Protein AF-0000000084526713 (afdb_homodimer)

InterPro domains:
  IPR019088 Conserved hypothetical protein CHP02186-related, transmembrane [PF09608] (20-243)

Radius of gyration: 30.57 Å; Cα contacts (8 Å, |Δi|>4): 932; chains: 2; bounding box: 115×87×56 Å

pLDDT: mean 81.71, std 16.01, range [38.25, 98.5]

Nearest PDB structures (foldseek):
  4kkr-assembly1_A  TM=5.923E-01  e=3.779E-03  Vibrio cholerae MJ-1236
  4be6-assembly1_A  TM=6.005E-01  e=6.724E-03  Vibrio cholerae MJ-1236
  5fn7-assembly2_B  TM=6.120E-01  e=6.019E-01  Homo sapiens
  5fn6-assembly1_A  TM=5.844E-01  e=1.349E+00  Homo sapiens
  5fmv-assembly2_B  TM=6.051E-01  e=5.376E+00  Homo sapiens

Structure (mmCIF, N/CA/C/O backbone):
data_AF-0000000084526713-model_v1
#
loop_
_entity.id
_entity.type
_entity.pdbx_description
1 polymer 'Putative transmembrane protein'
#
loop_
_atom_site.group_PDB
_atom_site.id
_atom_site.type_symbol
_atom_site.label_atom_id
_atom_site.label_alt_id
_atom_site.label_comp_id
_atom_site.label_asym_id
_atom_site.label_entity_id
_atom_site.label_seq_id
_atom_site.pdbx_PDB_ins_code
_atom_site.Cartn_x
_atom_site.Cartn_y
_atom_site.Cartn_z
_atom_site.occupancy
_atom_site.B_iso_or_equiv
_atom_site.auth_seq_id
_atom_site.auth_comp_id
_atom_site.auth_asym_id
_atom_site.auth_atom_id
_atom_site.pdbx_PDB_model_num
ATOM 1 N N . MET A 1 1 ? 52.156 32.562 1.484 1 38.72 1 MET A N 1
ATOM 2 C CA . MET A 1 1 ? 50.969 32.375 2.334 1 38.72 1 MET A CA 1
ATOM 3 C C . MET A 1 1 ? 49.688 32.344 1.502 1 38.72 1 MET A C 1
ATOM 5 O O . MET A 1 1 ? 48.625 32 2.018 1 38.72 1 MET A O 1
ATOM 9 N N . ARG A 1 2 ? 49.625 32.969 0.275 1 39.44 2 ARG A N 1
ATOM 10 C CA . ARG A 1 2 ? 48.438 33.062 -0.562 1 39.44 2 ARG A CA 1
ATOM 11 C C . ARG A 1 2 ? 48.156 31.766 -1.297 1 39.44 2 ARG A C 1
ATOM 13 O O . ARG A 1 2 ? 47.094 31.578 -1.871 1 39.44 2 ARG A O 1
ATOM 20 N N . ALA A 1 3 ? 49.156 31 -1.686 1 45.62 3 ALA A N 1
ATOM 21 C CA . ALA A 1 3 ? 48.938 29.781 -2.479 1 45.62 3 ALA A CA 1
ATOM 22 C C . ALA A 1 3 ? 48.219 28.719 -1.671 1 45.62 3 ALA A C 1
ATOM 24 O O . ALA A 1 3 ? 47.625 27.797 -2.238 1 45.62 3 ALA A O 1
ATOM 25 N N . LEU A 1 4 ? 48.438 28.734 -0.35 1 42.03 4 LEU A N 1
ATOM 26 C CA . LEU A 1 4 ? 47.844 27.672 0.465 1 42.03 4 LEU A CA 1
ATOM 27 C C . LEU A 1 4 ? 46.344 27.812 0.561 1 42.03 4 LEU A C 1
ATOM 29 O O . LEU A 1 4 ? 45.656 26.844 0.869 1 42.03 4 LEU A O 1
ATOM 33 N N . VAL A 1 5 ? 45.781 29.047 0.328 1 43.78 5 VAL A N 1
ATOM 34 C CA . VAL A 1 5 ? 44.344 29.219 0.571 1 43.78 5 VAL A CA 1
ATOM 35 C C . VAL A 1 5 ? 43.531 28.578 -0.559 1 43.78 5 VAL A C 1
ATOM 37 O O . VAL A 1 5 ? 42.375 28.219 -0.375 1 43.78 5 VAL A O 1
ATOM 40 N N . VAL A 1 6 ? 44.062 28.469 -1.812 1 43.47 6 VAL A N 1
ATOM 41 C CA . VAL A 1 6 ? 43.25 28.078 -2.941 1 43.47 6 VAL A CA 1
ATOM 42 C C . VAL A 1 6 ? 42.938 26.578 -2.846 1 43.47 6 VAL A C 1
ATOM 44 O O . VAL A 1 6 ? 41.969 26.109 -3.445 1 43.47 6 VAL A O 1
ATOM 47 N N . LEU A 1 7 ? 43.781 25.797 -2.236 1 40.41 7 LEU A N 1
ATOM 48 C CA . LEU A 1 7 ? 43.625 24.359 -2.432 1 40.41 7 LEU A CA 1
ATOM 49 C C . LEU A 1 7 ? 42.406 23.844 -1.66 1 40.41 7 LEU A C 1
ATOM 51 O O . LEU A 1 7 ? 41.906 22.766 -1.941 1 40.41 7 LEU A O 1
ATOM 55 N N . LEU A 1 8 ? 42 24.531 -0.556 1 40.22 8 LEU A N 1
ATOM 56 C CA . LEU A 1 8 ? 41 23.875 0.267 1 40.22 8 LEU A CA 1
ATOM 57 C C . LEU A 1 8 ? 39.625 23.891 -0.421 1 40.22 8 LEU A C 1
ATOM 59 O O . LEU A 1 8 ? 38.656 23.406 0.129 1 40.22 8 LEU A O 1
ATOM 63 N N . LEU A 1 9 ? 39.438 24.812 -1.387 1 39.59 9 LEU A N 1
ATOM 64 C CA . LEU A 1 9 ? 38.062 24.969 -1.828 1 39.59 9 LEU A CA 1
ATOM 65 C C . LEU A 1 9 ? 37.594 23.688 -2.506 1 39.59 9 LEU A C 1
ATOM 67 O O . LEU A 1 9 ? 36.375 23.5 -2.689 1 39.59 9 LEU A O 1
ATOM 71 N N . LEU A 1 10 ? 38.438 23.016 -3.275 1 38.44 10 LEU A N 1
ATOM 72 C CA . LEU A 1 10 ? 37.906 22.188 -4.355 1 38.44 10 LEU A CA 1
ATOM 73 C C . LEU A 1 10 ? 37.219 20.953 -3.805 1 38.44 10 LEU A C 1
ATOM 75 O O . LEU A 1 10 ? 36.625 20.172 -4.562 1 38.44 10 LEU A O 1
ATOM 79 N N . ILE A 1 11 ? 37.781 20.422 -2.723 1 38.69 11 ILE A N 1
ATOM 80 C CA . ILE A 1 11 ? 37.312 19.047 -2.604 1 38.69 11 ILE A CA 1
ATOM 81 C C . ILE A 1 11 ? 35.844 19.031 -2.203 1 38.69 11 ILE A C 1
ATOM 83 O O . ILE A 1 11 ? 35.5 18.906 -1.021 1 38.69 11 ILE A O 1
ATOM 87 N N . CYS A 1 12 ? 35.188 20.156 -2.277 1 38.84 12 CYS A N 1
ATOM 88 C CA . CYS A 1 12 ? 33.75 19.938 -2.035 1 38.84 12 CYS A CA 1
ATOM 89 C C . CYS A 1 12 ? 33.219 18.812 -2.908 1 38.84 12 CYS A C 1
ATOM 91 O O . CYS A 1 12 ? 33 19 -4.105 1 38.84 12 CYS A O 1
ATOM 93 N N . GLY A 1 13 ? 33.781 17.641 -2.836 1 40.09 13 GLY A N 1
ATOM 94 C CA . GLY A 1 13 ? 33.219 16.5 -3.525 1 40.09 13 GLY A CA 1
ATOM 95 C C . GLY A 1 13 ? 31.688 16.547 -3.623 1 40.09 13 GLY A C 1
ATOM 96 O O . GLY A 1 13 ? 31.031 17.141 -2.762 1 40.09 13 GLY A O 1
ATOM 97 N N . PRO A 1 14 ? 31.203 16.531 -4.777 1 40.72 14 PRO A N 1
ATOM 98 C CA . PRO A 1 14 ? 29.75 16.531 -4.949 1 40.72 14 PRO A CA 1
ATOM 99 C C . PRO A 1 14 ? 29.031 15.828 -3.811 1 40.72 14 PRO A C 1
ATOM 101 O O . PRO A 1 14 ? 29.469 14.773 -3.348 1 40.72 14 PRO A O 1
ATOM 104 N N . ALA A 1 15 ? 28.641 16.438 -2.672 1 43.16 15 ALA A N 1
ATOM 105 C CA . ALA A 1 15 ? 27.719 15.844 -1.709 1 43.16 15 ALA A CA 1
ATOM 106 C C . ALA A 1 15 ? 26.906 14.727 -2.346 1 43.16 15 ALA A C 1
ATOM 108 O O . ALA A 1 15 ? 26.188 14.945 -3.322 1 43.16 15 ALA A O 1
ATOM 109 N N . ARG A 1 16 ? 27.5 13.438 -2.512 1 53.62 16 ARG A N 1
ATOM 110 C CA . ARG A 1 16 ? 27.031 12.148 -3.021 1 53.62 16 ARG A CA 1
ATOM 111 C C . ARG A 1 16 ? 25.547 11.938 -2.703 1 53.62 16 ARG A C 1
ATOM 113 O O . ARG A 1 16 ? 25.156 11.906 -1.534 1 53.62 16 ARG A O 1
ATOM 120 N N . ALA A 1 17 ? 24.469 12.438 -3.582 1 73.38 17 ALA A N 1
ATOM 121 C CA . ALA A 1 17 ? 23.078 12.891 -3.586 1 73.38 17 ALA A CA 1
ATOM 122 C C . ALA A 1 17 ? 22.125 11.742 -3.271 1 73.38 17 ALA A C 1
ATOM 124 O O . ALA A 1 17 ? 22.219 10.672 -3.879 1 73.38 17 ALA A O 1
ATOM 125 N N . GLU A 1 18 ? 21.781 11.531 -2.043 1 87.25 18 GLU A N 1
ATOM 126 C CA . GLU A 1 18 ? 20.625 10.711 -1.676 1 87.25 18 GLU A CA 1
ATOM 127 C C . GLU A 1 18 ? 19.328 11.367 -2.107 1 87.25 18 GLU A C 1
ATOM 129 O O . GLU A 1 18 ? 19.031 12.5 -1.715 1 87.25 18 GLU A O 1
ATOM 134 N N . SER A 1 19 ? 18.609 10.594 -3.07 1 89.75 19 SER A N 1
ATOM 135 C CA . SER A 1 19 ? 17.375 11.141 -3.609 1 89.75 19 SER A CA 1
ATOM 136 C C . SER A 1 19 ? 16.188 10.242 -3.289 1 89.75 19 SER A C 1
ATOM 138 O O . SER A 1 19 ? 16.359 9.039 -3.047 1 89.75 19 SER A O 1
ATOM 140 N N . ILE A 1 20 ? 15.062 10.891 -3.238 1 91.06 20 ILE A N 1
ATOM 141 C CA . ILE A 1 20 ? 13.844 10.188 -2.863 1 91.06 20 ILE A CA 1
ATOM 142 C C . ILE A 1 20 ? 13.148 9.664 -4.113 1 91.06 20 ILE A C 1
ATOM 144 O O . ILE A 1 20 ? 13.023 10.375 -5.113 1 91.06 20 ILE A O 1
ATOM 148 N N . VAL A 1 21 ? 12.789 8.422 -4.074 1 89.31 21 VAL A N 1
ATOM 149 C CA . VAL A 1 21 ? 11.852 7.836 -5.031 1 89.31 21 VAL A CA 1
ATOM 150 C C . VAL A 1 21 ? 10.562 7.441 -4.32 1 89.31 21 VAL A C 1
ATOM 152 O O . VAL A 1 21 ? 10.594 6.707 -3.326 1 89.31 21 VAL A O 1
ATOM 155 N N . LEU A 1 22 ? 9.43 7.879 -4.871 1 88.88 22 LEU A N 1
ATOM 156 C CA . LEU A 1 22 ? 8.188 7.805 -4.102 1 88.88 22 LEU A CA 1
ATOM 157 C C . LEU A 1 22 ? 7.191 6.867 -4.773 1 88.88 22 LEU A C 1
ATOM 159 O O . LEU A 1 22 ? 7.152 6.773 -6.004 1 88.88 22 LEU A O 1
ATOM 163 N N . GLY A 1 23 ? 6.438 6.219 -3.91 1 85.88 23 GLY A N 1
ATOM 164 C CA . GLY A 1 23 ? 5.273 5.461 -4.332 1 85.88 23 GLY A CA 1
ATOM 165 C C . GLY A 1 23 ? 4.082 5.633 -3.408 1 85.88 23 GLY A C 1
ATOM 166 O O . GLY A 1 23 ? 4.25 5.855 -2.207 1 85.88 23 GLY A O 1
ATOM 167 N N . LEU A 1 24 ? 2.887 5.574 -4.043 1 85.25 24 LEU A N 1
ATOM 168 C CA . LEU A 1 24 ? 1.634 5.645 -3.299 1 85.25 24 LEU A CA 1
ATOM 169 C C . LEU A 1 24 ? 0.764 4.426 -3.584 1 85.25 24 LEU A C 1
ATOM 171 O O . LEU A 1 24 ? 0.801 3.875 -4.688 1 85.25 24 LEU A O 1
ATOM 175 N N . SER A 1 25 ? -0.007 4.062 -2.537 1 86.38 25 SER A N 1
ATOM 176 C CA . SER A 1 25 ? -0.904 2.926 -2.715 1 86.38 25 SER A CA 1
ATOM 177 C C . SER A 1 25 ? -2.039 3.262 -3.676 1 86.38 25 SER A C 1
ATOM 179 O O . SER A 1 25 ? -2.67 2.363 -4.238 1 86.38 25 SER A O 1
ATOM 181 N N . ALA A 1 26 ? -2.373 4.547 -3.771 1 84.5 26 ALA A N 1
ATOM 182 C CA . ALA A 1 26 ? -3.455 4.977 -4.652 1 84.5 26 ALA A CA 1
ATOM 183 C C . ALA A 1 26 ? -3.098 6.281 -5.359 1 84.5 26 ALA A C 1
ATOM 185 O O . ALA A 1 26 ? -2.309 7.078 -4.844 1 84.5 26 ALA A O 1
ATOM 186 N N . GLU A 1 27 ? -3.721 6.457 -6.477 1 82.38 27 GLU A N 1
ATOM 187 C CA . GLU A 1 27 ? -3.51 7.695 -7.219 1 82.38 27 GLU A CA 1
ATOM 188 C C . GLU A 1 27 ? -4.562 8.742 -6.859 1 82.38 27 GLU A C 1
ATOM 190 O O . GLU A 1 27 ? -4.383 9.93 -7.125 1 82.38 27 GLU A O 1
ATOM 195 N N . GLU A 1 28 ? -5.641 8.266 -6.316 1 87.69 28 GLU A N 1
ATOM 196 C CA . GLU A 1 28 ? -6.73 9.141 -5.891 1 87.69 28 GLU A CA 1
ATOM 197 C C . GLU A 1 28 ? -7.484 8.539 -4.707 1 87.69 28 GLU A C 1
ATOM 199 O O . GLU A 1 28 ? -7.473 7.324 -4.508 1 87.69 28 GLU A O 1
ATOM 204 N N . VAL A 1 29 ? -8.008 9.453 -3.986 1 88.69 29 VAL A N 1
ATOM 205 C CA . VAL A 1 29 ? -8.875 9.047 -2.883 1 88.69 29 VAL A CA 1
ATOM 206 C C . VAL A 1 29 ? -10.32 9.43 -3.193 1 88.69 29 VAL A C 1
ATOM 208 O O . VAL A 1 29 ? -10.609 10.594 -3.486 1 88.69 29 VAL A O 1
ATOM 211 N N . ALA A 1 30 ? -11.148 8.438 -3.18 1 85.12 30 ALA A N 1
ATOM 212 C CA . ALA A 1 30 ? -12.562 8.672 -3.451 1 85.12 30 ALA A CA 1
ATOM 213 C C . ALA A 1 30 ? -13.352 8.836 -2.152 1 85.12 30 ALA A C 1
ATOM 215 O O . ALA A 1 30 ? -13.297 7.965 -1.277 1 85.12 30 ALA A O 1
ATOM 216 N N . ILE A 1 31 ? -13.992 9.883 -2.049 1 83.88 31 ILE A N 1
ATOM 217 C CA . ILE A 1 31 ? -14.922 10.109 -0.95 1 83.88 31 ILE A CA 1
ATOM 218 C C . ILE A 1 31 ? -16.312 9.648 -1.354 1 83.88 31 ILE A C 1
ATOM 220 O O . ILE A 1 31 ? -17.031 10.344 -2.09 1 83.88 31 ILE A O 1
ATOM 224 N N . THR A 1 32 ? -16.703 8.578 -0.884 1 79.56 32 THR A N 1
ATOM 225 C CA . THR A 1 32 ? -18.031 8.055 -1.168 1 79.56 32 THR A CA 1
ATOM 226 C C . THR A 1 32 ? -19.031 8.516 -0.107 1 79.56 32 THR A C 1
ATOM 228 O O . THR A 1 32 ? -18.656 9.188 0.856 1 79.56 32 THR A O 1
ATOM 231 N N . VAL A 1 33 ? -20.219 8.164 -0.318 1 74.06 33 VAL A N 1
ATOM 232 C CA . VAL A 1 33 ? -21.297 8.539 0.594 1 74.06 33 VAL A CA 1
ATOM 233 C C . VAL A 1 33 ? -21.062 7.91 1.963 1 74.06 33 VAL A C 1
ATOM 235 O O . VAL A 1 33 ? -21.391 8.5 2.994 1 74.06 33 VAL A O 1
ATOM 238 N N . THR A 1 34 ? -20.453 6.84 1.894 1 70.94 34 THR A N 1
ATOM 239 C CA . THR A 1 34 ? -20.234 6.117 3.143 1 70.94 34 THR A CA 1
ATOM 240 C C . THR A 1 34 ? -18.781 6.223 3.578 1 70.94 34 THR A C 1
ATOM 242 O O . THR A 1 34 ? -18.281 5.371 4.32 1 70.94 34 THR A O 1
ATOM 245 N N . PHE A 1 35 ? -18.25 7.32 3.111 1 76.44 35 PHE A N 1
ATOM 246 C CA . PHE A 1 35 ? -16.844 7.465 3.445 1 76.44 35 PHE A CA 1
ATOM 247 C C . PHE A 1 35 ? -16.656 7.664 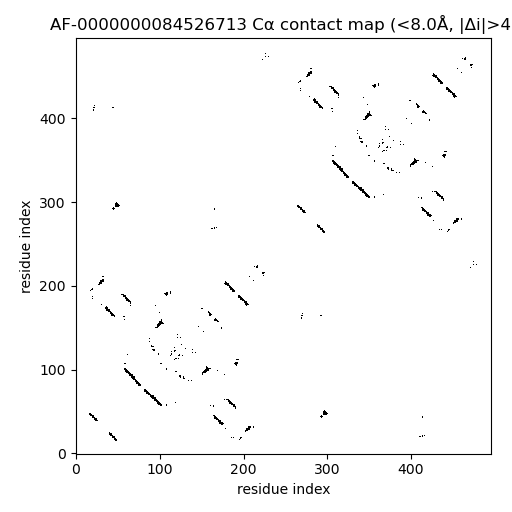4.945 1 76.44 35 PHE A C 1
ATOM 249 O O . PHE A 1 35 ? -17.188 8.617 5.52 1 76.44 35 PHE A O 1
ATOM 256 N N . ASP A 1 36 ? -15.922 6.918 5.598 1 77.56 36 ASP A N 1
ATOM 257 C CA . ASP A 1 36 ? -15.68 7 7.035 1 77.56 36 ASP A CA 1
ATOM 258 C C . ASP A 1 36 ? -14.195 7.141 7.34 1 77.56 36 ASP A C 1
ATOM 260 O O . ASP A 1 36 ? -13.75 6.82 8.445 1 77.56 36 ASP A O 1
ATOM 264 N N . GLY A 1 37 ? -13.492 7.641 6.328 1 81.62 37 GLY A N 1
ATOM 265 C CA . GLY A 1 37 ? -12.047 7.758 6.465 1 81.62 37 GLY A CA 1
ATOM 266 C C . GLY A 1 37 ? -11.281 6.711 5.676 1 81.62 37 GLY A C 1
ATOM 267 O O . GLY A 1 37 ? -11.883 5.766 5.152 1 81.62 37 GLY A O 1
ATOM 268 N N . SER A 1 38 ? -10.094 6.875 5.441 1 84.81 38 SER A N 1
ATOM 269 C CA . SER A 1 38 ? -9.242 5.918 4.742 1 84.81 38 SER A CA 1
ATOM 270 C C . SER A 1 38 ? -7.789 6.039 5.191 1 84.81 38 SER A C 1
ATOM 272 O O . SER A 1 38 ? -7.441 6.945 5.949 1 84.81 38 SER A O 1
ATOM 274 N N . GLU A 1 39 ? -7.152 4.973 4.824 1 89.06 39 GLU A N 1
ATOM 275 C CA . GLU A 1 39 ? -5.719 4.984 5.09 1 89.06 39 GLU A CA 1
ATOM 276 C C . GLU A 1 39 ? -4.922 5.137 3.797 1 89.06 39 GLU A C 1
ATOM 278 O O . GLU A 1 39 ? -5.137 4.398 2.834 1 89.06 39 GLU A O 1
ATOM 283 N N . LEU A 1 40 ? -4.098 6.125 3.785 1 92.25 40 LEU A N 1
ATOM 284 C CA . LEU A 1 40 ? -3.221 6.359 2.645 1 92.25 40 LEU A CA 1
ATOM 285 C C . LEU A 1 40 ? -1.814 5.84 2.922 1 92.25 40 LEU A C 1
ATOM 287 O O . LEU A 1 40 ? -1.084 6.414 3.734 1 92.25 40 LEU A O 1
ATOM 291 N N . LEU A 1 41 ? -1.449 4.781 2.283 1 94.44 41 LEU A N 1
ATOM 292 C CA . LEU A 1 41 ? -0.097 4.254 2.428 1 94.44 41 LEU A CA 1
ATOM 293 C C . LEU A 1 41 ? 0.881 5.012 1.536 1 94.44 41 LEU A C 1
ATOM 295 O O . LEU A 1 41 ? 0.689 5.082 0.32 1 94.44 41 LEU A O 1
ATOM 299 N N . ILE A 1 42 ? 1.803 5.578 2.145 1 95.38 42 ILE A N 1
ATOM 300 C CA . ILE A 1 42 ? 2.879 6.281 1.457 1 95.38 42 ILE A CA 1
ATOM 301 C C . ILE A 1 42 ? 4.191 5.52 1.64 1 95.38 42 ILE A C 1
ATOM 303 O O . ILE A 1 42 ? 4.578 5.199 2.766 1 95.38 42 ILE A O 1
ATOM 307 N N . PHE A 1 43 ? 4.797 5.211 0.552 1 95.56 43 PHE A N 1
ATOM 308 C CA . PHE A 1 43 ? 6.07 4.504 0.641 1 95.56 43 PHE A CA 1
ATOM 309 C C . PHE A 1 43 ? 7.07 5.062 -0.364 1 95.56 43 PHE A C 1
ATOM 311 O O . PHE A 1 43 ? 6.68 5.664 -1.368 1 95.56 43 PHE A O 1
ATOM 318 N N . GLY A 1 44 ? 8.289 4.887 -0.029 1 95.88 44 GLY A N 1
ATOM 319 C CA . GLY A 1 44 ? 9.359 5.398 -0.871 1 95.88 44 GLY A CA 1
ATOM 320 C C . GLY A 1 44 ? 10.711 4.789 -0.555 1 95.88 44 GLY A C 1
ATOM 321 O O . GLY A 1 44 ? 10.836 3.984 0.371 1 95.88 44 GLY A O 1
ATOM 322 N N . ALA A 1 45 ? 11.625 5.094 -1.44 1 96.5 45 ALA A N 1
ATOM 323 C CA . ALA A 1 45 ? 12.977 4.559 -1.313 1 96.5 45 ALA A CA 1
ATOM 324 C C . ALA A 1 45 ? 14.023 5.664 -1.458 1 96.5 45 ALA A C 1
ATOM 326 O O . ALA A 1 45 ? 13.75 6.707 -2.057 1 96.5 45 ALA A O 1
ATOM 327 N N . VAL A 1 46 ? 15.094 5.441 -0.851 1 94.81 46 VAL A N 1
ATOM 328 C CA . VAL A 1 46 ? 16.234 6.34 -0.99 1 94.81 46 VAL A CA 1
ATOM 329 C C . VAL A 1 46 ? 17.188 5.801 -2.051 1 94.81 46 VAL A C 1
ATOM 331 O O . VAL A 1 46 ? 17.703 4.688 -1.922 1 94.81 46 VAL A O 1
ATOM 334 N N . ASP A 1 47 ? 17.375 6.543 -3.064 1 92.5 47 ASP A N 1
ATOM 335 C CA . ASP A 1 47 ? 18.328 6.211 -4.109 1 92.5 47 ASP A CA 1
ATOM 336 C C . ASP A 1 47 ? 19.719 6.754 -3.768 1 92.5 47 ASP A C 1
ATOM 338 O O . ASP A 1 47 ? 19.875 7.934 -3.443 1 92.5 47 ASP A O 1
ATOM 342 N N . ARG A 1 48 ? 20.688 5.828 -3.768 1 89.69 48 ARG A N 1
ATOM 343 C CA . ARG A 1 48 ? 22.047 6.223 -3.428 1 89.69 48 ARG A CA 1
ATOM 344 C C . ARG A 1 48 ? 23.047 5.641 -4.422 1 89.69 48 ARG A C 1
ATOM 346 O O . ARG A 1 48 ? 22.812 4.59 -5.012 1 89.69 48 ARG A O 1
ATOM 353 N N . ASP A 1 49 ? 24.156 6.391 -4.582 1 85.06 49 ASP A N 1
ATOM 354 C CA . ASP A 1 49 ? 25.25 5.902 -5.426 1 85.06 49 ASP A CA 1
ATOM 355 C C . ASP A 1 49 ? 26.547 5.805 -4.637 1 85.06 49 ASP A C 1
ATOM 357 O O . ASP A 1 49 ? 27.625 5.719 -5.223 1 85.06 49 ASP A O 1
ATOM 361 N N . ALA A 1 50 ? 26.422 5.918 -3.393 1 86.5 50 ALA A N 1
ATOM 362 C CA . ALA A 1 50 ? 27.547 5.793 -2.459 1 86.5 50 ALA A CA 1
ATOM 363 C C . ALA A 1 50 ? 27.062 5.324 -1.089 1 86.5 50 ALA A C 1
ATOM 365 O O . ALA A 1 50 ? 25.875 5.41 -0.777 1 86.5 50 ALA A O 1
ATOM 366 N N . PRO A 1 51 ? 27.938 4.801 -0.335 1 86.38 51 PRO A N 1
ATOM 367 C CA . PRO A 1 51 ? 27.531 4.395 1.012 1 86.38 51 PRO A CA 1
ATOM 368 C C . PRO A 1 51 ? 26.984 5.555 1.839 1 86.38 51 PRO A C 1
ATOM 370 O O . PRO A 1 51 ? 27.469 6.684 1.713 1 86.38 51 PRO A O 1
ATOM 373 N N . PRO A 1 52 ? 26.062 5.188 2.629 1 85.25 52 PRO A N 1
ATOM 374 C CA . PRO A 1 52 ? 25.484 6.262 3.447 1 85.25 52 PRO A CA 1
ATOM 375 C C . PRO A 1 52 ? 26.469 6.801 4.484 1 85.25 52 PRO A C 1
ATOM 377 O O . PRO A 1 52 ? 27.266 6.039 5.039 1 85.25 52 PRO A O 1
ATOM 380 N N . PRO A 1 53 ? 26.359 8.109 4.723 1 88.06 53 PRO A N 1
ATOM 381 C CA . PRO A 1 53 ? 27.141 8.664 5.832 1 88.06 53 PRO A CA 1
ATOM 382 C C . PRO A 1 53 ? 26.781 8.031 7.176 1 88.06 53 PRO A C 1
ATOM 384 O O . PRO A 1 53 ? 25.75 7.387 7.305 1 88.06 53 PRO A O 1
ATOM 387 N N . PRO A 1 54 ? 27.656 8.195 8.117 1 90.44 54 PRO A N 1
ATOM 388 C CA . PRO A 1 54 ? 27.422 7.574 9.43 1 90.44 54 PRO A CA 1
ATOM 389 C C . PRO A 1 54 ? 26.234 8.18 10.164 1 90.44 54 PRO A C 1
ATOM 391 O O . PRO A 1 54 ? 25.578 7.496 10.953 1 90.44 54 PRO A O 1
ATOM 394 N N . GLU A 1 55 ? 25.969 9.445 9.945 1 91.69 55 GLU A N 1
ATOM 395 C CA . GLU A 1 55 ? 24.844 10.094 10.594 1 91.69 55 GLU A CA 1
ATOM 396 C C . GLU A 1 55 ? 23.516 9.5 10.109 1 91.69 55 GLU A C 1
ATOM 398 O O . GLU A 1 55 ? 23.344 9.258 8.914 1 91.69 55 GLU A O 1
ATOM 403 N N . PRO A 1 56 ? 22.703 9.305 11.047 1 93.94 56 PRO A N 1
ATOM 404 C CA . PRO A 1 56 ? 21.438 8.672 10.664 1 93.94 56 PRO A CA 1
ATOM 405 C C . PRO A 1 56 ? 20.609 9.531 9.719 1 93.94 56 PRO A C 1
ATOM 407 O O . PRO A 1 56 ? 20.578 10.758 9.852 1 93.94 56 PRO A O 1
ATOM 410 N N . LEU A 1 57 ? 20.047 8.844 8.781 1 95.56 57 LEU A N 1
ATOM 411 C CA . LEU A 1 57 ? 19.094 9.461 7.859 1 95.56 57 LEU A CA 1
ATOM 412 C C . LEU A 1 57 ? 17.672 9.359 8.398 1 95.56 57 LEU A C 1
ATOM 414 O O . LEU A 1 57 ? 17.281 8.328 8.945 1 95.56 57 LEU A O 1
ATOM 418 N N . GLU A 1 58 ? 16.938 10.477 8.289 1 97.25 58 GLU A N 1
ATOM 419 C CA . GLU A 1 58 ? 15.555 10.492 8.766 1 97.25 58 GLU A CA 1
ATOM 420 C C . GLU A 1 58 ? 14.609 10.969 7.672 1 97.25 58 GLU A C 1
ATOM 422 O O . GLU A 1 58 ? 15.039 11.547 6.672 1 97.25 58 GLU A O 1
ATOM 427 N N . VAL A 1 59 ? 13.344 10.656 7.898 1 98.06 59 VAL A N 1
ATOM 428 C CA . VAL A 1 59 ? 12.344 11.008 6.902 1 98.06 59 VAL A CA 1
ATOM 429 C C . VAL A 1 59 ? 11.164 11.719 7.578 1 98.06 59 VAL A C 1
ATOM 431 O O . VAL A 1 59 ? 10.719 11.305 8.648 1 98.06 59 VAL A O 1
ATOM 434 N N . ILE A 1 60 ? 10.664 12.766 6.984 1 98.5 60 ILE A N 1
ATOM 435 C CA . ILE A 1 60 ? 9.445 13.461 7.383 1 98.5 60 ILE A CA 1
ATOM 436 C C . ILE A 1 60 ? 8.453 13.477 6.219 1 98.5 60 ILE A C 1
ATOM 438 O O . ILE A 1 60 ? 8.82 13.805 5.086 1 98.5 60 ILE A O 1
ATOM 442 N N . VAL A 1 61 ? 7.27 13.109 6.504 1 98.44 61 VAL A N 1
ATOM 443 C CA . VAL A 1 61 ? 6.207 13.109 5.504 1 98.44 61 VAL A CA 1
ATOM 444 C C . VAL A 1 61 ? 5.086 14.055 5.938 1 98.44 61 VAL A C 1
ATOM 446 O O . VAL A 1 61 ? 4.645 14.016 7.09 1 98.44 61 VAL A O 1
ATOM 449 N N . THR A 1 62 ? 4.652 14.914 5.023 1 98.25 62 THR A N 1
ATOM 450 C CA . THR A 1 62 ? 3.504 15.766 5.309 1 98.25 62 THR A CA 1
ATOM 451 C C . THR A 1 62 ? 2.406 15.57 4.27 1 98.25 62 THR A C 1
ATOM 453 O O . THR A 1 62 ? 2.693 15.312 3.096 1 98.25 62 THR A O 1
ATOM 456 N N . VAL A 1 63 ? 1.264 15.625 4.688 1 97.69 63 VAL A N 1
ATOM 457 C CA . VAL A 1 63 ? 0.091 15.641 3.82 1 97.69 63 VAL A CA 1
ATOM 458 C C . VAL A 1 63 ? -0.763 16.875 4.117 1 97.69 63 VAL A C 1
ATOM 460 O O . VAL A 1 63 ? -1.224 17.047 5.246 1 97.69 63 VAL A O 1
ATOM 463 N N . SER A 1 64 ? -0.954 17.672 3.094 1 96.81 64 SER A N 1
ATOM 464 C CA . SER A 1 64 ? -1.689 18.922 3.254 1 96.81 64 SER A CA 1
ATOM 465 C C . SER A 1 64 ? -2.928 18.953 2.363 1 96.81 64 SER A C 1
ATOM 467 O O . SER A 1 64 ? -2.832 18.75 1.151 1 96.81 64 SER A O 1
ATOM 469 N N . GLY A 1 65 ? -4.016 19.141 2.994 1 95.94 65 GLY A N 1
ATOM 470 C CA . GLY A 1 65 ? -5.223 19.359 2.219 1 95.94 65 GLY A CA 1
ATOM 471 C C . GLY A 1 65 ? -5.301 20.75 1.604 1 95.94 65 GLY A C 1
ATOM 472 O O . GLY A 1 65 ? -4.43 21.578 1.841 1 95.94 65 GLY A O 1
ATOM 473 N N . PRO A 1 66 ? -6.316 20.953 0.82 1 93.94 66 PRO A N 1
ATOM 474 C CA . PRO A 1 66 ? -6.477 22.281 0.212 1 93.94 66 PRO A CA 1
ATOM 475 C C . PRO A 1 66 ? -6.555 23.406 1.247 1 93.94 66 PRO A C 1
ATOM 477 O O . PRO A 1 66 ? -7.074 23.188 2.346 1 93.94 66 PRO A O 1
ATOM 480 N N . LEU A 1 67 ? -6.016 24.547 0.859 1 90.69 67 LEU A N 1
ATOM 481 C CA . LEU A 1 67 ? -6.07 25.703 1.733 1 90.69 67 LEU A CA 1
ATOM 482 C C . LEU A 1 67 ? -7.457 26.344 1.713 1 90.69 67 LEU A C 1
ATOM 484 O O . LEU A 1 67 ? -8.031 26.547 0.643 1 90.69 67 LEU A O 1
ATOM 488 N N . THR A 1 68 ? -7.945 26.578 2.896 1 86.75 68 THR A N 1
ATOM 489 C CA . THR A 1 68 ? -9.25 27.219 3.014 1 86.75 68 THR A CA 1
ATOM 490 C C . THR A 1 68 ? -9.188 28.391 3.98 1 86.75 68 THR A C 1
ATOM 492 O O . THR A 1 68 ? -8.422 28.375 4.941 1 86.75 68 THR A O 1
ATOM 495 N N . PRO A 1 69 ? -9.969 29.422 3.602 1 83.69 69 PRO A N 1
ATOM 496 C CA . PRO A 1 69 ? -10.062 30.516 4.582 1 83.69 69 PRO A CA 1
ATOM 497 C C . PRO A 1 69 ? -10.75 30.078 5.875 1 83.69 69 PRO A C 1
ATOM 499 O O . PRO A 1 69 ? -11.68 29.266 5.844 1 83.69 69 PRO A O 1
ATOM 502 N N . VAL A 1 70 ? -10.164 30.594 6.879 1 81.31 70 VAL A N 1
ATOM 503 C CA . VAL A 1 70 ? -10.75 30.234 8.164 1 81.31 70 VAL A CA 1
ATOM 504 C C . VAL A 1 70 ? -10.953 31.484 9.008 1 81.31 70 VAL A C 1
ATOM 506 O O . VAL A 1 70 ? -10.047 32.312 9.109 1 81.31 70 VAL A O 1
ATOM 509 N N . LYS A 1 71 ? -12.18 31.688 9.477 1 76.19 71 LYS A N 1
ATOM 510 C CA . LYS A 1 71 ? -12.477 32.75 10.438 1 76.19 71 LYS A CA 1
ATOM 511 C C . LYS A 1 71 ? -12.477 32.188 11.867 1 76.19 71 LYS A C 1
ATOM 513 O O . LYS A 1 71 ? -13.25 31.297 12.188 1 76.19 71 LYS A O 1
ATOM 518 N N . VAL A 1 72 ? -11.469 32.688 12.633 1 73.31 72 VAL A N 1
ATOM 519 C CA . VAL A 1 72 ? -11.398 32.25 14.023 1 73.31 72 VAL A CA 1
ATOM 520 C C . VAL A 1 72 ? -11.953 33.344 14.93 1 73.31 72 VAL A C 1
ATOM 522 O O . VAL A 1 72 ? -11.492 34.5 14.883 1 73.31 72 VAL A O 1
ATOM 525 N N . ARG A 1 73 ? -13.102 33.031 15.633 1 72.12 73 ARG A N 1
ATOM 526 C CA . ARG A 1 73 ? -13.719 34 16.531 1 72.12 73 ARG A CA 1
ATOM 527 C C . ARG A 1 73 ? -13.547 33.562 17.984 1 72.12 73 ARG A C 1
ATOM 529 O O . ARG A 1 73 ? -13.547 32.375 18.297 1 72.12 73 ARG A O 1
ATOM 536 N N . ARG A 1 74 ? -13.055 34.562 18.797 1 69.25 74 ARG A N 1
ATOM 537 C CA . ARG A 1 74 ? -12.984 34.281 20.219 1 69.25 74 ARG A CA 1
ATOM 538 C C . ARG A 1 74 ? -14.328 34.531 20.891 1 69.25 74 ARG A C 1
ATOM 540 O O . ARG A 1 74 ? -14.961 35.562 20.703 1 69.25 74 ARG A O 1
ATOM 547 N N . ALA A 1 75 ? -14.875 33.312 21.359 1 66.81 75 ALA A N 1
ATOM 548 C CA . ALA A 1 75 ? -16.109 33.469 22.125 1 66.81 75 ALA A CA 1
ATOM 549 C C . ALA A 1 75 ? -15.828 33.719 23.594 1 66.81 75 ALA A C 1
ATOM 551 O O . ALA A 1 75 ? -14.906 33.125 24.172 1 66.81 75 ALA A O 1
ATOM 552 N N . ALA A 1 76 ? -16.109 34.844 24.109 1 63.28 76 ALA A N 1
ATOM 553 C CA . ALA A 1 76 ? -16.016 35.125 25.531 1 63.28 76 ALA A CA 1
ATOM 554 C C . ALA A 1 76 ? -17.406 35.281 26.156 1 63.28 76 ALA A C 1
ATOM 556 O O . ALA A 1 76 ? -18.359 35.656 25.469 1 63.28 76 ALA A O 1
ATOM 557 N N . ARG A 1 77 ? -17.5 34.562 27.234 1 66.25 77 ARG A N 1
ATOM 558 C CA . ARG A 1 77 ? -18.75 34.719 27.969 1 66.25 77 ARG A 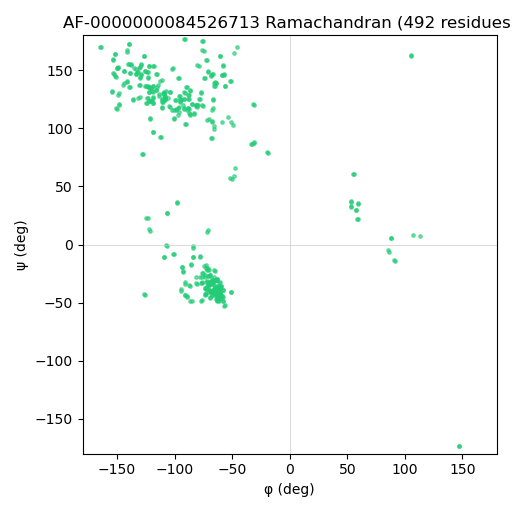CA 1
ATOM 559 C C . ARG A 1 77 ? -18.891 36.125 28.531 1 66.25 77 ARG A C 1
ATOM 561 O O . ARG A 1 77 ? -18.031 36.562 29.297 1 66.25 77 ARG A O 1
ATOM 568 N N . MET A 1 78 ? -19.625 36.906 27.938 1 66 78 MET A N 1
ATOM 569 C CA . MET A 1 78 ? -19.953 38.219 28.516 1 66 78 MET A CA 1
ATOM 570 C C . MET A 1 78 ? -21.391 38.25 28.984 1 66 78 MET A C 1
ATOM 572 O O . MET A 1 78 ? -22.312 38.031 28.203 1 66 78 MET A O 1
ATOM 576 N N . ALA A 1 79 ? -21.5 38.625 30.25 1 70.75 79 ALA A N 1
ATOM 577 C CA . ALA A 1 79 ? -22.797 38.781 30.922 1 70.75 79 ALA A CA 1
ATOM 578 C C . ALA A 1 79 ? -23.641 37.531 30.781 1 70.75 79 ALA A C 1
ATOM 580 O O . ALA A 1 79 ? -24.859 37.594 30.578 1 70.75 79 ALA A O 1
ATOM 581 N N . GLY A 1 80 ? -23.094 36.312 30.828 1 70 80 GLY A N 1
ATOM 582 C CA . GLY A 1 80 ? -23.844 35.062 30.859 1 70 80 GLY A CA 1
ATOM 583 C C . GLY A 1 80 ? -24.109 34.5 29.469 1 70 80 GLY A C 1
ATOM 584 O O . GLY A 1 80 ? -24.672 33.406 29.344 1 70 80 GLY A O 1
ATOM 585 N N . ILE A 1 81 ? -23.859 35.406 28.438 1 70.12 81 ILE A N 1
ATOM 586 C CA . ILE A 1 81 ? -24.094 34.938 27.078 1 70.12 81 ILE A CA 1
ATOM 587 C C . ILE A 1 81 ? -22.781 34.844 26.328 1 70.12 81 ILE A C 1
ATOM 589 O O . ILE A 1 81 ? -21.828 35.562 26.609 1 70.12 81 ILE A O 1
ATOM 593 N N . TRP A 1 82 ? -22.578 33.875 25.547 1 67.94 82 TRP A N 1
ATOM 594 C CA . TRP A 1 82 ? -21.406 33.688 24.703 1 67.94 82 TRP A CA 1
ATOM 595 C C . TRP A 1 82 ? -21.391 34.719 23.562 1 67.94 82 TRP A C 1
ATOM 597 O O . TRP A 1 82 ? -22.344 34.812 22.797 1 67.94 82 TRP A O 1
ATOM 607 N N . VAL A 1 83 ? -20.469 35.688 23.688 1 69.06 83 VAL A N 1
ATOM 608 C CA . VAL A 1 83 ? -20.359 36.719 22.656 1 69.06 83 VAL A CA 1
ATOM 609 C C . VAL A 1 83 ? -19.016 36.625 21.969 1 69.06 83 VAL A C 1
ATOM 611 O O . VAL A 1 83 ? -18 36.312 22.594 1 69.06 83 VAL A O 1
ATOM 614 N N . ASN A 1 84 ? -18.984 36.719 20.578 1 64.88 84 ASN A N 1
ATOM 615 C CA . ASN A 1 84 ? -17.734 36.781 19.828 1 64.88 84 ASN A CA 1
ATOM 616 C C . ASN A 1 84 ? -16.984 38.094 20.094 1 64.88 84 ASN A C 1
ATOM 618 O O . ASN A 1 84 ? -17.5 39.188 19.812 1 64.88 84 ASN A O 1
ATOM 622 N N . THR A 1 85 ? -15.93 38.094 20.828 1 63.88 85 THR A N 1
ATOM 623 C CA . THR A 1 85 ? -15.234 39.281 21.281 1 63.88 85 THR A CA 1
ATOM 624 C C . THR A 1 85 ? -14.141 39.688 20.297 1 63.88 85 THR A C 1
ATOM 626 O O . THR A 1 85 ? -13.789 40.875 20.203 1 63.88 85 THR A O 1
ATOM 629 N N . ALA A 1 86 ? -13.578 38.781 19.719 1 65.31 86 ALA A N 1
ATOM 630 C CA . ALA A 1 86 ? -12.523 39.125 18.766 1 65.31 86 ALA A CA 1
ATOM 631 C C . ALA A 1 86 ? -12.477 38.094 17.641 1 65.31 86 ALA A C 1
ATOM 633 O O . ALA A 1 86 ? -12.828 36.906 17.828 1 65.31 86 ALA A O 1
ATOM 634 N N . ALA A 1 87 ? -12.477 38.656 16.453 1 64.5 87 ALA A N 1
ATOM 635 C CA . ALA A 1 87 ? -12.344 37.75 15.312 1 64.5 87 ALA A CA 1
ATOM 636 C C . ALA A 1 87 ? -11.078 38.062 14.516 1 64.5 87 ALA A C 1
ATOM 638 O O . ALA A 1 87 ? -10.695 39.219 14.359 1 64.5 87 ALA A O 1
ATOM 639 N N . VAL A 1 88 ? -10.281 37.062 14.438 1 68.19 88 VAL A N 1
ATOM 640 C CA . VAL A 1 88 ? -9.148 37.188 13.523 1 68.19 88 VAL A CA 1
ATOM 641 C C . VAL A 1 88 ? -9.367 36.281 12.305 1 68.19 88 VAL A C 1
ATOM 643 O O . VAL A 1 88 ? -9.836 35.156 12.445 1 68.19 88 VAL A O 1
ATOM 646 N N . GLU A 1 89 ? -9.266 36.875 11.188 1 67 89 GLU A N 1
ATOM 647 C CA . GLU A 1 89 ? -9.383 36.125 9.953 1 67 89 GLU A CA 1
ATOM 648 C C . GLU A 1 89 ? -8.023 35.562 9.508 1 67 89 GLU A C 1
ATOM 650 O O . GLU A 1 89 ? -7.043 36.312 9.445 1 67 89 GLU A O 1
ATOM 655 N N . VAL A 1 90 ? -7.988 34.25 9.562 1 70.12 90 VAL A N 1
ATOM 656 C CA . VAL A 1 90 ? -6.84 33.625 8.93 1 70.12 90 VAL A CA 1
ATOM 657 C C . VAL A 1 90 ? -7.102 33.438 7.434 1 70.12 90 VAL A C 1
ATOM 659 O O . VAL A 1 90 ? -8.125 32.875 7.039 1 70.12 90 VAL A O 1
ATOM 662 N N . ASP A 1 91 ? -6.258 34.031 6.578 1 73.94 91 ASP A N 1
ATOM 663 C CA . ASP A 1 91 ? -6.477 34.031 5.133 1 73.94 91 ASP A CA 1
ATOM 664 C C . ASP A 1 91 ? -6.617 32.625 4.594 1 73.94 91 ASP A C 1
ATOM 666 O O . ASP A 1 91 ? -7.555 32.312 3.846 1 73.94 91 ASP A O 1
ATOM 670 N N . ALA A 1 92 ? -5.621 31.766 4.93 1 82 92 ALA A N 1
ATOM 671 C CA . ALA A 1 92 ? -5.719 30.391 4.418 1 82 92 ALA A CA 1
ATOM 672 C C . ALA A 1 92 ? -4.961 29.422 5.316 1 82 92 ALA A C 1
ATOM 674 O O . ALA A 1 92 ? -3.906 29.75 5.855 1 82 92 ALA A O 1
ATOM 675 N N . ALA A 1 93 ? -5.664 28.359 5.625 1 88.62 93 ALA A N 1
ATOM 676 C CA . ALA A 1 93 ? -5.039 27.266 6.363 1 88.62 93 ALA A CA 1
ATOM 677 C C . ALA A 1 93 ? -5.375 25.906 5.73 1 88.62 93 ALA A C 1
ATOM 679 O O . ALA A 1 93 ? -6.453 25.734 5.156 1 88.62 93 ALA A O 1
ATOM 680 N N . PRO A 1 94 ? -4.426 25 5.816 1 93.44 94 PRO A N 1
ATOM 681 C CA . PRO A 1 94 ? -4.75 23.672 5.293 1 93.44 94 PRO A CA 1
ATOM 682 C C . PRO A 1 94 ? -5.992 23.062 5.938 1 93.44 94 PRO A C 1
ATOM 684 O O . PRO A 1 94 ? -6.156 23.125 7.16 1 93.44 94 PRO A O 1
ATOM 687 N N . SER A 1 95 ? -6.855 22.469 5.191 1 92.62 95 SER A N 1
ATOM 688 C CA . SER A 1 95 ? -8.039 21.797 5.707 1 92.62 95 SER A CA 1
ATOM 689 C C . SER A 1 95 ? -7.668 20.516 6.441 1 92.62 95 SER A C 1
ATOM 691 O O . SER A 1 95 ? -8.414 20.047 7.309 1 92.62 95 SER A O 1
ATOM 693 N N . PHE A 1 96 ? -6.656 20.031 6.066 1 95.25 96 PHE A N 1
ATOM 694 C CA . PHE A 1 96 ? -6.066 18.828 6.656 1 95.25 96 PHE A CA 1
ATOM 695 C C . PHE A 1 96 ? -4.543 18.922 6.652 1 95.25 96 PHE A C 1
ATOM 697 O O . PHE A 1 96 ? -3.949 19.406 5.684 1 95.25 96 PHE A O 1
ATOM 704 N N . TYR A 1 97 ? -3.914 18.531 7.73 1 97 97 TYR A N 1
ATOM 705 C CA . TYR A 1 97 ? -2.457 18.547 7.777 1 97 97 TYR A CA 1
ATOM 706 C C . TYR A 1 97 ? -1.92 17.469 8.695 1 97 97 TYR A C 1
ATOM 708 O O . TYR A 1 97 ? -2.242 17.422 9.883 1 97 97 TYR A O 1
ATOM 716 N N . ALA A 1 98 ? -1.222 16.609 8.109 1 97.88 98 ALA A N 1
ATOM 717 C CA . ALA A 1 98 ? -0.602 15.516 8.867 1 97.88 98 ALA A CA 1
ATOM 718 C C . ALA A 1 98 ? 0.913 15.516 8.68 1 97.88 98 ALA A C 1
ATOM 720 O O . ALA A 1 98 ? 1.409 15.742 7.574 1 97.88 98 ALA A O 1
ATOM 721 N N . VAL A 1 99 ? 1.593 15.344 9.734 1 98.19 99 VAL A N 1
ATOM 722 C CA . VAL A 1 99 ? 3.045 15.211 9.719 1 98.19 99 VAL A CA 1
ATOM 723 C C . VAL A 1 99 ? 3.447 13.875 10.336 1 98.19 99 VAL A C 1
ATOM 725 O O . VAL A 1 99 ? 3.039 13.555 11.453 1 98.19 99 VAL A O 1
ATOM 728 N N . ALA A 1 100 ? 4.16 13.086 9.602 1 98.38 100 ALA A N 1
ATOM 729 C CA . ALA A 1 100 ? 4.711 11.82 10.078 1 98.38 100 ALA A CA 1
ATOM 730 C C . ALA A 1 100 ? 6.234 11.828 10.016 1 98.38 100 ALA A C 1
ATOM 732 O O . ALA A 1 100 ? 6.82 12.328 9.055 1 98.38 100 ALA A O 1
ATOM 733 N N . THR A 1 101 ? 6.855 11.336 11.07 1 98.5 101 THR A N 1
ATOM 734 C CA . THR A 1 101 ? 8.312 11.344 11.094 1 98.5 101 THR A CA 1
ATOM 735 C C . THR A 1 101 ? 8.859 9.961 11.438 1 98.5 101 THR A C 1
ATOM 737 O O . THR A 1 101 ? 8.164 9.148 12.047 1 98.5 101 THR A O 1
ATOM 740 N N . SER A 1 102 ? 10.094 9.672 11.016 1 98.19 102 SER A N 1
ATOM 741 C CA . SER A 1 102 ? 10.742 8.406 11.328 1 98.19 102 SER A CA 1
ATOM 742 C C . SER A 1 102 ? 11.445 8.461 12.68 1 98.19 102 SER A C 1
ATOM 744 O O . SER A 1 102 ? 11.773 7.426 13.266 1 98.19 102 SER A O 1
ATOM 746 N N . ALA A 1 103 ? 11.695 9.625 13.227 1 97.56 103 ALA A N 1
ATOM 747 C CA . ALA A 1 103 ? 12.336 9.922 14.508 1 97.56 103 ALA A CA 1
ATOM 748 C C . ALA A 1 103 ? 11.664 11.109 15.195 1 97.56 103 ALA A C 1
ATOM 750 O O . ALA A 1 103 ? 10.812 11.773 14.594 1 97.56 103 ALA A O 1
ATOM 751 N N . PRO A 1 104 ? 11.953 11.273 16.422 1 97.5 104 PRO A N 1
ATOM 752 C CA . PRO A 1 104 ? 11.375 12.461 17.062 1 97.5 104 PRO A CA 1
ATOM 753 C C . PRO A 1 104 ? 11.625 13.742 16.266 1 97.5 104 PRO A C 1
ATOM 755 O O . PRO A 1 104 ? 12.703 13.914 15.68 1 97.5 104 PRO A O 1
ATOM 758 N N . LEU A 1 105 ? 10.641 14.531 16.25 1 96.62 105 LEU A N 1
ATOM 759 C CA . LEU A 1 105 ? 10.68 15.719 15.406 1 96.62 105 LEU A CA 1
ATOM 760 C C . LEU A 1 105 ? 11.875 16.594 15.766 1 96.62 105 LEU A C 1
ATOM 762 O O . LEU A 1 105 ? 12.539 17.141 14.883 1 96.62 105 LEU A O 1
ATOM 766 N N . ASN A 1 106 ? 12.195 16.734 17.031 1 94.81 106 ASN A N 1
ATOM 767 C CA . ASN A 1 106 ? 13.281 17.594 17.5 1 94.81 106 ASN A CA 1
ATOM 768 C C . ASN A 1 106 ? 14.641 17.094 17.016 1 94.81 106 ASN A C 1
ATOM 770 O O . ASN A 1 106 ? 15.594 17.875 16.906 1 94.81 106 ASN A O 1
ATOM 774 N N . GLU A 1 107 ? 14.734 15.82 16.688 1 94.88 107 GLU A N 1
ATOM 775 C CA . GLU A 1 107 ? 15.977 15.234 16.172 1 94.88 107 GLU A CA 1
ATOM 776 C C . GLU A 1 107 ? 16.016 15.273 14.641 1 94.88 107 GLU A C 1
ATOM 778 O O . GLU A 1 107 ? 17.094 15.32 14.047 1 94.88 107 GLU A O 1
ATOM 783 N N . SER A 1 108 ? 14.852 15.352 14.094 1 96.75 108 SER A N 1
ATOM 784 C CA . SER A 1 108 ? 14.789 15.156 12.648 1 96.75 108 SER A CA 1
ATOM 785 C C . SER A 1 108 ? 14.664 16.484 11.922 1 96.75 108 SER A C 1
ATOM 787 O O . SER A 1 108 ? 14.812 16.547 10.695 1 96.75 108 SER A O 1
ATOM 789 N N . LEU A 1 109 ? 14.461 17.594 12.656 1 97.81 109 LEU A N 1
ATOM 790 C CA . LEU A 1 109 ? 14.188 18.859 11.984 1 97.81 109 LEU A CA 1
ATOM 791 C C . LEU A 1 109 ? 14.727 20.031 12.789 1 97.81 109 LEU A C 1
ATOM 793 O O . LEU A 1 109 ? 14.32 20.25 13.938 1 97.81 109 LEU A O 1
ATOM 797 N N . LEU A 1 110 ? 15.609 20.797 12.203 1 97.12 110 LEU A N 1
ATOM 798 C CA . LEU A 1 110 ? 16.078 22.031 12.812 1 97.12 110 LEU A CA 1
ATOM 799 C C . LEU A 1 110 ? 15.078 23.172 12.602 1 97.12 110 LEU A C 1
ATOM 801 O O . LEU A 1 110 ? 14.367 23.188 11.594 1 97.12 110 LEU A O 1
ATOM 805 N N . HIS A 1 111 ? 15.117 24.078 13.453 1 95.31 111 HIS A N 1
ATOM 806 C CA . HIS A 1 111 ? 14.195 25.203 13.406 1 95.31 111 HIS A CA 1
ATOM 807 C C . HIS A 1 111 ? 14.359 25.984 12.102 1 95.31 111 HIS A C 1
ATOM 809 O O . HIS A 1 111 ? 13.367 26.391 11.484 1 95.31 111 HIS A O 1
ATOM 815 N N . VAL A 1 112 ? 15.555 26.203 11.672 1 95.62 112 VAL A N 1
ATOM 816 C CA . VAL A 1 112 ? 15.836 26.984 10.469 1 95.62 112 VAL A CA 1
ATOM 817 C C . VAL A 1 112 ? 15.234 26.281 9.25 1 95.62 112 VAL A C 1
ATOM 819 O O . VAL A 1 112 ? 14.75 26.938 8.32 1 95.62 112 VAL A O 1
ATOM 822 N N . GLU A 1 113 ? 15.359 24.938 9.312 1 96.31 113 GLU A N 1
ATOM 823 C CA . GLU A 1 113 ? 14.789 24.172 8.211 1 96.31 113 GLU A CA 1
ATOM 824 C C . GLU A 1 113 ? 13.266 24.266 8.203 1 96.31 113 GLU A C 1
ATOM 826 O O . GLU A 1 113 ? 12.648 24.297 7.137 1 96.31 113 GLU A O 1
ATOM 831 N N . ASP A 1 114 ? 12.656 24.234 9.383 1 96.12 114 ASP A N 1
ATOM 832 C CA . ASP A 1 114 ? 11.203 24.375 9.484 1 96.12 114 ASP A CA 1
ATOM 833 C C . ASP A 1 114 ? 10.75 25.734 8.977 1 96.12 114 ASP A C 1
ATOM 835 O O . ASP A 1 114 ? 9.688 25.844 8.359 1 96.12 114 ASP A O 1
ATOM 839 N N . LEU A 1 115 ? 11.531 26.781 9.234 1 92.69 115 LEU A N 1
ATOM 840 C CA . LEU A 1 115 ? 11.203 28.109 8.727 1 92.69 115 LEU A CA 1
ATOM 841 C C . LEU A 1 115 ? 11.258 28.141 7.199 1 92.69 115 LEU A C 1
ATOM 843 O O . LEU A 1 115 ? 10.438 28.797 6.559 1 92.69 115 LEU A O 1
ATOM 847 N N . ARG A 1 116 ? 12.211 27.422 6.715 1 94.12 116 ARG A N 1
ATOM 848 C CA . ARG A 1 116 ? 12.438 27.406 5.27 1 94.12 116 ARG A CA 1
ATOM 849 C C . ARG A 1 116 ? 11.352 26.625 4.551 1 94.12 116 ARG A C 1
ATOM 851 O O . ARG A 1 116 ? 10.844 27.047 3.514 1 94.12 116 ARG A O 1
ATOM 858 N N . TYR A 1 117 ? 10.953 25.453 5.133 1 95.75 117 TYR A N 1
ATOM 859 C CA . TYR A 1 117 ? 10.117 24.516 4.383 1 95.75 117 TYR A CA 1
ATOM 860 C C . TYR A 1 117 ? 8.703 24.484 4.953 1 95.75 117 TYR A C 1
ATOM 862 O O . TYR A 1 117 ? 7.812 23.844 4.383 1 95.75 117 TYR A O 1
ATOM 870 N N . SER A 1 118 ? 8.438 25.078 6.117 1 94.69 118 SER A N 1
ATOM 871 C CA . SER A 1 118 ? 7.113 25.125 6.738 1 94.69 118 SER A CA 1
ATOM 872 C C . SER A 1 118 ? 6.531 23.734 6.91 1 94.69 118 SER A C 1
ATOM 874 O O . SER A 1 118 ? 5.418 23.453 6.461 1 94.69 118 SER A O 1
ATOM 876 N N . ILE A 1 119 ? 7.258 22.984 7.664 1 97.06 119 ILE A N 1
ATOM 877 C CA . ILE A 1 119 ? 6.938 21.562 7.785 1 97.06 119 ILE A CA 1
ATOM 878 C C . ILE A 1 119 ? 5.957 21.359 8.938 1 97.06 119 ILE A C 1
ATOM 880 O O . ILE A 1 119 ? 4.961 20.656 8.797 1 97.06 119 ILE A O 1
ATOM 884 N N . THR A 1 120 ? 6.215 22.016 10.07 1 95.56 120 THR A N 1
ATOM 885 C CA . THR A 1 120 ? 5.363 21.844 11.242 1 95.56 120 THR A CA 1
ATOM 886 C C . THR A 1 120 ? 4.02 22.547 11.039 1 95.56 120 THR A C 1
ATOM 888 O O . THR A 1 120 ? 3.904 23.453 10.227 1 95.56 120 THR A O 1
ATOM 891 N N . THR A 1 121 ? 3.07 22.125 11.781 1 93.56 121 THR A N 1
ATOM 892 C CA . THR A 1 121 ? 1.702 22.609 11.625 1 93.56 121 THR A CA 1
ATOM 893 C C . THR A 1 121 ? 1.642 24.125 11.789 1 93.56 121 THR A C 1
ATOM 895 O O . THR A 1 121 ? 1.071 24.828 10.945 1 93.56 121 THR A O 1
ATOM 898 N N . PRO A 1 122 ? 2.26 24.719 12.859 1 89.31 122 PRO A N 1
ATOM 899 C CA . PRO A 1 122 ? 2.188 26.172 13 1 89.31 122 PRO A CA 1
ATOM 900 C C . PRO A 1 122 ? 2.832 26.906 11.836 1 89.31 122 PRO A C 1
ATOM 902 O O . PRO A 1 122 ? 2.303 27.922 11.375 1 89.31 122 PRO A O 1
ATOM 905 N N . ARG A 1 123 ? 3.906 26.328 11.352 1 89.44 123 ARG A N 1
ATOM 906 C CA . ARG A 1 123 ? 4.602 26.984 10.242 1 89.44 123 ARG A CA 1
ATOM 907 C C . ARG A 1 123 ? 3.818 26.844 8.945 1 89.44 123 ARG A C 1
ATOM 909 O O . ARG A 1 123 ? 3.832 27.734 8.102 1 89.44 123 ARG A O 1
ATOM 916 N N . ALA A 1 124 ? 3.236 25.719 8.797 1 89.56 124 ALA A N 1
ATOM 917 C CA . ALA A 1 124 ? 2.428 25.484 7.602 1 89.56 124 ALA A CA 1
ATOM 918 C C . ALA A 1 124 ? 1.269 26.484 7.535 1 89.56 124 ALA A C 1
ATOM 920 O O . ALA A 1 124 ? 0.899 26.938 6.449 1 89.56 124 ALA A O 1
ATOM 921 N N . ILE A 1 125 ? 0.708 26.781 8.672 1 85.62 125 ILE A N 1
ATOM 922 C CA . ILE A 1 125 ? -0.4 27.734 8.734 1 85.62 125 ILE A CA 1
ATOM 923 C C . ILE A 1 125 ? 0.118 29.156 8.508 1 85.62 125 ILE A C 1
ATOM 925 O O . ILE A 1 125 ? -0.474 29.922 7.75 1 85.62 125 ILE A O 1
ATOM 929 N N . ARG A 1 126 ? 1.231 29.469 9.125 1 78 126 ARG A N 1
ATOM 930 C CA . ARG A 1 126 ? 1.781 30.812 9.062 1 78 126 ARG A CA 1
ATOM 931 C C . ARG A 1 126 ? 2.307 31.125 7.664 1 78 126 ARG A C 1
ATOM 933 O O . ARG A 1 126 ? 2.311 32.281 7.238 1 78 126 ARG A O 1
ATOM 940 N N . SER A 1 127 ? 2.797 30.062 7.043 1 70.44 127 SER A N 1
ATOM 941 C CA . SER A 1 127 ? 3.385 30.266 5.723 1 70.44 127 SER A CA 1
ATOM 942 C C . SER A 1 127 ? 2.34 30.766 4.727 1 70.44 127 SER A C 1
ATOM 944 O O . SER A 1 127 ? 2.676 31.422 3.744 1 70.44 127 SER A O 1
ATOM 946 N N . VAL A 1 128 ? 1.181 30.406 4.91 1 65.5 128 VAL A N 1
ATOM 947 C CA . VAL A 1 128 ? 0.123 30.781 3.979 1 65.5 128 VAL A CA 1
ATOM 948 C C . VAL A 1 128 ? -0.44 32.156 4.367 1 65.5 128 VAL A C 1
ATOM 950 O O . VAL A 1 128 ? -0.794 32.938 3.5 1 65.5 128 VAL A O 1
ATOM 953 N N . GLY A 1 129 ? -0.776 32.344 5.746 1 60.91 129 GLY A N 1
ATOM 954 C CA . GLY A 1 129 ? -1.497 33.531 6.219 1 60.91 129 GLY A CA 1
ATOM 955 C C . GLY A 1 129 ? -0.586 34.688 6.555 1 60.91 129 GLY A C 1
ATOM 956 O O . GLY A 1 129 ? 0.585 34.5 6.883 1 60.91 129 GLY A O 1
ATOM 957 N N . ASN A 1 130 ? -0.762 35.75 5.805 1 54.34 130 ASN A N 1
ATOM 958 C CA . ASN A 1 130 ? -0.289 37.062 6.246 1 54.34 130 ASN A CA 1
ATOM 959 C C . ASN A 1 130 ? -0.697 37.344 7.691 1 54.34 130 ASN A C 1
ATOM 961 O O . ASN A 1 130 ? -1.861 37.625 7.965 1 54.34 130 ASN A O 1
ATOM 965 N N . THR A 1 131 ? -0.247 36.688 8.633 1 50.66 131 THR A N 1
ATOM 966 C CA . THR A 1 131 ? -0.69 36.812 10.016 1 50.66 131 THR A CA 1
ATOM 967 C C . THR A 1 131 ? -0.696 38.281 10.422 1 50.66 131 THR A C 1
ATOM 969 O O . THR A 1 131 ? 0.317 39 10.297 1 50.66 131 THR A O 1
ATOM 972 N N . ILE A 1 132 ? -1.873 38.906 10.461 1 47.62 132 ILE A N 1
ATOM 973 C CA . ILE A 1 132 ? -2.072 40.188 11.141 1 47.62 132 ILE A CA 1
ATOM 974 C C . ILE A 1 132 ? -1.465 40.125 12.539 1 47.62 132 ILE A C 1
ATOM 976 O O . ILE A 1 132 ? -1.396 39.062 13.148 1 47.62 132 ILE A O 1
ATOM 980 N N . SER A 1 133 ? -1.237 41.062 13.227 1 45.28 133 SER A N 1
ATOM 981 C CA . SER A 1 133 ? -0.852 41.5 14.562 1 45.28 133 SER A CA 1
ATOM 982 C C . SER A 1 133 ? -1.764 40.906 15.633 1 45.28 133 SER A C 1
ATOM 984 O O . SER A 1 133 ? -2.988 41.031 15.539 1 45.28 133 SER A O 1
ATOM 986 N N . GLY A 1 134 ? -1.337 39.969 16.484 1 53.62 134 GLY A N 1
ATOM 987 C CA . GLY A 1 134 ? -2.045 39.281 17.547 1 53.62 134 GLY A CA 1
ATOM 988 C C . GLY A 1 134 ? -2.379 37.844 17.219 1 53.62 134 GLY A C 1
ATOM 989 O O . GLY A 1 134 ? -3.076 37.188 17.969 1 53.62 134 GLY A O 1
ATOM 990 N N . ALA A 1 135 ? -1.859 37.312 16.109 1 60.38 135 ALA A N 1
ATOM 991 C CA . ALA A 1 135 ? -2.129 36.188 15.227 1 60.38 135 ALA A CA 1
ATOM 992 C C . ALA A 1 135 ? -1.638 34.875 15.844 1 60.38 135 ALA A C 1
ATOM 994 O O . ALA A 1 135 ? -2.211 33.812 15.602 1 60.38 135 ALA A O 1
ATOM 995 N N . GLY A 1 136 ? -0.849 34.938 16.953 1 70.5 136 GLY A N 1
ATOM 996 C CA . GLY A 1 136 ? -0.285 33.75 17.516 1 70.5 136 GLY A CA 1
ATOM 997 C C . GLY A 1 136 ? -1.295 32.938 18.312 1 70.5 136 GLY A C 1
ATOM 998 O O . GLY A 1 136 ? -1.424 31.719 18.109 1 70.5 136 GLY A O 1
ATOM 999 N N . ALA A 1 137 ? -1.999 33.656 19.172 1 73.19 137 ALA A N 1
ATOM 1000 C CA . ALA A 1 137 ? -2.965 32.938 20.031 1 73.19 137 ALA A CA 1
ATOM 1001 C C . ALA A 1 137 ? -4.082 32.344 19.188 1 73.19 137 ALA A C 1
ATOM 1003 O O . ALA A 1 137 ? -4.562 31.234 19.5 1 73.19 137 ALA A O 1
ATOM 1004 N N . PHE A 1 138 ? -4.445 33 18.188 1 77.06 138 PHE A N 1
ATOM 1005 C CA . PHE A 1 138 ? -5.52 32.5 17.328 1 77.06 138 PHE A CA 1
ATOM 1006 C C . PHE A 1 138 ? -5.066 31.297 16.531 1 77.06 138 PHE A C 1
ATOM 1008 O O . PHE A 1 138 ? -5.828 30.344 16.344 1 77.06 138 PHE A O 1
ATOM 1015 N N . THR A 1 139 ? -3.811 31.375 16.109 1 81.12 139 THR A N 1
ATOM 1016 C CA . THR A 1 139 ? -3.273 30.234 15.375 1 81.12 139 THR A CA 1
ATOM 1017 C C . THR A 1 139 ? -3.252 29 16.25 1 81.12 139 THR A C 1
ATOM 1019 O O . THR A 1 139 ? -3.611 27.906 15.797 1 81.12 139 THR A O 1
ATOM 1022 N N . GLN A 1 140 ? -2.893 29.234 17.469 1 84.44 140 GLN A N 1
ATOM 1023 C CA . GLN A 1 140 ? -2.824 28.094 18.391 1 84.44 140 GLN A CA 1
ATOM 1024 C C . GLN A 1 140 ? -4.211 27.516 18.656 1 84.44 140 GLN A C 1
ATOM 1026 O O . GLN A 1 140 ? -4.367 26.297 18.781 1 84.44 140 GLN A O 1
ATOM 1031 N N . ALA A 1 141 ? -5.164 28.438 18.797 1 83.88 141 ALA A N 1
ATOM 1032 C CA . ALA A 1 141 ? -6.535 27.969 19.016 1 83.88 141 ALA A CA 1
ATOM 1033 C C . ALA A 1 141 ? -7.035 27.172 17.812 1 83.88 141 ALA A C 1
ATOM 1035 O O . ALA A 1 141 ? -7.695 26.141 17.969 1 83.88 141 ALA A O 1
ATOM 1036 N N . LEU A 1 142 ? -6.699 27.688 16.656 1 85.38 142 LEU A N 1
ATOM 1037 C CA . LEU A 1 142 ? -7.094 27 15.43 1 85.38 142 LEU A CA 1
ATOM 1038 C C . LEU A 1 142 ? -6.492 25.594 15.375 1 85.38 142 LEU A C 1
ATOM 1040 O O . LEU A 1 142 ? -7.188 24.625 15.039 1 85.38 142 LEU A O 1
ATOM 1044 N N . ILE A 1 143 ? -5.227 25.5 15.688 1 89.81 143 ILE A N 1
ATOM 1045 C CA . ILE A 1 143 ? -4.52 24.219 15.664 1 89.81 143 ILE A CA 1
ATOM 1046 C C . ILE A 1 143 ? -5.176 23.25 16.641 1 89.81 143 ILE A C 1
ATOM 1048 O O . ILE A 1 143 ? -5.418 22.094 16.297 1 89.81 143 ILE A O 1
ATOM 1052 N N . ARG A 1 144 ? -5.508 23.734 17.812 1 90.5 144 ARG A N 1
ATOM 1053 C CA . ARG A 1 144 ? -6.125 22.891 18.828 1 90.5 144 ARG A CA 1
ATOM 1054 C C . ARG A 1 144 ? -7.469 22.344 18.344 1 90.5 144 ARG A C 1
ATOM 1056 O O . ARG A 1 144 ? -7.758 21.156 18.516 1 90.5 144 ARG A O 1
ATOM 1063 N N . ILE A 1 145 ? -8.258 23.234 17.844 1 87.56 145 ILE A N 1
ATOM 1064 C CA . ILE A 1 145 ? -9.586 22.859 17.359 1 87.56 145 ILE A CA 1
ATOM 1065 C C . ILE A 1 145 ? -9.461 21.812 16.266 1 87.56 145 ILE A C 1
ATOM 1067 O O . ILE A 1 145 ? -10.172 20.797 16.281 1 87.56 145 ILE A O 1
ATOM 1071 N N . ARG A 1 146 ? -8.539 22.016 15.344 1 91.12 146 ARG A N 1
ATOM 1072 C CA . ARG A 1 146 ? -8.367 21.109 14.219 1 91.12 146 ARG A CA 1
ATOM 1073 C C . ARG A 1 146 ? -7.77 19.781 14.68 1 91.12 146 ARG A C 1
ATOM 1075 O O . ARG A 1 146 ? -8.078 18.719 14.125 1 91.12 146 ARG A O 1
ATOM 1082 N N . GLU A 1 147 ? -6.945 19.828 15.625 1 93.31 147 GLU A N 1
ATOM 1083 C CA . GLU A 1 147 ? -6.402 18.594 16.203 1 93.31 147 GLU A CA 1
ATOM 1084 C C . GLU A 1 147 ? -7.496 17.766 16.859 1 93.31 147 GLU A C 1
ATOM 1086 O O . GLU A 1 147 ? -7.531 16.547 16.719 1 93.31 147 GLU A O 1
ATOM 1091 N N . GLU A 1 148 ? -8.344 18.469 17.562 1 91.38 148 GLU A N 1
ATOM 1092 C CA . GLU A 1 148 ? -9.453 17.781 18.234 1 91.38 148 GLU A CA 1
ATOM 1093 C C . GLU A 1 148 ? -10.398 17.141 17.219 1 91.38 148 GLU A C 1
ATOM 1095 O O . GLU A 1 148 ? -10.984 16.094 17.484 1 91.38 148 GLU A O 1
ATOM 1100 N N . ALA A 1 149 ? -10.484 17.734 16.125 1 89.25 149 ALA A N 1
ATOM 1101 C CA . ALA A 1 149 ? -11.359 17.234 15.07 1 89.25 149 ALA A CA 1
ATOM 1102 C C . ALA A 1 149 ? -10.664 16.141 14.25 1 89.25 149 ALA A C 1
ATOM 1104 O O . ALA A 1 149 ? -11.266 15.555 13.352 1 89.25 149 ALA A O 1
ATOM 1105 N N . GLY A 1 150 ? -9.383 15.938 14.422 1 91.44 150 GLY A N 1
ATOM 1106 C CA . GLY A 1 150 ? -8.633 14.914 13.711 1 91.44 150 GLY A CA 1
ATOM 1107 C C . GLY A 1 150 ? -8.086 15.391 12.383 1 91.44 150 GLY A C 1
ATOM 1108 O O . GLY A 1 150 ? -7.531 14.602 11.609 1 91.44 150 GLY A O 1
ATOM 1109 N N . ALA A 1 151 ? -8.258 16.641 12.133 1 93.56 151 ALA A N 1
ATOM 1110 C CA . ALA A 1 151 ? -7.832 17.203 10.859 1 93.56 151 ALA A CA 1
ATOM 1111 C C . ALA A 1 151 ? -6.34 17.516 10.867 1 93.56 151 ALA A C 1
ATOM 1113 O O . ALA A 1 151 ? -5.691 17.531 9.82 1 93.56 151 ALA A O 1
ATOM 1114 N N . TYR A 1 152 ? -5.836 17.891 12.008 1 95.62 152 TYR A N 1
ATOM 1115 C CA . TYR A 1 152 ? -4.402 18.094 12.172 1 95.62 152 TYR A CA 1
ATOM 1116 C C . TYR A 1 152 ? -3.791 17 13.047 1 95.62 152 TYR A C 1
ATOM 1118 O O . TYR A 1 152 ? -4.312 16.688 14.117 1 95.62 152 TYR A O 1
ATOM 1126 N N . ARG A 1 153 ? -2.729 16.453 12.523 1 95.56 153 ARG A N 1
ATOM 1127 C CA . ARG A 1 153 ? -2.102 15.359 13.25 1 95.56 153 ARG A CA 1
ATOM 1128 C C . ARG A 1 153 ? -0.581 15.438 13.156 1 95.56 153 ARG A C 1
ATOM 1130 O O . ARG A 1 153 ? -0.037 15.812 12.117 1 95.56 153 ARG A O 1
ATOM 1137 N N . MET A 1 154 ? 0.031 15.141 14.227 1 95.19 154 MET A N 1
ATOM 1138 C CA . MET A 1 154 ? 1.476 14.938 14.305 1 95.19 154 MET A CA 1
ATOM 1139 C C . MET A 1 154 ? 1.805 13.547 14.828 1 95.19 154 MET A C 1
ATOM 1141 O O . MET A 1 154 ? 1.599 13.258 16 1 95.19 154 MET A O 1
ATOM 1145 N N . ASP A 1 155 ? 2.285 12.734 13.961 1 96.38 155 ASP A N 1
ATOM 1146 C CA . ASP A 1 155 ? 2.604 11.359 14.336 1 96.38 155 ASP A CA 1
ATOM 1147 C C . ASP A 1 155 ? 4.109 11.109 14.289 1 96.38 155 ASP A C 1
ATOM 1149 O O . ASP A 1 155 ? 4.641 10.664 13.273 1 96.38 155 ASP A O 1
ATOM 1153 N N . GLU A 1 156 ? 4.73 11.297 15.43 1 96.94 156 GLU A N 1
ATOM 1154 C CA . GLU A 1 156 ? 6.168 11.055 15.5 1 96.94 156 GLU A CA 1
ATOM 1155 C C . GLU A 1 156 ? 6.48 9.562 15.492 1 96.94 156 GLU A C 1
ATOM 1157 O O . GLU A 1 156 ? 5.723 8.766 16.047 1 96.94 156 GLU A O 1
ATOM 1162 N N . GLU A 1 157 ? 7.559 9.219 14.836 1 97.19 157 GLU A N 1
ATOM 1163 C CA . GLU A 1 157 ? 8.047 7.844 14.773 1 97.19 157 GLU A CA 1
ATOM 1164 C C . GLU A 1 157 ? 7.008 6.914 14.156 1 97.19 157 GLU A C 1
ATOM 1166 O O . GLU A 1 157 ? 6.809 5.793 14.633 1 97.19 157 GLU A O 1
ATOM 1171 N N . SER A 1 158 ? 6.305 7.496 13.203 1 97.06 158 SER A N 1
ATOM 1172 C CA . SER A 1 158 ? 5.254 6.727 12.547 1 97.06 158 SER A CA 1
ATOM 1173 C C . SER A 1 158 ? 5.66 6.328 11.133 1 97.06 158 SER A C 1
ATOM 1175 O O . SER A 1 158 ? 4.891 5.68 10.414 1 97.06 158 SER A O 1
ATOM 1177 N N . VAL A 1 159 ? 6.793 6.75 10.797 1 97.56 159 VAL A N 1
ATOM 1178 C CA . VAL A 1 159 ? 7.352 6.32 9.516 1 97.56 159 VAL A CA 1
ATOM 1179 C C . VAL A 1 159 ? 8.328 5.172 9.742 1 97.56 159 VAL A C 1
ATOM 1181 O O . VAL A 1 159 ? 9.344 5.336 10.422 1 97.56 159 VAL A 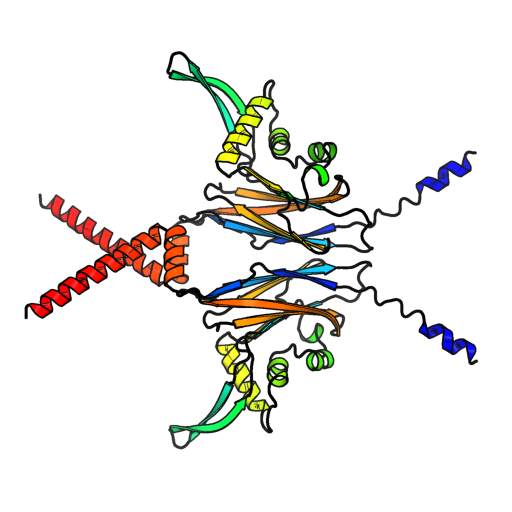O 1
ATOM 1184 N N . ASP A 1 160 ? 7.988 4.051 9.203 1 96.56 160 ASP A N 1
ATOM 1185 C CA . ASP A 1 160 ? 8.93 2.934 9.219 1 96.56 160 ASP A CA 1
ATOM 1186 C C . ASP A 1 160 ? 10.031 3.127 8.18 1 96.56 160 ASP A C 1
ATOM 1188 O O . ASP A 1 160 ? 9.758 3.275 6.988 1 96.56 160 ASP A O 1
ATOM 1192 N N . PHE A 1 161 ? 11.156 3.172 8.664 1 96 161 PHE A N 1
ATOM 1193 C CA . PHE A 1 161 ? 12.312 3.379 7.809 1 96 161 PHE A CA 1
ATOM 1194 C C . PHE A 1 161 ? 13.273 2.195 7.895 1 96 161 PHE A C 1
ATOM 1196 O O . PHE A 1 161 ? 14.164 2.174 8.75 1 96 161 PHE A O 1
ATOM 1203 N N . GLU A 1 162 ? 13.156 1.271 6.918 1 93 162 GLU A N 1
ATOM 1204 C CA . GLU A 1 162 ? 13.922 0.029 6.957 1 93 162 GLU A CA 1
ATOM 1205 C C . GLU A 1 162 ? 15.289 0.199 6.293 1 93 162 GLU A C 1
ATOM 1207 O O . GLU A 1 162 ? 15.375 0.542 5.113 1 93 162 GLU A O 1
ATOM 1212 N N . GLN A 1 163 ? 16.344 0.019 7.059 1 90.62 163 GLN A N 1
ATOM 1213 C CA . GLN A 1 163 ? 17.734 0.043 6.609 1 90.62 163 GLN A CA 1
ATOM 1214 C C . GLN A 1 163 ? 18.078 1.381 5.957 1 90.62 163 GLN A C 1
ATOM 1216 O O . GLN A 1 163 ? 18.859 1.433 5.012 1 90.62 163 GLN A O 1
ATOM 1221 N N . GLN A 1 164 ? 17.297 2.406 6.301 1 92.56 164 GLN A N 1
ATOM 1222 C CA . GLN A 1 164 ? 17.484 3.742 5.742 1 92.56 164 GLN A CA 1
ATOM 1223 C C . GLN A 1 164 ? 17.391 3.721 4.219 1 92.56 164 GLN A C 1
ATOM 1225 O O . GLN A 1 164 ? 18.172 4.387 3.533 1 92.56 164 GLN A O 1
ATOM 1230 N N . THR A 1 165 ? 16.641 2.828 3.734 1 93.69 165 THR A N 1
ATOM 1231 C CA . THR A 1 165 ? 16.5 2.66 2.291 1 93.69 165 THR A CA 1
ATOM 1232 C C . THR A 1 165 ? 15.039 2.703 1.873 1 93.69 165 THR A C 1
ATOM 1234 O O . THR A 1 165 ? 14.68 3.377 0.904 1 93.69 165 THR A O 1
ATOM 1237 N N . LEU A 1 166 ? 14.234 2.033 2.641 1 95.69 166 LEU A N 1
ATOM 1238 C CA . LEU A 1 166 ? 12.812 1.97 2.35 1 95.69 166 LEU A CA 1
ATOM 1239 C C . LEU A 1 166 ? 11.992 2.574 3.49 1 95.69 166 LEU A C 1
ATOM 1241 O O . LEU A 1 166 ? 12.156 2.188 4.648 1 95.69 166 LEU A O 1
ATOM 1245 N N . PHE A 1 167 ? 11.156 3.494 3.18 1 96.94 167 PHE A N 1
ATOM 1246 C CA . PHE A 1 167 ? 10.289 4.039 4.215 1 96.94 167 PHE A CA 1
ATOM 1247 C C . PHE A 1 167 ? 8.82 3.867 3.836 1 96.94 167 PHE A C 1
ATOM 1249 O O . PHE A 1 167 ? 8.484 3.828 2.65 1 96.94 167 PHE A O 1
ATOM 1256 N N . ARG A 1 168 ? 8.023 3.807 4.82 1 96.69 168 ARG A N 1
ATOM 1257 C CA . ARG A 1 168 ? 6.578 3.715 4.621 1 96.69 168 ARG A CA 1
ATOM 1258 C C . ARG A 1 168 ? 5.824 4.309 5.809 1 96.69 168 ARG A C 1
ATOM 1260 O O . ARG A 1 168 ? 6.309 4.27 6.941 1 96.69 168 ARG A O 1
ATOM 1267 N N . THR A 1 169 ? 4.734 4.867 5.535 1 96.56 169 THR A N 1
ATOM 1268 C CA . THR A 1 169 ? 3.832 5.352 6.574 1 96.56 169 THR A CA 1
ATOM 1269 C C . THR A 1 169 ? 2.385 5.316 6.094 1 96.56 169 THR A C 1
ATOM 1271 O O . THR A 1 169 ? 2.119 5.449 4.898 1 96.56 169 THR A O 1
ATOM 1274 N N . ALA A 1 170 ? 1.535 5.02 7 1 94.88 170 ALA A N 1
ATOM 1275 C CA . ALA A 1 170 ? 0.101 5.078 6.73 1 94.88 170 ALA A CA 1
ATOM 1276 C C . ALA A 1 170 ? -0.526 6.316 7.363 1 94.88 170 ALA A C 1
ATOM 1278 O O . ALA A 1 170 ? -0.483 6.484 8.586 1 94.88 170 ALA A O 1
ATOM 1279 N N . VAL A 1 171 ? -1.053 7.137 6.531 1 94.19 171 VAL A N 1
ATOM 1280 C CA . VAL A 1 171 ? -1.699 8.352 7.027 1 94.19 171 VAL A CA 1
ATOM 1281 C C . VAL A 1 171 ? -3.211 8.141 7.094 1 94.19 171 VAL A C 1
ATOM 1283 O O . VAL A 1 171 ? -3.842 7.797 6.09 1 94.19 171 VAL A O 1
ATOM 1286 N N . GLU A 1 172 ? -3.748 8.344 8.227 1 93.31 172 GLU A N 1
ATOM 1287 C CA . GLU A 1 172 ? -5.191 8.234 8.406 1 93.31 172 GLU A CA 1
ATOM 1288 C C . GLU A 1 172 ? -5.906 9.5 7.941 1 93.31 172 GLU A C 1
ATOM 1290 O O . GLU A 1 172 ? -5.648 10.586 8.461 1 93.31 172 GLU A O 1
ATOM 1295 N N . LEU A 1 173 ? -6.727 9.328 6.984 1 92.25 173 LEU A N 1
ATOM 1296 C CA . LEU A 1 173 ? -7.566 10.414 6.504 1 92.25 173 LEU A CA 1
ATOM 1297 C C . LEU A 1 173 ? -8.938 10.383 7.18 1 92.25 173 LEU A C 1
ATOM 1299 O O . LEU A 1 173 ? -9.633 9.367 7.125 1 92.25 173 LEU A O 1
ATOM 1303 N N . PRO A 1 174 ? -9.266 11.422 7.746 1 90.31 174 PRO A N 1
ATOM 1304 C CA . PRO A 1 174 ? -10.547 11.43 8.461 1 90.31 174 PRO A CA 1
ATOM 1305 C C . PRO A 1 174 ? -11.75 11.5 7.523 1 90.31 174 PRO A C 1
ATOM 1307 O O . PRO A 1 174 ? -11.586 11.773 6.332 1 90.31 174 PRO A O 1
ATOM 1310 N N . ALA A 1 175 ? -12.906 11.242 8.055 1 88 175 ALA A N 1
ATOM 1311 C CA . ALA A 1 175 ? -14.141 11.172 7.273 1 88 175 ALA A CA 1
ATOM 1312 C C . ALA A 1 175 ? -14.57 12.562 6.797 1 88 175 ALA A C 1
ATOM 1314 O O . ALA A 1 175 ? -15.336 12.688 5.844 1 88 175 ALA A O 1
ATOM 1315 N N . ASN A 1 176 ? -14.094 13.617 7.422 1 86.25 176 ASN A N 1
ATOM 1316 C CA . ASN A 1 176 ? -14.562 14.969 7.121 1 86.25 176 ASN A CA 1
ATOM 1317 C C . ASN A 1 176 ? -13.625 15.688 6.16 1 86.25 176 ASN A C 1
ATOM 1319 O O . ASN A 1 176 ? -13.406 16.891 6.285 1 86.25 176 ASN A O 1
ATOM 1323 N N . LEU A 1 177 ? -13.086 14.906 5.238 1 90.44 177 LEU A N 1
ATOM 1324 C CA . LEU A 1 177 ? -12.211 15.492 4.242 1 90.44 177 LEU A CA 1
ATOM 1325 C C . LEU A 1 177 ? -13 16.344 3.248 1 90.44 177 LEU A C 1
ATOM 1327 O O . LEU A 1 177 ? -14.172 16.047 2.977 1 90.44 177 LEU A O 1
ATOM 1331 N N . ILE A 1 178 ? -12.344 17.344 2.781 1 90.12 178 ILE A N 1
ATOM 1332 C CA . ILE A 1 178 ? -12.922 18.109 1.69 1 90.12 178 ILE A CA 1
ATOM 1333 C C . ILE A 1 178 ? -12.273 17.703 0.368 1 90.12 178 ILE A C 1
ATOM 1335 O O . ILE A 1 178 ? -11.125 17.25 0.346 1 90.12 178 ILE A O 1
ATOM 1339 N N . GLU A 1 179 ? -13.102 17.875 -0.667 1 92.38 179 GLU A N 1
ATOM 1340 C CA . GLU A 1 179 ? -12.586 17.531 -1.991 1 92.38 179 GLU A CA 1
ATOM 1341 C C . GLU A 1 179 ? -11.477 18.5 -2.412 1 92.38 179 GLU A C 1
ATOM 1343 O O . GLU A 1 179 ? -11.492 19.672 -2.029 1 92.38 179 GLU A O 1
ATOM 1348 N N . GLY A 1 180 ? -10.508 17.938 -3.176 1 93.81 180 GLY A N 1
ATOM 1349 C CA . GLY A 1 180 ? -9.43 18.75 -3.705 1 93.81 180 GLY A CA 1
ATOM 1350 C C . GLY A 1 180 ? -8.117 18.016 -3.814 1 93.81 180 GLY A C 1
ATOM 1351 O O . GLY A 1 180 ? -8.07 16.781 -3.666 1 93.81 180 GLY A O 1
ATOM 1352 N N . ASN A 1 181 ? -7.16 18.797 -4.156 1 94.56 181 ASN A N 1
ATOM 1353 C CA . ASN A 1 181 ? -5.82 18.234 -4.266 1 94.56 181 ASN A CA 1
ATOM 1354 C C . ASN A 1 181 ? -5.086 18.281 -2.93 1 94.56 181 ASN A C 1
ATOM 1356 O O . ASN A 1 181 ? -5.059 19.312 -2.264 1 94.56 181 ASN A O 1
ATOM 1360 N N . TYR A 1 182 ? -4.613 17.25 -2.586 1 96 182 TYR A N 1
ATOM 1361 C CA . TYR A 1 182 ? -3.801 17.141 -1.38 1 96 182 TYR A CA 1
ATOM 1362 C C . TYR A 1 182 ? -2.32 17.031 -1.729 1 96 182 TYR A C 1
ATOM 1364 O O . TYR A 1 182 ? -1.932 16.203 -2.559 1 96 182 TYR A O 1
ATOM 1372 N N . THR A 1 183 ? -1.533 17.812 -1.094 1 96.25 183 THR A N 1
ATOM 1373 C CA . THR A 1 183 ? -0.103 17.844 -1.381 1 96.25 183 THR A CA 1
ATOM 1374 C C . THR A 1 183 ? 0.661 16.938 -0.406 1 96.25 183 THR A C 1
ATOM 1376 O O . THR A 1 183 ? 0.502 17.062 0.81 1 96.25 183 THR A O 1
ATOM 1379 N N . ILE A 1 184 ? 1.428 16.094 -0.929 1 97.06 184 ILE A N 1
ATOM 1380 C CA . ILE A 1 184 ? 2.303 15.227 -0.146 1 97.06 184 ILE A CA 1
ATOM 1381 C C . ILE A 1 184 ? 3.754 15.672 -0.317 1 97.06 184 ILE A C 1
ATOM 1383 O O . ILE A 1 184 ? 4.246 15.781 -1.442 1 97.06 184 ILE A O 1
ATOM 1387 N N . ARG A 1 185 ? 4.387 15.914 0.773 1 97.94 185 ARG A N 1
ATOM 1388 C CA . ARG A 1 185 ? 5.801 16.266 0.729 1 97.94 185 ARG A CA 1
ATOM 1389 C C . ARG A 1 185 ? 6.633 15.297 1.562 1 97.94 185 ARG A C 1
ATOM 1391 O O . ARG A 1 185 ? 6.238 14.93 2.668 1 97.94 185 ARG A O 1
ATOM 1398 N N . ILE A 1 186 ? 7.703 14.914 0.99 1 97.81 186 ILE A N 1
ATOM 1399 C CA . ILE A 1 186 ? 8.656 14.047 1.681 1 97.81 186 ILE A CA 1
ATOM 1400 C C . ILE A 1 186 ? 9.984 14.789 1.86 1 97.81 186 ILE A C 1
ATOM 1402 O O . ILE A 1 186 ? 10.5 15.383 0.914 1 97.81 186 ILE A O 1
ATOM 1406 N N . PHE A 1 187 ? 10.5 14.727 3.062 1 97.81 187 PHE A N 1
ATOM 1407 C CA . PHE A 1 187 ? 11.789 15.336 3.365 1 97.81 187 PHE A CA 1
ATOM 1408 C C . PHE A 1 187 ? 12.758 14.297 3.92 1 97.81 187 PHE A C 1
ATOM 1410 O O . PHE A 1 187 ? 12.445 13.602 4.887 1 97.81 187 PHE A O 1
ATOM 1417 N N . LEU A 1 188 ? 13.883 14.234 3.291 1 97.19 188 LEU A N 1
ATOM 1418 C CA . LEU A 1 188 ? 15.008 13.508 3.875 1 97.19 188 LEU A CA 1
ATOM 1419 C C . LEU A 1 188 ? 15.883 14.438 4.711 1 97.19 188 LEU A C 1
ATOM 1421 O O . LEU A 1 188 ? 16.328 15.484 4.223 1 97.19 188 LEU A O 1
ATOM 1425 N N . THR A 1 189 ? 16.047 14.023 5.922 1 97.44 189 THR A N 1
ATOM 1426 C CA . THR A 1 189 ? 16.812 14.914 6.785 1 97.44 189 THR A CA 1
ATOM 1427 C C . THR A 1 189 ? 17.984 14.172 7.418 1 97.44 189 THR A C 1
ATOM 1429 O O . THR A 1 189 ? 17.906 12.953 7.633 1 97.44 189 THR A O 1
ATOM 1432 N N . ARG A 1 190 ? 19.031 14.898 7.66 1 95.81 190 ARG A N 1
ATOM 1433 C CA . ARG A 1 190 ? 20.188 14.445 8.422 1 95.81 190 ARG A CA 1
ATOM 1434 C C . ARG A 1 190 ? 20.656 15.523 9.398 1 95.81 190 ARG A C 1
ATOM 1436 O O . ARG A 1 190 ? 20.922 16.656 9 1 95.81 190 ARG A O 1
ATOM 1443 N N . GLU A 1 191 ? 20.719 15.094 10.664 1 95.19 191 GLU A N 1
ATOM 1444 C CA . GLU A 1 191 ? 21.062 16.062 11.703 1 95.19 191 GLU A CA 1
ATOM 1445 C C . GLU A 1 191 ? 20.141 17.281 11.648 1 95.19 191 GLU A C 1
ATOM 1447 O O . GLU A 1 191 ? 20.594 18.406 11.82 1 95.19 191 GLU A O 1
ATOM 1452 N N . GLY A 1 192 ? 18.953 16.922 11.234 1 96.31 192 GLY A N 1
ATOM 1453 C CA . GLY A 1 192 ? 17.922 17.969 11.266 1 96.31 192 GLY A CA 1
ATOM 1454 C C . GLY A 1 192 ? 17.906 18.812 10.016 1 96.31 192 GLY A C 1
ATOM 1455 O O . GLY A 1 192 ? 17.047 19.672 9.852 1 96.31 192 GLY A O 1
ATOM 1456 N N . ARG A 1 193 ? 18.844 18.656 9.078 1 96.38 193 ARG A N 1
ATOM 1457 C CA . ARG A 1 193 ? 18.906 19.422 7.836 1 96.38 193 ARG A CA 1
ATOM 1458 C C . ARG A 1 193 ? 18.25 18.656 6.688 1 96.38 193 ARG A C 1
ATOM 1460 O O . ARG A 1 193 ? 18.453 17.453 6.555 1 96.38 193 ARG A O 1
ATOM 1467 N N . VAL A 1 194 ? 17.578 19.375 5.828 1 96.25 194 VAL A N 1
ATOM 1468 C CA . VAL A 1 194 ? 16.938 18.734 4.688 1 96.25 194 VAL A CA 1
ATOM 1469 C C . VAL A 1 194 ? 17.953 18.469 3.594 1 96.25 194 VAL A C 1
ATOM 1471 O O . VAL A 1 194 ? 18.594 19.391 3.086 1 96.25 194 VAL A O 1
ATOM 1474 N N . ILE A 1 195 ? 18.109 17.219 3.264 1 94.12 195 ILE A N 1
ATOM 1475 C CA . ILE A 1 195 ? 19.078 16.812 2.256 1 94.12 195 ILE A CA 1
ATOM 1476 C C . ILE A 1 195 ? 18.391 16.703 0.893 1 94.12 195 ILE A C 1
ATOM 1478 O O . ILE A 1 195 ? 19.016 16.969 -0.141 1 94.12 195 ILE A O 1
ATOM 1482 N N . ASP A 1 196 ? 17.203 16.219 0.871 1 95.06 196 ASP A N 1
ATOM 1483 C CA . ASP A 1 196 ? 16.391 16.094 -0.329 1 95.06 196 ASP A CA 1
ATOM 1484 C C . ASP A 1 196 ? 14.898 16.219 0.008 1 95.06 196 ASP A C 1
ATOM 1486 O O . ASP A 1 196 ? 14.5 15.984 1.149 1 95.06 196 ASP A O 1
ATOM 1490 N N . SER A 1 197 ? 14.172 16.656 -0.921 1 96.56 197 SER A N 1
ATOM 1491 C CA . SER A 1 197 ? 12.727 16.766 -0.749 1 96.56 197 SER A CA 1
ATOM 1492 C C . SER A 1 197 ? 11.992 16.438 -2.047 1 96.56 197 SER A C 1
ATOM 1494 O O . SER A 1 197 ? 12.531 16.625 -3.137 1 96.56 197 SER A O 1
ATOM 1496 N N . LEU A 1 198 ? 10.836 15.914 -1.922 1 96.12 198 LEU A N 1
ATOM 1497 C CA . LEU A 1 198 ? 9.984 15.562 -3.053 1 96.12 198 LEU A CA 1
ATOM 1498 C C . LEU A 1 198 ? 8.531 15.914 -2.766 1 96.12 198 LEU A C 1
ATOM 1500 O O . LEU A 1 198 ? 8.039 15.688 -1.656 1 96.12 198 LEU A O 1
ATOM 1504 N N . GLU A 1 199 ? 7.891 16.516 -3.758 1 95.38 199 GLU A N 1
ATOM 1505 C CA . GLU A 1 199 ? 6.488 16.891 -3.621 1 95.38 199 GLU A CA 1
ATOM 1506 C C . GLU A 1 199 ? 5.629 16.219 -4.688 1 95.38 199 GLU A C 1
ATOM 1508 O O . GLU A 1 199 ? 6.039 16.094 -5.844 1 95.38 199 GLU A O 1
ATOM 1513 N N . THR A 1 200 ? 4.531 15.688 -4.293 1 94.62 200 THR A N 1
ATOM 1514 C CA . THR A 1 200 ? 3.535 15.148 -5.215 1 94.62 200 THR A CA 1
ATOM 1515 C C . THR A 1 200 ? 2.125 15.5 -4.75 1 94.62 200 THR A C 1
ATOM 1517 O O . THR A 1 200 ? 1.952 16.203 -3.748 1 94.62 200 THR A O 1
ATOM 1520 N N . MET A 1 201 ? 1.156 15.188 -5.586 1 94.88 201 MET A N 1
ATOM 1521 C CA . MET A 1 201 ? -0.231 15.492 -5.246 1 94.88 201 MET A CA 1
ATOM 1522 C C . MET A 1 201 ? -1.116 14.258 -5.426 1 94.88 201 MET A C 1
ATOM 1524 O O . MET A 1 201 ? -0.837 13.406 -6.27 1 94.88 201 MET A O 1
ATOM 1528 N N . ILE A 1 202 ? -2.066 14.188 -4.602 1 93.56 202 ILE A N 1
ATOM 1529 C CA . ILE A 1 202 ? -3.102 13.172 -4.746 1 93.56 202 ILE A CA 1
ATOM 1530 C C . ILE A 1 202 ? -4.477 13.836 -4.777 1 93.56 202 ILE A C 1
ATOM 1532 O O . ILE A 1 202 ? -4.73 14.781 -4.035 1 93.56 202 ILE A O 1
ATOM 1536 N N . GLY A 1 203 ? -5.273 13.383 -5.664 1 93.56 203 GLY A N 1
ATOM 1537 C CA . GLY A 1 203 ? -6.621 13.93 -5.758 1 93.56 203 GLY A CA 1
ATOM 1538 C C . GLY A 1 203 ? -7.605 13.25 -4.832 1 93.56 203 GLY A C 1
ATOM 1539 O O . GLY A 1 203 ? -7.605 12.023 -4.707 1 93.56 203 GLY A O 1
ATOM 1540 N N . VAL A 1 204 ? -8.336 14.062 -4.148 1 92.88 204 VAL A N 1
ATOM 1541 C CA . VAL A 1 204 ? -9.469 13.586 -3.355 1 92.88 204 VAL A CA 1
ATOM 1542 C C . VAL A 1 204 ? -10.773 14.062 -3.977 1 92.88 204 VAL A C 1
ATOM 1544 O O . VAL A 1 204 ? -11.016 15.273 -4.09 1 92.88 204 VAL A O 1
ATOM 1547 N N . GLN A 1 205 ? -11.617 13.094 -4.395 1 91.25 205 GLN A N 1
ATOM 1548 C CA . GLN A 1 205 ? -12.836 13.453 -5.102 1 91.25 205 GLN A CA 1
ATOM 1549 C C . GLN A 1 205 ? -14.039 12.711 -4.527 1 91.25 205 GLN A C 1
ATOM 1551 O O . GLN A 1 205 ? -13.914 11.578 -4.062 1 91.25 205 GLN A O 1
ATOM 1556 N N . LYS A 1 206 ? -15.188 13.336 -4.582 1 86.25 206 LYS A N 1
ATOM 1557 C CA . LYS A 1 206 ? -16.453 12.695 -4.195 1 86.25 206 LYS A CA 1
ATOM 1558 C C . LYS A 1 206 ? -16.953 11.773 -5.301 1 86.25 206 LYS A C 1
ATOM 1560 O O . LYS A 1 206 ? -16.875 12.117 -6.484 1 86.25 206 LYS A O 1
ATOM 1565 N N . VAL A 1 207 ? -17.172 10.633 -4.992 1 81.5 207 VAL A N 1
ATOM 1566 C CA . VAL A 1 207 ? -17.859 9.75 -5.934 1 81.5 207 VAL A CA 1
ATOM 1567 C C . VAL A 1 207 ? -19.375 9.805 -5.68 1 81.5 207 VAL A C 1
ATOM 1569 O O . VAL A 1 207 ? -19.828 9.531 -4.566 1 81.5 207 VAL A O 1
ATOM 1572 N N . GLY A 1 208 ? -20.094 10.258 -6.656 1 74.12 208 GLY A N 1
ATOM 1573 C CA . GLY A 1 208 ? -21.531 10.438 -6.551 1 74.12 208 GLY A CA 1
ATOM 1574 C C . GLY A 1 208 ? -22.266 9.164 -6.199 1 74.12 208 GLY A C 1
ATOM 1575 O O . GLY A 1 208 ? -21.75 8.062 -6.371 1 74.12 208 GLY A O 1
ATOM 1576 N N . LEU A 1 209 ? -23.406 9.383 -5.578 1 72.88 209 LEU A N 1
ATOM 1577 C CA . LEU A 1 209 ? -24.281 8.305 -5.133 1 72.88 209 LEU A CA 1
ATOM 1578 C C . LEU A 1 209 ? -24.562 7.324 -6.27 1 72.88 209 LEU A C 1
ATOM 1580 O O . LEU A 1 209 ? -24.578 6.109 -6.051 1 72.88 209 LEU A O 1
ATOM 1584 N N . GLU A 1 210 ? -24.75 7.898 -7.355 1 70.44 210 GLU A N 1
ATOM 1585 C CA . GLU A 1 210 ? -25.094 7.055 -8.5 1 70.44 210 GLU A CA 1
ATOM 1586 C C . GLU A 1 210 ? -23.953 6.094 -8.82 1 70.44 210 GLU A C 1
ATOM 1588 O O . GLU A 1 210 ? -24.172 4.898 -9.016 1 70.44 210 GLU A O 1
ATOM 1593 N N . ARG A 1 211 ? -22.891 6.602 -8.875 1 71.25 211 ARG A N 1
ATOM 1594 C CA . ARG A 1 211 ? -21.734 5.777 -9.188 1 71.25 211 ARG A CA 1
ATOM 1595 C C . ARG A 1 211 ? -21.422 4.801 -8.062 1 71.25 211 ARG A C 1
ATOM 1597 O O . ARG A 1 211 ? -21.016 3.664 -8.312 1 71.25 211 ARG A O 1
ATOM 1604 N N . TRP A 1 212 ? -21.703 5.312 -6.926 1 70.25 212 TRP A N 1
ATOM 1605 C CA . TRP A 1 212 ? -21.469 4.465 -5.762 1 70.25 212 TRP A CA 1
ATOM 1606 C C . TRP A 1 212 ? -22.422 3.275 -5.758 1 70.25 212 TRP A C 1
ATOM 1608 O O . TRP A 1 212 ? -22.016 2.146 -5.473 1 70.25 212 TRP A O 1
ATOM 1618 N N . LEU A 1 213 ? -23.594 3.621 -6.059 1 69.75 213 LEU A N 1
ATOM 1619 C CA . LEU A 1 213 ? -24.594 2.561 -6.141 1 69.75 213 LEU A CA 1
ATOM 1620 C C . LEU A 1 213 ? -24.234 1.56 -7.234 1 69.75 213 LEU A C 1
ATOM 1622 O O . LEU A 1 213 ? -24.375 0.35 -7.043 1 69.75 213 LEU A O 1
ATOM 1626 N N . PHE A 1 214 ? -23.844 2.059 -8.219 1 69.25 214 PHE A N 1
ATOM 1627 C CA . PHE A 1 214 ? -23.469 1.207 -9.336 1 69.25 214 PHE A CA 1
ATOM 1628 C C . PHE A 1 214 ? -22.297 0.309 -8.953 1 69.25 214 PHE A C 1
ATOM 1630 O O . PHE A 1 214 ? -22.297 -0.885 -9.258 1 69.25 214 PHE A O 1
ATOM 1637 N N . ASN A 1 215 ? -21.422 0.878 -8.203 1 68 215 ASN A N 1
ATOM 1638 C CA . ASN A 1 215 ? -20.266 0.098 -7.777 1 68 215 ASN A CA 1
ATOM 1639 C C . ASN A 1 215 ? -20.656 -0.942 -6.727 1 68 215 ASN A C 1
ATOM 1641 O O . ASN A 1 215 ? -20.109 -2.051 -6.723 1 68 215 ASN A O 1
ATOM 1645 N N . LEU A 1 216 ? -21.469 -0.609 -5.918 1 68.88 216 LEU A N 1
ATOM 1646 C CA . LEU A 1 216 ? -21.969 -1.527 -4.902 1 68.88 216 LEU A CA 1
ATOM 1647 C C . LEU A 1 216 ? -22.641 -2.738 -5.543 1 68.88 216 LEU A C 1
ATOM 1649 O O . LEU A 1 216 ? -22.531 -3.857 -5.039 1 68.88 216 LEU A O 1
ATOM 1653 N N . SER A 1 217 ? -23.25 -2.537 -6.562 1 69.44 217 SER A N 1
ATOM 1654 C CA . SER A 1 217 ? -23.953 -3.609 -7.266 1 69.44 217 SER A CA 1
ATOM 1655 C C . SER A 1 217 ? -22.969 -4.629 -7.832 1 69.44 217 SER A C 1
ATOM 1657 O O . SER A 1 217 ? -23.297 -5.816 -7.934 1 69.44 217 SER A O 1
ATOM 1659 N N . ARG A 1 218 ? -21.969 -4.129 -8.133 1 67.56 218 ARG A N 1
ATOM 1660 C CA . ARG A 1 218 ? -20.969 -4.992 -8.766 1 67.56 218 ARG A CA 1
ATOM 1661 C C . ARG A 1 218 ? -20.109 -5.68 -7.723 1 67.56 218 ARG A C 1
ATOM 1663 O O . ARG A 1 218 ? -19.766 -6.855 -7.863 1 67.56 218 ARG A O 1
ATOM 1670 N N . GLU A 1 219 ? -19.844 -4.934 -6.652 1 65.81 219 GLU A N 1
ATOM 1671 C CA . GLU A 1 219 ? -18.875 -5.414 -5.668 1 65.81 219 GLU A CA 1
ATOM 1672 C C . GLU A 1 219 ? -19.562 -6.227 -4.574 1 65.81 219 GLU A C 1
ATOM 1674 O O . GLU A 1 219 ? -19.016 -7.234 -4.113 1 65.81 219 GLU A O 1
ATOM 1679 N N . TYR A 1 220 ? -20.656 -5.703 -4.156 1 65.56 220 TYR A N 1
ATOM 1680 C CA . TYR A 1 220 ? -21.359 -6.398 -3.086 1 65.56 220 TYR A CA 1
ATOM 1681 C C . TYR A 1 220 ? -22.812 -6.633 -3.455 1 65.56 220 TYR A C 1
ATOM 1683 O O . TYR A 1 220 ? -23.719 -6.012 -2.883 1 65.56 220 TYR A O 1
ATOM 1691 N N . PRO A 1 221 ? -23.031 -7.613 -4.266 1 66.88 221 PRO A N 1
ATOM 1692 C CA . PRO A 1 221 ? -24.391 -7.852 -4.766 1 66.88 221 PRO A CA 1
ATOM 1693 C C . PRO A 1 221 ? -25.391 -8.164 -3.652 1 66.88 221 PRO A C 1
ATOM 1695 O O . PRO A 1 221 ? -26.516 -7.68 -3.678 1 66.88 221 PRO A O 1
ATOM 1698 N N . PRO A 1 222 ? -24.875 -8.82 -2.65 1 63.41 222 PRO A N 1
ATOM 1699 C CA . PRO A 1 222 ? -25.859 -9.086 -1.608 1 63.41 222 PRO A CA 1
ATOM 1700 C C . PRO A 1 222 ? -26.297 -7.812 -0.882 1 63.41 222 PRO A C 1
ATOM 1702 O O . PRO A 1 222 ? -27.484 -7.664 -0.548 1 63.41 222 PRO A O 1
ATOM 1705 N N . VAL A 1 223 ? -25.297 -7.02 -0.655 1 65.88 223 VAL A N 1
ATOM 1706 C CA . VAL A 1 223 ? -25.625 -5.77 0.027 1 65.88 223 VAL A CA 1
ATOM 1707 C C . VAL A 1 223 ? -26.531 -4.918 -0.864 1 65.88 223 VAL A C 1
ATOM 1709 O O . VAL A 1 223 ? -27.5 -4.32 -0.388 1 65.88 223 VAL A O 1
ATOM 1712 N N . TYR A 1 224 ? -26.188 -5.004 -2.072 1 66.75 224 TYR A N 1
ATOM 1713 C CA . TYR A 1 224 ? -27.031 -4.305 -3.037 1 66.75 224 TYR A CA 1
ATOM 1714 C C . TYR A 1 224 ? -28.438 -4.859 -3.021 1 66.75 224 TYR A C 1
ATOM 1716 O O . TYR A 1 224 ? -29.422 -4.102 -3.057 1 66.75 224 TYR A O 1
ATOM 1724 N N . GLY A 1 225 ? -28.453 -6.039 -3.004 1 65.06 225 GLY A N 1
ATOM 1725 C CA . GLY A 1 225 ? -29.766 -6.676 -2.951 1 65.06 225 GLY A CA 1
ATOM 1726 C C . GLY A 1 225 ? -30.562 -6.305 -1.714 1 65.06 225 GLY A C 1
ATOM 1727 O O . GLY A 1 225 ? -31.75 -6.004 -1.802 1 65.06 225 GLY A O 1
ATOM 1728 N N . LEU A 1 226 ? -29.922 -6.297 -0.636 1 68.94 226 LEU A N 1
ATOM 1729 C CA . LEU A 1 226 ? -30.594 -5.941 0.612 1 68.94 226 LEU A CA 1
ATOM 1730 C C . LEU A 1 226 ? -31.031 -4.484 0.594 1 68.94 226 LEU A C 1
ATOM 1732 O O . LEU A 1 226 ? -32.125 -4.16 1.067 1 68.94 226 LEU A O 1
ATOM 1736 N N . LEU A 1 227 ? -30.172 -3.736 0.049 1 69.12 227 LEU A N 1
ATOM 1737 C CA . LEU A 1 227 ? -30.531 -2.328 -0.058 1 69.12 227 LEU A CA 1
ATOM 1738 C C . LEU A 1 227 ? -31.719 -2.143 -0.999 1 69.12 227 LEU A C 1
ATOM 1740 O O . LEU A 1 227 ? -32.625 -1.347 -0.722 1 69.12 227 LEU A O 1
ATOM 1744 N N . ALA A 1 228 ? -31.641 -2.898 -2.041 1 69.06 228 ALA A N 1
ATOM 1745 C CA . ALA A 1 228 ? -32.75 -2.863 -2.988 1 69.06 228 ALA A CA 1
ATOM 1746 C C . ALA A 1 228 ? -34.031 -3.334 -2.332 1 69.06 228 ALA A C 1
ATOM 1748 O O . ALA A 1 228 ? -35.094 -2.76 -2.564 1 69.06 228 ALA A O 1
ATOM 1749 N N . LEU A 1 229 ? -33.969 -4.234 -1.517 1 70.12 229 LEU A N 1
ATOM 1750 C CA . LEU A 1 229 ? -35.125 -4.75 -0.792 1 70.12 229 LEU A CA 1
ATOM 1751 C C . LEU A 1 229 ? -35.625 -3.719 0.204 1 70.12 229 LEU A C 1
ATOM 1753 O O . LEU A 1 229 ? -36.844 -3.504 0.307 1 70.12 229 LEU A O 1
ATOM 1757 N N . ALA A 1 230 ? -34.75 -3.16 0.893 1 71.19 230 ALA A N 1
ATOM 1758 C CA . ALA A 1 230 ? -35.125 -2.133 1.859 1 71.19 230 ALA A CA 1
ATOM 1759 C C . ALA A 1 230 ? -35.844 -0.967 1.173 1 71.19 230 ALA A C 1
ATOM 1761 O O . ALA A 1 230 ? -36.844 -0.462 1.671 1 71.19 230 ALA A O 1
ATOM 1762 N N . LEU A 1 231 ? -35.219 -0.636 0.071 1 70.69 231 LEU A N 1
ATOM 1763 C CA . LEU A 1 231 ? -35.812 0.449 -0.692 1 70.69 231 LEU A CA 1
ATOM 1764 C C . LEU A 1 231 ? -37.219 0.05 -1.197 1 70.69 231 LEU A C 1
ATOM 1766 O O . LEU A 1 231 ? -38.125 0.869 -1.209 1 70.69 231 LEU A O 1
ATOM 1770 N N . ALA A 1 232 ? -37.25 -1.139 -1.588 1 71 232 ALA A N 1
ATOM 1771 C CA . ALA A 1 232 ? -38.531 -1.662 -2.045 1 71 232 ALA A CA 1
ATOM 1772 C C . ALA A 1 232 ? -39.562 -1.65 -0.917 1 71 232 ALA A C 1
ATOM 1774 O O . ALA A 1 232 ? -40.719 -1.248 -1.119 1 71 232 ALA A O 1
ATOM 1775 N N . VAL A 1 233 ? -39.188 -2.055 0.169 1 72.31 233 VAL A N 1
ATOM 1776 C CA . VAL A 1 233 ? -40.062 -2.082 1.332 1 72.31 233 VAL A CA 1
ATOM 1777 C C . VAL A 1 233 ? -40.469 -0.657 1.718 1 72.31 233 VAL A C 1
ATOM 1779 O O . VAL A 1 233 ? -41.625 -0.379 1.991 1 72.31 233 VAL A O 1
ATOM 1782 N N . ALA A 1 234 ? -39.5 0.154 1.695 1 74.44 234 ALA A N 1
ATOM 1783 C CA . ALA A 1 234 ? -39.75 1.553 2.023 1 74.44 234 ALA A CA 1
ATOM 1784 C C . ALA A 1 234 ? -40.719 2.186 1.006 1 74.44 234 ALA A C 1
ATOM 1786 O O . ALA A 1 234 ? -41.625 2.91 1.377 1 74.44 234 ALA A O 1
ATOM 1787 N N . ALA A 1 235 ? -40.406 1.854 -0.166 1 75.56 235 ALA A N 1
ATOM 1788 C CA . ALA A 1 235 ? -41.281 2.363 -1.228 1 75.56 235 ALA A CA 1
ATOM 1789 C C . ALA A 1 235 ? -42.688 1.794 -1.106 1 75.56 235 ALA A C 1
ATOM 1791 O O . ALA A 1 235 ? -43.656 2.508 -1.312 1 75.56 235 ALA A O 1
ATOM 1792 N N . GLY A 1 236 ? -42.75 0.59 -0.797 1 72.44 236 GLY A N 1
ATOM 1793 C CA . GLY A 1 236 ? -44.062 -0.042 -0.578 1 72.44 236 GLY A CA 1
ATOM 1794 C C . GLY A 1 236 ? -44.812 0.539 0.602 1 72.44 236 GLY A C 1
ATOM 1795 O O . GLY A 1 236 ? -46 0.854 0.491 1 72.44 236 GLY A O 1
ATOM 1796 N N . TRP A 1 237 ? -44.188 0.701 1.663 1 74.44 237 TRP A N 1
ATOM 1797 C CA . TRP A 1 237 ? -44.781 1.288 2.852 1 74.44 237 TRP A CA 1
ATOM 1798 C C . TRP A 1 237 ? -45.219 2.729 2.588 1 74.44 237 TRP A C 1
ATOM 1800 O O . TRP A 1 237 ? -46.312 3.137 2.982 1 74.44 237 TRP A O 1
ATOM 1810 N N . GLY A 1 238 ? -44.344 3.361 1.947 1 76.75 238 GLY A N 1
ATOM 1811 C CA . GLY A 1 238 ? -44.688 4.723 1.569 1 76.75 238 GLY A CA 1
ATOM 1812 C C . GLY A 1 238 ? -45.906 4.801 0.674 1 76.75 238 GLY A C 1
ATOM 1813 O O . GLY A 1 238 ? -46.75 5.668 0.855 1 76.75 238 GLY A O 1
ATOM 1814 N N . ALA A 1 239 ? -45.844 3.873 -0.237 1 75.06 239 ALA A N 1
ATOM 1815 C CA . ALA A 1 239 ? -47 3.811 -1.135 1 75.06 239 ALA A CA 1
ATOM 1816 C C . ALA A 1 239 ? -48.281 3.488 -0.367 1 75.06 239 ALA A C 1
ATOM 1818 O O . ALA A 1 239 ? -49.312 4.094 -0.609 1 75.06 239 ALA A O 1
ATOM 1819 N N . SER A 1 240 ? -48.188 2.648 0.552 1 76.06 240 SER A N 1
ATOM 1820 C CA . SER A 1 240 ? -49.344 2.268 1.354 1 76.06 240 SER A CA 1
ATOM 1821 C C . SER A 1 240 ? -49.781 3.42 2.24 1 76.06 240 SER A C 1
ATOM 1823 O O . SER A 1 240 ? -51 3.666 2.371 1 76.06 240 SER A O 1
ATOM 1825 N N . ALA A 1 241 ? -48.875 4.047 2.729 1 77.38 241 ALA A N 1
ATOM 1826 C CA . ALA A 1 241 ? -49.188 5.195 3.576 1 77.38 241 ALA A CA 1
ATOM 1827 C C . ALA A 1 241 ? -49.812 6.324 2.762 1 77.38 241 ALA A C 1
ATOM 1829 O O . ALA A 1 241 ? -50.781 6.961 3.203 1 77.38 241 ALA A O 1
ATOM 1830 N N . ALA A 1 242 ? -49.312 6.504 1.705 1 80.12 242 ALA A N 1
ATOM 1831 C CA . ALA A 1 242 ? -49.844 7.539 0.824 1 80.12 242 ALA A CA 1
ATOM 1832 C C . ALA A 1 242 ? -51.25 7.191 0.359 1 80.12 242 ALA A C 1
ATOM 1834 O O . ALA A 1 242 ? -52.125 8.055 0.322 1 80.12 242 ALA A O 1
ATOM 1835 N N . PHE A 1 243 ? -51.5 5.961 0.02 1 76.19 243 PHE A N 1
ATOM 1836 C CA . PHE A 1 243 ? -52.812 5.52 -0.406 1 76.19 243 PHE A CA 1
ATOM 1837 C C . PHE A 1 243 ? -53.812 5.582 0.749 1 76.19 243 PHE A C 1
ATOM 1839 O O . PHE A 1 243 ? -54.969 5.945 0.557 1 76.19 243 PHE A O 1
ATOM 1846 N N . ALA A 1 244 ? -53.312 5.387 1.849 1 76 244 ALA A N 1
ATOM 1847 C CA . ALA A 1 244 ? -54.156 5.473 3.029 1 76 244 ALA A CA 1
ATOM 1848 C C . ALA A 1 244 ? -54.531 6.918 3.322 1 76 244 ALA A C 1
ATOM 1850 O O . ALA A 1 244 ? -55.656 7.191 3.73 1 76 244 ALA A O 1
ATOM 1851 N N . PHE A 1 245 ? -53.719 7.68 3.014 1 73.19 245 PHE A N 1
ATOM 1852 C CA . PHE A 1 245 ? -53.969 9.102 3.238 1 73.19 245 PHE A CA 1
ATOM 1853 C C . PHE A 1 245 ? -54.938 9.656 2.186 1 73.19 245 PHE A C 1
ATOM 1855 O O . PHE A 1 245 ? -55.781 10.508 2.49 1 73.19 245 PHE A O 1
ATOM 1862 N N . LEU A 1 246 ? -54.844 9.117 1.059 1 71.81 246 LEU A N 1
ATOM 1863 C CA . LEU A 1 246 ? -55.719 9.594 -0.014 1 71.81 246 LEU A CA 1
ATOM 1864 C C . LEU A 1 246 ? -57.125 9.07 0.163 1 71.81 246 LEU A C 1
ATOM 1866 O O . LEU A 1 246 ? -58.094 9.719 -0.247 1 71.81 246 LEU A O 1
ATOM 1870 N N . ARG A 1 247 ? -57.156 8.023 0.823 1 70.94 247 ARG A N 1
ATOM 1871 C CA . ARG A 1 247 ? -58.5 7.461 1.038 1 70.94 247 ARG A CA 1
ATOM 1872 C C . ARG A 1 247 ? -59.188 8.117 2.236 1 70.94 247 ARG A C 1
ATOM 1874 O O . ARG A 1 247 ? -60.406 8.039 2.381 1 70.94 247 ARG A O 1
ATOM 1881 N N . ARG A 1 248 ? -58.5 8.93 2.828 1 56.75 248 ARG A N 1
ATOM 1882 C CA . ARG A 1 248 ? -59.188 9.711 3.867 1 56.75 248 ARG A CA 1
ATOM 1883 C C . ARG A 1 248 ? -59.531 11.109 3.363 1 56.75 248 ARG A C 1
ATOM 1885 O O . ARG A 1 248 ? -58.812 11.672 2.533 1 56.75 248 ARG A O 1
ATOM 1892 N N . MET B 1 1 ? 57.438 -16.109 -16.625 1 38.25 1 MET B N 1
ATOM 1893 C CA . MET B 1 1 ? 56.094 -16.203 -17.188 1 38.25 1 MET B CA 1
ATOM 1894 C C . MET B 1 1 ? 55.094 -16.562 -16.109 1 38.25 1 MET B C 1
ATOM 1896 O O . MET B 1 1 ? 53.875 -16.531 -16.359 1 38.25 1 MET B O 1
ATOM 1900 N N . ARG B 1 2 ? 55.469 -17.188 -14.953 1 38.41 2 ARG B N 1
ATOM 1901 C CA . ARG B 1 2 ? 54.531 -17.672 -13.922 1 38.41 2 ARG B CA 1
ATOM 1902 C C . ARG B 1 2 ? 54.094 -16.531 -13.016 1 38.41 2 ARG B C 1
ATOM 1904 O O . ARG B 1 2 ? 53.188 -16.719 -12.172 1 38.41 2 ARG B O 1
ATOM 1911 N N . ALA B 1 3 ? 54.844 -15.516 -12.805 1 46.97 3 ALA B N 1
ATOM 1912 C CA . ALA B 1 3 ? 54.5 -14.43 -11.898 1 46.97 3 ALA B CA 1
ATOM 1913 C C . ALA B 1 3 ? 53.281 -13.656 -12.414 1 46.97 3 ALA B C 1
ATOM 1915 O O . ALA B 1 3 ? 52.656 -12.906 -11.672 1 46.97 3 ALA B O 1
ATOM 1916 N N . LEU B 1 4 ? 53.125 -13.664 -13.734 1 41.97 4 LEU B N 1
ATOM 1917 C CA . LEU B 1 4 ? 52.062 -12.844 -14.32 1 41.97 4 LEU B CA 1
ATOM 1918 C C . LEU B 1 4 ? 50.688 -13.43 -14.031 1 41.97 4 LEU B C 1
ATOM 1920 O O . LEU B 1 4 ? 49.688 -12.727 -14.094 1 41.97 4 LEU B O 1
ATOM 1924 N N . VAL B 1 5 ? 50.625 -14.773 -13.727 1 44.16 5 VAL B N 1
ATOM 1925 C CA . VAL B 1 5 ? 49.281 -15.367 -13.641 1 44.16 5 VAL B CA 1
ATOM 1926 C C . VAL B 1 5 ? 48.625 -15 -12.312 1 44.16 5 VAL B C 1
ATOM 1928 O O . VAL B 1 5 ? 47.406 -14.969 -12.203 1 44.16 5 VAL B O 1
ATOM 1931 N N . VAL B 1 6 ? 49.406 -14.75 -11.219 1 43.44 6 VAL B N 1
ATOM 1932 C CA . VAL B 1 6 ? 48.781 -14.648 -9.898 1 43.44 6 VAL B CA 1
ATOM 1933 C C . VAL B 1 6 ? 48 -13.336 -9.781 1 43.44 6 VAL B C 1
ATOM 1935 O O . VAL B 1 6 ? 47.062 -13.242 -9.008 1 43.44 6 VAL B O 1
ATOM 1938 N N . LEU B 1 7 ? 48.469 -12.289 -10.445 1 40.19 7 LEU B N 1
ATOM 1939 C CA . LEU B 1 7 ? 47.938 -10.992 -10.039 1 40.19 7 LEU B CA 1
ATOM 1940 C C . LEU B 1 7 ? 46.5 -10.828 -10.516 1 40.19 7 LEU B C 1
ATOM 1942 O O . LEU B 1 7 ? 45.812 -9.883 -10.109 1 40.19 7 LEU B O 1
ATOM 1946 N N . LEU B 1 8 ? 46.031 -11.633 -11.492 1 39.91 8 LEU B N 1
ATOM 1947 C CA . LEU B 1 8 ? 44.719 -11.297 -12.023 1 39.91 8 LEU B CA 1
ATOM 1948 C C . LEU B 1 8 ? 43.625 -11.68 -11.039 1 39.91 8 LEU B C 1
ATOM 1950 O O . LEU B 1 8 ? 42.438 -11.508 -11.32 1 39.91 8 LEU B O 1
ATOM 1954 N N . LEU B 1 9 ? 43.969 -12.562 -10.094 1 39.88 9 LEU B N 1
ATOM 1955 C CA . LEU B 1 9 ? 42.812 -13.078 -9.328 1 39.88 9 LEU B CA 1
ATOM 1956 C C . LEU B 1 9 ? 42.156 -11.977 -8.508 1 39.88 9 LEU B C 1
ATOM 1958 O O . LEU B 1 9 ? 41.062 -12.141 -8 1 39.88 9 LEU B O 1
ATOM 1962 N N . LEU B 1 10 ? 42.969 -11.031 -7.98 1 38.47 10 LEU B N 1
ATOM 1963 C CA . LEU B 1 10 ? 42.5 -10.328 -6.793 1 38.47 10 LEU B CA 1
ATOM 1964 C C . LEU B 1 10 ? 41.344 -9.391 -7.129 1 38.47 10 LEU B C 1
ATOM 1966 O O . LEU B 1 10 ? 40.75 -8.766 -6.238 1 38.47 10 LEU B O 1
ATOM 1970 N N . ILE B 1 11 ? 41.406 -8.82 -8.328 1 38.41 11 ILE B N 1
ATOM 1971 C CA . ILE B 1 11 ? 40.531 -7.652 -8.328 1 38.41 11 ILE B CA 1
ATOM 1972 C C . ILE B 1 11 ? 39.062 -8.102 -8.32 1 38.41 11 ILE B C 1
ATOM 1974 O O . ILE B 1 11 ? 38.438 -8.125 -9.367 1 38.41 11 ILE B O 1
ATOM 1978 N N . CYS B 1 12 ? 38.812 -9.359 -8.102 1 38.81 12 CYS B N 1
ATOM 1979 C CA . CYS B 1 12 ? 37.375 -9.562 -7.973 1 38.81 12 CYS B CA 1
ATOM 1980 C C . CYS B 1 12 ? 36.781 -8.609 -6.945 1 38.81 12 CYS B C 1
ATOM 1982 O O . CYS B 1 12 ? 36.938 -8.805 -5.738 1 38.81 12 CYS B O 1
ATOM 1984 N N . GLY B 1 13 ? 36.938 -7.324 -7.117 1 40.22 13 GLY B N 1
ATOM 1985 C CA . GLY B 1 13 ? 36.25 -6.371 -6.258 1 40.22 13 GLY B CA 1
ATOM 1986 C C . GLY B 1 13 ? 34.906 -6.867 -5.758 1 40.22 13 GLY B C 1
ATOM 1987 O O . GLY B 1 13 ? 34.219 -7.656 -6.434 1 40.22 13 GLY B O 1
ATOM 1988 N N . PRO B 1 14 ? 34.75 -6.965 -4.512 1 40.66 14 PRO B N 1
ATOM 1989 C CA . PRO B 1 14 ? 33.469 -7.375 -3.963 1 40.66 14 PRO B CA 1
ATOM 1990 C C . PRO B 1 14 ? 32.281 -6.945 -4.836 1 40.66 14 PRO B C 1
ATOM 1992 O O . PRO B 1 14 ? 32.281 -5.82 -5.344 1 40.66 14 PRO B O 1
ATOM 1995 N N . ALA B 1 15 ? 31.797 -7.672 -5.863 1 43.19 15 ALA B N 1
ATOM 1996 C CA . ALA B 1 15 ? 30.516 -7.406 -6.52 1 43.19 15 ALA B CA 1
ATOM 1997 C C . ALA B 1 15 ? 29.625 -6.543 -5.641 1 43.19 15 ALA B C 1
ATOM 1999 O O . ALA B 1 15 ? 29.281 -6.934 -4.523 1 43.19 15 ALA B O 1
ATOM 2000 N N . ARG B 1 16 ? 29.844 -5.145 -5.559 1 53.81 16 ARG B N 1
ATOM 2001 C CA . ARG B 1 16 ? 29.188 -4.027 -4.883 1 53.81 16 ARG B CA 1
ATOM 2002 C C . ARG B 1 16 ? 27.688 -4.246 -4.785 1 53.81 16 ARG B C 1
ATOM 2004 O O . ARG B 1 16 ? 27 -4.379 -5.809 1 53.81 16 ARG B O 1
ATOM 2011 N N . ALA B 1 17 ? 27.047 -5 -3.664 1 73.56 17 ALA B N 1
ATOM 2012 C CA . ALA B 1 17 ? 25.906 -5.832 -3.295 1 73.56 17 ALA B CA 1
ATOM 2013 C C . ALA B 1 17 ? 24.609 -5.023 -3.312 1 73.56 17 ALA B C 1
ATOM 2015 O O . ALA B 1 17 ? 24.531 -3.951 -2.713 1 73.56 17 ALA B O 1
ATOM 2016 N N . GLU B 1 18 ? 23.906 -4.984 -4.398 1 87.31 18 GLU B N 1
ATOM 2017 C CA . GLU B 1 18 ? 22.516 -4.543 -4.426 1 87.31 18 GLU B CA 1
ATOM 2018 C C . GLU B 1 18 ? 21.609 -5.531 -3.691 1 87.31 18 GLU B C 1
ATOM 2020 O O . GLU B 1 18 ? 21.562 -6.711 -4.035 1 87.31 18 GLU B O 1
ATOM 2025 N N . SER B 1 19 ? 21 -4.965 -2.549 1 90 19 SER B N 1
ATOM 2026 C CA . SER B 1 19 ? 20.141 -5.82 -1.725 1 90 19 SER B CA 1
ATOM 2027 C C . SER B 1 19 ? 18.719 -5.309 -1.686 1 90 19 SER B C 1
ATOM 2029 O O . SER B 1 19 ? 18.469 -4.121 -1.911 1 90 19 SER B O 1
ATOM 2031 N N . ILE B 1 20 ? 17.859 -6.25 -1.47 1 91.5 20 ILE B N 1
ATOM 2032 C CA . ILE B 1 20 ? 16.422 -5.945 -1.482 1 91.5 20 ILE B CA 1
ATOM 2033 C C . ILE B 1 20 ? 15.961 -5.586 -0.072 1 91.5 20 ILE B C 1
ATOM 2035 O O . ILE B 1 20 ? 16.328 -6.262 0.896 1 91.5 20 ILE B O 1
ATOM 2039 N N . VAL B 1 21 ? 15.266 -4.496 0.032 1 89.81 21 VAL B N 1
ATOM 2040 C CA . VAL B 1 21 ? 14.492 -4.164 1.223 1 89.81 21 VAL B CA 1
ATOM 2041 C C . VAL B 1 21 ? 13 -4.176 0.89 1 89.81 21 VAL B C 1
ATOM 2043 O O . VAL B 1 21 ? 12.555 -3.498 -0.04 1 89.81 21 VAL B O 1
ATOM 2046 N N . LEU B 1 22 ? 12.227 -4.914 1.687 1 89.25 22 LEU B N 1
ATOM 2047 C CA . LEU B 1 22 ? 10.859 -5.227 1.275 1 89.25 22 LEU B CA 1
ATOM 2048 C C . LEU B 1 22 ? 9.852 -4.594 2.223 1 89.25 22 LEU B C 1
ATOM 2050 O O . LEU B 1 22 ? 10.109 -4.465 3.422 1 89.25 22 LEU B O 1
ATOM 2054 N N . GLY B 1 23 ? 8.742 -4.223 1.615 1 86.06 23 GLY B N 1
ATOM 2055 C CA . GLY B 1 23 ? 7.566 -3.812 2.359 1 86.06 23 GLY B CA 1
ATOM 2056 C C . GLY B 1 23 ? 6.273 -4.355 1.776 1 86.06 23 GLY B C 1
ATOM 2057 O O . GLY B 1 23 ? 6.18 -4.578 0.568 1 86.06 23 GLY B O 1
ATOM 2058 N N . LEU B 1 24 ? 5.324 -4.609 2.707 1 85.5 24 LEU B N 1
ATOM 2059 C CA . LEU B 1 24 ? 3.994 -5.062 2.32 1 85.5 24 LEU B CA 1
ATOM 2060 C C . LEU B 1 24 ? 2.918 -4.133 2.873 1 85.5 24 LEU B C 1
ATOM 2062 O O . LEU B 1 24 ? 3.088 -3.549 3.945 1 85.5 24 LEU B O 1
ATOM 2066 N N . SER B 1 25 ? 1.832 -4.055 2.088 1 86.56 25 SER B N 1
ATOM 2067 C CA . SER B 1 25 ? 0.727 -3.219 2.543 1 86.56 25 SER B CA 1
ATOM 2068 C C . SER B 1 25 ? 0.032 -3.832 3.756 1 86.56 25 SER B C 1
ATOM 2070 O O . SER B 1 25 ? -0.659 -3.133 4.5 1 86.56 25 SER B O 1
ATOM 2072 N N . ALA B 1 26 ? 0.115 -5.141 3.883 1 84.5 26 ALA B N 1
ATOM 2073 C CA . ALA B 1 26 ? -0.521 -5.836 5 1 84.5 26 ALA B CA 1
ATOM 2074 C C . ALA B 1 26 ? 0.37 -6.953 5.531 1 84.5 26 ALA B C 1
ATOM 2076 O O . ALA B 1 26 ? 1.188 -7.508 4.793 1 84.5 26 ALA B O 1
ATOM 2077 N N . GLU B 1 27 ? 0.145 -7.262 6.777 1 82.56 27 GLU B N 1
ATOM 2078 C CA . GLU B 1 27 ? 0.891 -8.359 7.383 1 82.56 27 GLU B CA 1
ATOM 2079 C C . GLU B 1 27 ? 0.124 -9.672 7.273 1 82.56 27 GLU B C 1
ATOM 2081 O O . GLU B 1 27 ? 0.702 -10.75 7.43 1 82.56 27 GLU B O 1
ATOM 2086 N N . GLU B 1 28 ? -1.147 -9.555 7.059 1 88.06 28 GLU B N 1
ATOM 2087 C CA . GLU B 1 28 ? -2.016 -10.711 6.898 1 88.06 28 GLU B CA 1
ATOM 2088 C C . GLU B 1 28 ? -3.195 -10.398 5.98 1 88.06 28 GLU B C 1
ATOM 2090 O O . GLU B 1 28 ? -3.586 -9.242 5.84 1 88.06 28 GLU B O 1
ATOM 2095 N N . VAL B 1 29 ? -3.602 -11.453 5.387 1 88.94 29 VAL B N 1
ATOM 2096 C CA . VAL B 1 29 ? -4.809 -11.359 4.57 1 88.94 29 VAL B CA 1
ATOM 2097 C C . VAL B 1 29 ? -5.945 -12.125 5.238 1 88.94 29 VAL B C 1
ATOM 2099 O O . VAL B 1 29 ? -5.805 -13.312 5.547 1 88.94 29 VAL B O 1
ATOM 2102 N N . ALA B 1 30 ? -7 -11.406 5.484 1 85.69 30 ALA B N 1
ATOM 2103 C CA . ALA B 1 30 ? -8.164 -12.023 6.113 1 85.69 30 ALA B CA 1
ATOM 2104 C C . ALA B 1 30 ? -9.188 -12.453 5.066 1 85.69 30 ALA B C 1
ATOM 2106 O O . ALA B 1 30 ? -9.625 -11.641 4.242 1 85.69 30 ALA B O 1
ATOM 2107 N N . ILE B 1 31 ? -9.492 -13.648 5.086 1 84.25 31 ILE B N 1
ATOM 2108 C CA . ILE B 1 31 ? -10.578 -14.18 4.266 1 84.25 31 ILE B CA 1
ATOM 2109 C C . ILE B 1 31 ? -11.891 -14.117 5.043 1 84.25 31 ILE B C 1
ATOM 2111 O O . ILE B 1 31 ? -12.148 -14.969 5.902 1 84.25 31 ILE B O 1
ATOM 2115 N N . THR B 1 32 ? -12.68 -13.219 4.738 1 79.88 32 THR B N 1
ATOM 2116 C CA . THR B 1 32 ? -13.984 -13.094 5.387 1 79.88 32 THR B CA 1
ATOM 2117 C C . THR B 1 32 ? -15.047 -13.867 4.609 1 79.88 32 THR B C 1
ATOM 2119 O O . THR B 1 32 ? -14.758 -14.438 3.559 1 79.88 32 THR B O 1
ATOM 2122 N N . VAL B 1 33 ? -16.188 -13.867 5.137 1 74.06 33 VAL B N 1
ATOM 2123 C CA . VAL B 1 33 ? -17.312 -14.57 4.527 1 74.06 33 VAL B CA 1
ATOM 2124 C C . VAL B 1 33 ? -17.641 -13.961 3.172 1 74.06 33 VAL B C 1
ATOM 2126 O O . VAL B 1 33 ? -18.047 -14.664 2.244 1 74.06 33 VAL B O 1
ATOM 2129 N N . THR B 1 34 ? -17.375 -12.758 3.113 1 71.44 34 THR B N 1
ATOM 2130 C CA . THR B 1 34 ? -17.719 -12.062 1.878 1 71.44 34 THR B CA 1
ATOM 2131 C C . THR B 1 34 ? -16.453 -11.758 1.066 1 71.44 34 THR B C 1
ATOM 2133 O O . THR B 1 34 ? -16.453 -10.836 0.247 1 71.44 34 THR B O 1
ATOM 2136 N N . PHE B 1 35 ? -15.539 -12.625 1.343 1 76.75 35 PHE B N 1
ATOM 2137 C CA . PHE B 1 35 ? -14.281 -12.367 0.643 1 76.75 35 PHE B CA 1
ATOM 2138 C C . PHE B 1 35 ? -14.453 -12.57 -0.858 1 76.75 35 PHE B C 1
ATOM 2140 O O . PHE B 1 35 ? -14.812 -13.664 -1.305 1 76.75 35 PHE B O 1
ATOM 2147 N N . ASP B 1 36 ? -14.148 -11.672 -1.661 1 78.06 36 ASP B N 1
ATOM 2148 C CA . ASP B 1 36 ? -14.289 -11.742 -3.113 1 78.06 36 ASP B CA 1
ATOM 2149 C C . ASP B 1 36 ? -12.961 -11.461 -3.809 1 78.06 36 ASP B C 1
ATOM 2151 O O . ASP B 1 36 ? -12.938 -11.086 -4.984 1 78.06 36 ASP B O 1
ATOM 2155 N N . GLY B 1 37 ? -11.906 -11.688 -3.037 1 81.81 37 GLY B N 1
ATOM 2156 C CA . GLY B 1 37 ? -10.578 -11.398 -3.557 1 81.81 37 GLY B CA 1
ATOM 2157 C C . GLY B 1 37 ? -9.969 -10.141 -2.957 1 81.81 37 GLY B C 1
ATOM 2158 O O . GLY B 1 37 ? -10.648 -9.391 -2.254 1 81.81 37 GLY B O 1
ATOM 2159 N N . SER B 1 38 ? -8.766 -9.945 -3.061 1 85 38 SER B N 1
ATOM 2160 C CA . SER B 1 38 ? -8.07 -8.758 -2.572 1 85 38 SER B CA 1
ATOM 2161 C C . SER B 1 38 ? -6.816 -8.469 -3.395 1 85 38 SER B C 1
ATOM 2163 O O . SER B 1 38 ? -6.449 -9.258 -4.27 1 85 38 SER B O 1
ATOM 2165 N N . GLU B 1 39 ? -6.426 -7.258 -3.152 1 89.12 39 GLU B N 1
ATOM 2166 C CA . GLU B 1 39 ? -5.168 -6.867 -3.785 1 89.12 39 GLU B CA 1
ATOM 2167 C C . GLU B 1 39 ? -4.051 -6.734 -2.758 1 89.12 39 GLU B C 1
ATOM 2169 O O . GLU B 1 39 ? -4.211 -6.055 -1.742 1 89.12 39 GLU B O 1
ATOM 2174 N N . LEU B 1 40 ? -3 -7.434 -3.006 1 92.31 40 LEU B N 1
ATOM 2175 C CA . LEU B 1 40 ? -1.825 -7.363 -2.145 1 92.31 40 LEU B CA 1
ATOM 2176 C C . LEU B 1 40 ? -0.752 -6.473 -2.762 1 92.31 40 LEU B C 1
ATOM 2178 O O . LEU B 1 40 ? -0.126 -6.848 -3.756 1 92.31 40 LEU B O 1
ATOM 2182 N N . LEU B 1 41 ? -0.554 -5.336 -2.205 1 94.56 41 LEU B N 1
ATOM 2183 C CA . LEU B 1 41 ? 0.504 -4.449 -2.678 1 94.56 41 LEU B CA 1
ATOM 2184 C C . LEU B 1 41 ? 1.856 -4.863 -2.107 1 94.56 41 LEU B C 1
ATOM 2186 O O . LEU B 1 41 ? 2.023 -4.941 -0.888 1 94.56 41 LEU B O 1
ATOM 2190 N N . ILE B 1 42 ? 2.707 -5.164 -2.963 1 95.44 42 ILE B N 1
ATOM 2191 C CA . ILE B 1 42 ? 4.082 -5.504 -2.617 1 95.44 42 ILE B CA 1
ATOM 2192 C C . ILE B 1 42 ? 5.023 -4.41 -3.109 1 95.44 42 ILE B C 1
ATOM 2194 O O . ILE B 1 42 ? 4.992 -4.035 -4.285 1 95.44 42 ILE B O 1
ATOM 2198 N N . PHE B 1 43 ? 5.781 -3.893 -2.209 1 95.5 43 PHE B N 1
ATOM 2199 C CA . PHE B 1 43 ? 6.727 -2.857 -2.604 1 95.5 43 PHE B CA 1
ATOM 2200 C C . PHE B 1 43 ? 8.078 -3.068 -1.922 1 95.5 43 PHE B C 1
ATOM 2202 O O . PHE B 1 43 ? 8.148 -3.719 -0.878 1 95.5 43 PHE B O 1
ATOM 2209 N N . GLY B 1 44 ? 9.055 -2.549 -2.549 1 95.88 44 GLY B N 1
ATOM 2210 C CA . GLY B 1 44 ? 10.406 -2.703 -2.039 1 95.88 44 GLY B CA 1
ATOM 2211 C C . GLY B 1 44 ? 11.398 -1.749 -2.68 1 95.88 44 GLY B C 1
ATOM 2212 O O . GLY B 1 44 ? 11.039 -0.981 -3.574 1 95.88 44 GLY B O 1
ATOM 2213 N N . ALA B 1 45 ? 12.555 -1.744 -2.074 1 96.44 45 ALA B N 1
ATOM 2214 C CA . ALA B 1 45 ? 13.625 -0.854 -2.535 1 96.44 45 ALA B CA 1
ATOM 2215 C C . ALA B 1 45 ? 14.93 -1.613 -2.715 1 96.44 45 ALA B C 1
ATOM 2217 O O . ALA B 1 45 ? 15.133 -2.668 -2.109 1 96.44 45 ALA B O 1
ATOM 2218 N N . VAL B 1 46 ? 15.703 -1.115 -3.572 1 94.88 46 VAL B N 1
ATOM 2219 C CA . VAL B 1 46 ? 17.047 -1.646 -3.771 1 94.88 46 VAL B CA 1
ATOM 2220 C C . VAL B 1 46 ? 18.062 -0.814 -2.98 1 94.88 46 VAL B C 1
ATOM 2222 O O . VAL B 1 46 ? 18.188 0.393 -3.199 1 94.88 46 VAL B O 1
ATOM 2225 N N . ASP B 1 47 ? 18.688 -1.447 -2.074 1 92.5 47 ASP B N 1
ATOM 2226 C CA . ASP B 1 47 ? 19.75 -0.814 -1.309 1 92.5 47 ASP B CA 1
ATOM 2227 C C . ASP B 1 47 ? 21.094 -0.955 -2.021 1 92.5 47 ASP B C 1
ATOM 2229 O O . ASP B 1 47 ? 21.484 -2.057 -2.42 1 92.5 47 ASP B O 1
ATOM 2233 N N . ARG B 1 48 ? 21.734 0.201 -2.234 1 89.81 48 ARG B N 1
ATOM 2234 C CA . ARG B 1 48 ? 23.016 0.187 -2.932 1 89.81 48 ARG B CA 1
ATOM 2235 C C . ARG B 1 48 ? 24.031 1.091 -2.234 1 89.81 48 ARG B C 1
ATOM 2237 O O . ARG B 1 48 ? 23.656 2.061 -1.574 1 89.81 48 ARG B O 1
ATOM 2244 N N . ASP B 1 49 ? 25.312 0.713 -2.396 1 85.12 49 ASP B N 1
ATOM 2245 C CA . ASP B 1 49 ? 26.391 1.534 -1.855 1 85.12 49 ASP B CA 1
ATOM 2246 C C . ASP B 1 49 ? 27.359 1.966 -2.957 1 85.12 49 ASP B C 1
ATOM 2248 O O . ASP B 1 49 ? 28.484 2.383 -2.674 1 85.12 49 ASP B O 1
ATOM 2252 N N . ALA B 1 50 ? 26.938 1.774 -4.121 1 86.56 50 ALA B N 1
ATOM 2253 C CA . ALA B 1 50 ? 27.688 2.172 -5.312 1 86.56 50 ALA B CA 1
ATOM 2254 C C . ALA B 1 50 ? 26.75 2.426 -6.488 1 86.56 50 ALA B C 1
ATOM 2256 O O . ALA B 1 50 ? 25.594 1.987 -6.48 1 86.56 50 ALA B O 1
ATOM 2257 N N . PRO B 1 51 ? 27.203 3.15 -7.426 1 86.38 51 PRO B N 1
ATOM 2258 C CA . PRO B 1 51 ? 26.359 3.367 -8.602 1 86.38 51 PRO B CA 1
ATOM 2259 C C . PRO B 1 51 ? 25.969 2.064 -9.297 1 86.38 51 PRO B C 1
ATOM 2261 O O . PRO B 1 51 ? 26.766 1.124 -9.344 1 86.38 51 PRO B O 1
ATOM 2264 N N . PRO B 1 52 ? 24.812 2.113 -9.805 1 85.12 52 PRO B N 1
ATOM 2265 C CA . PRO B 1 52 ? 24.375 0.889 -10.477 1 85.12 52 PRO B CA 1
ATOM 2266 C C . PRO B 1 52 ? 25.156 0.61 -11.758 1 85.12 52 PRO B C 1
ATOM 2268 O O . PRO B 1 52 ? 25.531 1.544 -12.477 1 85.12 52 PRO B O 1
ATOM 2271 N N . PRO B 1 53 ? 25.359 -0.671 -12.008 1 88 53 PRO B N 1
ATOM 2272 C CA . PRO B 1 53 ? 25.953 -1.029 -13.305 1 88 53 PRO B CA 1
ATOM 2273 C C . PRO B 1 53 ? 25.094 -0.576 -14.477 1 88 53 PRO B C 1
ATOM 2275 O O . PRO B 1 53 ? 23.906 -0.257 -14.305 1 88 53 PRO B O 1
ATOM 2278 N N . PRO B 1 54 ? 25.703 -0.523 -15.625 1 90.38 54 PRO B N 1
ATOM 2279 C CA . PRO B 1 54 ? 24.969 -0.05 -16.797 1 90.38 54 PRO B CA 1
ATOM 2280 C C . PRO B 1 54 ? 23.859 -1 -17.219 1 90.38 54 PRO B C 1
ATOM 2282 O O . PRO B 1 54 ? 22.844 -0.564 -17.797 1 90.38 54 PRO B O 1
ATOM 2285 N N . GLU B 1 55 ? 24.031 -2.275 -17 1 91.62 55 GLU B N 1
ATOM 2286 C CA . GLU B 1 55 ? 23 -3.244 -17.344 1 91.62 55 GLU B CA 1
ATOM 2287 C C . GLU B 1 55 ? 21.734 -3.037 -16.516 1 91.62 55 GLU B C 1
ATOM 2289 O O . GLU B 1 55 ? 21.812 -2.803 -15.305 1 91.62 55 GLU B O 1
ATOM 2294 N N . PRO B 1 56 ? 20.688 -3.115 -17.188 1 93.88 56 PRO B N 1
ATOM 2295 C CA . PRO B 1 56 ? 19.438 -2.852 -16.469 1 93.88 56 PRO B CA 1
ATOM 2296 C C . PRO B 1 56 ? 19.172 -3.879 -15.367 1 93.88 56 PRO B C 1
ATOM 2298 O O . PRO B 1 56 ? 19.453 -5.066 -15.547 1 93.88 56 PRO B O 1
ATOM 2301 N N . LEU B 1 57 ? 18.703 -3.34 -14.289 1 95.56 57 LEU B N 1
ATOM 2302 C CA . LEU B 1 57 ? 18.234 -4.168 -13.18 1 95.56 57 LEU B CA 1
ATOM 2303 C C . LEU B 1 57 ? 16.766 -4.504 -13.32 1 95.56 57 LEU B C 1
ATOM 2305 O O . LEU B 1 57 ? 15.961 -3.648 -13.711 1 95.56 57 LEU B O 1
ATOM 2309 N N . GLU B 1 58 ? 16.438 -5.777 -13.07 1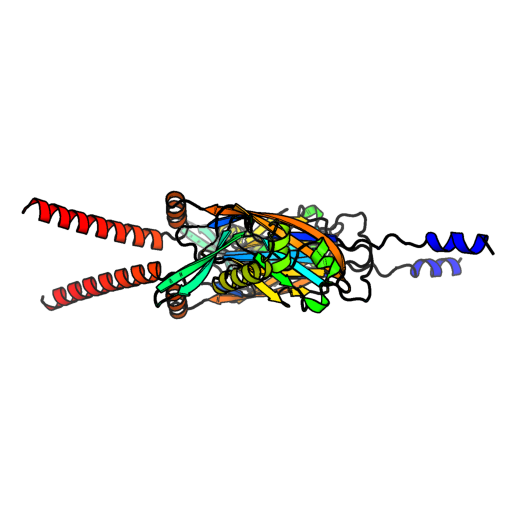 97.31 58 GLU B N 1
ATOM 2310 C CA . GLU B 1 58 ? 15.039 -6.203 -13.164 1 97.31 58 GLU B CA 1
ATOM 2311 C C . GLU B 1 58 ? 14.586 -6.891 -11.883 1 97.31 58 GLU B C 1
ATOM 2313 O O . GLU B 1 58 ? 15.406 -7.277 -11.055 1 97.31 58 GLU B O 1
ATOM 2318 N N . VAL B 1 59 ? 13.273 -6.953 -11.758 1 98.12 59 VAL B N 1
ATOM 2319 C CA . VAL B 1 59 ? 12.711 -7.535 -10.539 1 98.12 59 VAL B CA 1
ATOM 2320 C C . VAL B 1 59 ? 11.656 -8.578 -10.906 1 98.12 59 VAL B C 1
ATOM 2322 O O . VAL B 1 59 ? 10.844 -8.352 -11.812 1 98.12 59 VAL B O 1
ATOM 2325 N N . ILE B 1 60 ? 11.648 -9.695 -10.242 1 98.5 60 ILE B N 1
ATOM 2326 C CA . ILE B 1 60 ? 10.625 -10.727 -10.336 1 98.5 60 ILE B CA 1
ATOM 2327 C C . ILE B 1 60 ? 10.016 -10.977 -8.953 1 98.5 60 ILE B C 1
ATOM 2329 O O . ILE B 1 60 ? 10.742 -11.141 -7.973 1 98.5 60 ILE B O 1
ATOM 2333 N N . VAL B 1 61 ? 8.75 -10.984 -8.906 1 98.5 61 VAL B N 1
ATOM 2334 C CA . VAL B 1 61 ? 8.031 -11.242 -7.66 1 98.5 61 VAL B CA 1
ATOM 2335 C C . VAL B 1 61 ? 7.164 -12.492 -7.82 1 98.5 61 VAL B C 1
ATOM 2337 O O . VAL B 1 61 ? 6.441 -12.625 -8.812 1 98.5 61 VAL B O 1
ATOM 2340 N N . THR B 1 62 ? 7.246 -13.398 -6.855 1 98.25 62 THR B N 1
ATOM 2341 C CA . THR B 1 62 ? 6.359 -14.562 -6.859 1 98.25 62 THR B CA 1
ATOM 2342 C C . THR B 1 62 ? 5.562 -14.641 -5.562 1 98.25 62 THR B C 1
ATOM 2344 O O . THR B 1 62 ? 6.062 -14.266 -4.496 1 98.25 62 THR B O 1
ATOM 2347 N N . VAL B 1 63 ? 4.422 -15.047 -5.668 1 97.69 63 VAL B N 1
ATOM 2348 C CA . VAL B 1 63 ? 3.576 -15.359 -4.52 1 97.69 63 VAL B CA 1
ATOM 2349 C C . VAL B 1 63 ? 3.064 -16.797 -4.633 1 97.69 63 VAL B C 1
ATOM 2351 O O . VAL B 1 63 ? 2.395 -17.156 -5.605 1 97.69 63 VAL B O 1
ATOM 2354 N N . SER B 1 64 ? 3.379 -17.562 -3.635 1 96.88 64 SER B N 1
ATOM 2355 C CA . SER B 1 64 ? 3.016 -18.984 -3.646 1 96.88 64 SER B CA 1
ATOM 2356 C C . SER B 1 64 ? 2.119 -19.328 -2.463 1 96.88 64 SER B C 1
ATOM 2358 O O . SER B 1 64 ? 2.471 -19.062 -1.312 1 96.88 64 SER B O 1
ATOM 2360 N N . GLY B 1 65 ? 1.009 -19.859 -2.793 1 95.94 65 GLY B N 1
ATOM 2361 C CA . GLY B 1 65 ? 0.16 -20.375 -1.734 1 95.94 65 GLY B CA 1
ATOM 2362 C C . GLY B 1 65 ? 0.65 -21.703 -1.177 1 95.94 65 GLY B C 1
ATOM 2363 O O . GLY B 1 65 ? 1.63 -22.266 -1.669 1 95.94 65 GLY B O 1
ATOM 2364 N N . PRO B 1 66 ? -0.015 -22.156 -0.155 1 94.06 66 PRO B N 1
ATOM 2365 C CA . PRO B 1 66 ? 0.381 -23.438 0.421 1 94.06 66 PRO B CA 1
ATOM 2366 C C . PRO B 1 66 ? 0.355 -24.578 -0.599 1 94.06 66 PRO B C 1
ATOM 2368 O O . PRO B 1 66 ? -0.475 -24.578 -1.512 1 94.06 66 PRO B O 1
ATOM 2371 N N . LEU B 1 67 ? 1.284 -25.516 -0.416 1 90.75 67 LEU B N 1
ATOM 2372 C CA . LEU B 1 67 ? 1.34 -26.672 -1.29 1 90.75 67 LEU B CA 1
ATOM 2373 C C . LEU B 1 67 ? 0.251 -27.672 -0.924 1 90.75 67 LEU B C 1
ATOM 2375 O O . LEU B 1 67 ? 0.069 -28 0.251 1 90.75 67 LEU B O 1
ATOM 2379 N N . THR B 1 68 ? -0.448 -28.078 -1.941 1 86.88 68 THR B N 1
ATOM 2380 C CA . THR B 1 68 ? -1.496 -29.078 -1.732 1 86.88 68 THR B CA 1
ATOM 2381 C C . THR B 1 68 ? -1.356 -30.219 -2.725 1 86.88 68 THR B C 1
ATOM 2383 O O . THR B 1 68 ? -0.911 -30.016 -3.857 1 86.88 68 THR B O 1
ATOM 2386 N N . PRO B 1 69 ? -1.686 -31.422 -2.191 1 83.75 69 PRO B N 1
ATOM 2387 C CA . PRO B 1 69 ? -1.721 -32.531 -3.152 1 83.75 69 PRO B CA 1
ATOM 2388 C C . PRO B 1 69 ? -2.82 -32.375 -4.199 1 83.75 69 PRO B C 1
ATOM 2390 O O . PRO B 1 69 ? -3.896 -31.844 -3.895 1 83.75 69 PRO B O 1
ATOM 2393 N N . VAL B 1 70 ? -2.395 -32.719 -5.336 1 81.31 70 VAL B N 1
ATOM 2394 C CA . VAL B 1 70 ? -3.379 -32.594 -6.406 1 81.31 70 VAL B CA 1
ATOM 2395 C C . VAL B 1 70 ? -3.428 -33.906 -7.215 1 81.31 70 VAL B C 1
ATOM 2397 O O . VAL B 1 70 ? -2.387 -34.438 -7.578 1 81.31 70 VAL B O 1
ATOM 2400 N N . LYS B 1 71 ? -4.621 -34.438 -7.352 1 76.06 71 LYS B N 1
ATOM 2401 C CA . LYS B 1 71 ? -4.848 -35.562 -8.242 1 76.06 71 LYS B CA 1
ATOM 2402 C C . LYS B 1 71 ? -5.379 -35.125 -9.594 1 76.06 71 LYS B C 1
ATOM 2404 O O . LYS B 1 71 ? -6.43 -34.469 -9.672 1 76.06 71 LYS B O 1
ATOM 2409 N N . VAL B 1 72 ? -4.508 -35.312 -10.609 1 73.31 72 VAL B N 1
ATOM 2410 C CA . VAL B 1 72 ? -4.926 -34.938 -11.953 1 73.31 72 VAL B CA 1
ATOM 2411 C C . VAL B 1 72 ? -5.367 -36.188 -12.734 1 73.31 72 VAL B C 1
ATOM 2413 O O . VAL B 1 72 ? -4.609 -37.125 -12.859 1 73.31 72 VAL B O 1
ATOM 2416 N N . ARG B 1 73 ? -6.703 -36.219 -13.094 1 72 73 ARG B N 1
ATOM 2417 C CA . ARG B 1 73 ? -7.242 -37.344 -13.836 1 72 73 ARG B CA 1
ATOM 2418 C C . ARG B 1 73 ? -7.574 -36.969 -15.273 1 72 73 ARG B C 1
ATOM 2420 O O . ARG B 1 73 ? -7.973 -35.812 -15.531 1 72 73 ARG B O 1
ATOM 2427 N N . ARG B 1 74 ? -7.07 -37.781 -16.203 1 68.88 74 ARG B N 1
ATOM 2428 C CA . ARG B 1 74 ? -7.453 -37.562 -17.594 1 68.88 74 ARG B CA 1
ATOM 2429 C C . ARG B 1 74 ? -8.797 -38.219 -17.906 1 68.88 74 ARG B C 1
ATOM 2431 O O . ARG B 1 74 ? -9.023 -39.375 -17.594 1 68.88 74 ARG B O 1
ATOM 2438 N N . ALA B 1 75 ? -9.766 -37.219 -18.156 1 66.62 75 ALA B N 1
ATOM 2439 C CA . ALA B 1 75 ? -11.062 -37.75 -18.578 1 66.62 75 ALA B CA 1
ATOM 2440 C C . ALA B 1 75 ? -11.102 -37.969 -20.094 1 66.62 75 ALA B C 1
ATOM 2442 O O . ALA B 1 75 ? -10.594 -37.125 -20.844 1 66.62 75 ALA B O 1
ATOM 2443 N N . ALA B 1 76 ? -11.141 -39.156 -20.547 1 62.69 76 ALA B N 1
ATOM 2444 C CA . ALA B 1 76 ? -11.352 -39.438 -21.969 1 62.69 76 ALA B CA 1
ATOM 2445 C C . ALA B 1 76 ? -12.742 -40 -22.219 1 62.69 76 ALA B C 1
ATOM 2447 O O . ALA B 1 76 ? -13.344 -40.625 -21.328 1 62.69 76 ALA B O 1
ATOM 2448 N N . ARG B 1 77 ? -13.32 -39.406 -23.203 1 65.5 77 ARG B N 1
ATOM 2449 C CA . ARG B 1 77 ? -14.617 -39.938 -23.609 1 65.5 77 ARG B CA 1
ATOM 2450 C C . ARG B 1 77 ? -14.492 -41.344 -24.172 1 65.5 77 ARG B C 1
ATOM 2452 O O . ARG B 1 77 ? -13.766 -41.562 -25.141 1 65.5 77 ARG B O 1
ATOM 2459 N N . MET B 1 78 ? -14.773 -42.281 -23.406 1 65.69 78 MET B N 1
ATOM 2460 C CA . MET B 1 78 ? -14.852 -43.656 -23.922 1 65.69 78 MET B CA 1
ATOM 2461 C C . MET B 1 78 ? -16.297 -44.094 -24.016 1 65.69 78 MET B C 1
ATOM 2463 O O . MET B 1 78 ? -17.016 -44.125 -23.016 1 65.69 78 MET B O 1
ATOM 2467 N N . ALA B 1 79 ? -16.688 -44.562 -25.25 1 70.5 79 ALA B N 1
ATOM 2468 C CA . ALA B 1 79 ? -18 -45.094 -25.562 1 70.5 79 ALA B CA 1
ATOM 2469 C C . ALA B 1 79 ? -19.109 -44.125 -25.172 1 70.5 79 ALA B C 1
ATOM 2471 O O . ALA B 1 79 ? -20.156 -44.562 -24.656 1 70.5 79 ALA B O 1
ATOM 2472 N N . GLY B 1 80 ? -18.938 -42.781 -25.312 1 69.75 80 GLY B N 1
ATOM 2473 C CA . GLY B 1 80 ? -20 -41.812 -25.094 1 69.75 80 GLY B CA 1
ATOM 2474 C C . GLY B 1 80 ? -20.047 -41.312 -23.672 1 69.75 80 GLY B C 1
ATOM 2475 O O . GLY B 1 80 ? -20.844 -40.406 -23.359 1 69.75 80 GLY B O 1
ATOM 2476 N N . ILE B 1 81 ? -19.281 -42.094 -22.766 1 69.88 81 ILE B N 1
ATOM 2477 C CA . ILE B 1 81 ? -19.281 -41.656 -21.375 1 69.88 81 ILE B CA 1
ATOM 2478 C C . ILE B 1 81 ? -17.906 -41.125 -20.984 1 69.88 81 ILE B C 1
ATOM 2480 O O . ILE B 1 81 ? -16.891 -41.594 -21.531 1 69.88 81 ILE B O 1
ATOM 2484 N N . TRP B 1 82 ? -17.766 -40.125 -20.234 1 67.56 82 TRP B N 1
ATOM 2485 C CA . TRP B 1 82 ? -16.516 -39.594 -19.734 1 67.56 82 TRP B CA 1
ATOM 2486 C C . TRP B 1 82 ? -15.914 -40.5 -18.672 1 67.56 82 TRP B C 1
ATOM 2488 O O . TRP B 1 82 ? -16.578 -40.844 -17.688 1 67.56 82 TRP B O 1
ATOM 2498 N N . VAL B 1 83 ? -14.844 -41.188 -19.062 1 68.88 83 VAL B N 1
ATOM 2499 C CA . VAL B 1 83 ? -14.188 -42.094 -18.141 1 68.88 83 VAL B CA 1
ATOM 2500 C C . VAL B 1 83 ? -12.781 -41.594 -17.812 1 68.88 83 VAL B C 1
ATOM 2502 O O . VAL B 1 83 ? -12.109 -41.031 -18.672 1 68.88 83 VAL B O 1
ATOM 2505 N N . ASN B 1 84 ? -12.367 -41.656 -16.484 1 64.81 84 ASN B N 1
ATOM 2506 C CA . ASN B 1 84 ? -11 -41.344 -16.078 1 64.81 84 ASN B CA 1
ATOM 2507 C C . ASN B 1 84 ? -10.008 -42.375 -16.594 1 64.81 84 ASN B C 1
ATOM 2509 O O . ASN B 1 84 ? -10.094 -43.531 -16.234 1 64.81 84 ASN B O 1
ATOM 2513 N N . THR B 1 85 ? -9.234 -42.094 -17.578 1 63.56 85 THR B N 1
ATOM 2514 C CA . THR B 1 85 ? -8.375 -43.062 -18.234 1 63.56 85 THR B CA 1
ATOM 2515 C C . THR B 1 85 ? -6.992 -43.094 -17.594 1 63.56 85 THR B C 1
ATOM 2517 O O . THR B 1 85 ? -6.305 -44.094 -17.641 1 63.56 85 THR B O 1
ATOM 2520 N N . ALA B 1 86 ? -6.582 -42.062 -17.141 1 65.38 86 ALA B N 1
ATOM 2521 C CA . ALA B 1 86 ? -5.266 -42.031 -16.516 1 65.38 86 ALA B CA 1
ATOM 2522 C C . ALA B 1 86 ? -5.219 -40.969 -15.398 1 65.38 86 ALA B C 1
ATOM 2524 O O . ALA B 1 86 ? -5.922 -39.969 -15.453 1 65.38 86 ALA B O 1
ATOM 2525 N N . ALA B 1 87 ? -4.754 -41.5 -14.273 1 64.5 87 ALA B N 1
ATOM 2526 C CA . ALA B 1 87 ? -4.598 -40.531 -13.18 1 64.5 87 ALA B CA 1
ATOM 2527 C C . ALA B 1 87 ? -3.137 -40.438 -12.75 1 64.5 87 ALA B C 1
ATOM 2529 O O . ALA B 1 87 ? -2.414 -41.438 -12.734 1 64.5 87 ALA B O 1
ATOM 2530 N N . VAL B 1 88 ? -2.658 -39.25 -12.844 1 68.31 88 VAL B N 1
ATOM 2531 C CA . VAL B 1 88 ? -1.343 -39.031 -12.258 1 68.31 88 VAL B CA 1
ATOM 2532 C C . VAL B 1 88 ? -1.482 -38.188 -10.992 1 68.31 88 VAL B C 1
ATOM 2534 O O . VAL B 1 88 ? -2.273 -37.219 -10.961 1 68.31 88 VAL B O 1
ATOM 2537 N N . GLU B 1 89 ? -0.926 -38.688 -9.961 1 67.12 89 GLU B N 1
ATOM 2538 C CA . GLU B 1 89 ? -0.93 -37.906 -8.711 1 67.12 89 GLU B CA 1
ATOM 2539 C C . GLU B 1 89 ? 0.283 -37 -8.625 1 67.12 89 GLU B C 1
ATOM 2541 O O . GLU B 1 89 ? 1.416 -37.438 -8.852 1 67.12 89 GLU B O 1
ATOM 2546 N N . VAL B 1 90 ? -0.06 -35.719 -8.633 1 70.31 90 VAL B N 1
ATOM 2547 C CA . VAL B 1 90 ? 0.981 -34.75 -8.312 1 70.31 90 VAL B CA 1
ATOM 2548 C C . VAL B 1 90 ? 1.088 -34.594 -6.793 1 70.31 90 VAL B C 1
ATOM 2550 O O . VAL B 1 90 ? 0.09 -34.344 -6.121 1 70.31 90 VAL B O 1
ATOM 2553 N N . ASP B 1 91 ? 2.266 -34.875 -6.211 1 74.12 91 ASP B N 1
ATOM 2554 C CA . ASP B 1 91 ? 2.451 -34.906 -4.762 1 74.12 91 ASP B CA 1
ATOM 2555 C C . ASP B 1 91 ? 2.051 -33.562 -4.148 1 74.12 91 ASP B C 1
ATOM 2557 O O . ASP B 1 91 ? 1.3 -33.5 -3.174 1 74.12 91 ASP B O 1
ATOM 2561 N N . ALA B 1 92 ? 2.635 -32.469 -4.699 1 81.94 92 ALA B N 1
ATOM 2562 C CA . ALA B 1 92 ? 2.289 -31.172 -4.129 1 81.94 92 ALA B CA 1
ATOM 2563 C C . ALA B 1 92 ? 2.473 -30.047 -5.156 1 81.94 92 ALA B C 1
ATOM 2565 O O . ALA B 1 92 ? 3.398 -30.094 -5.969 1 81.94 92 ALA B O 1
ATOM 2566 N N . ALA B 1 93 ? 1.441 -29.25 -5.238 1 88.69 93 ALA B N 1
ATOM 2567 C CA . ALA B 1 93 ? 1.512 -28.047 -6.07 1 88.69 93 ALA B CA 1
ATOM 2568 C C . ALA B 1 93 ? 0.979 -26.828 -5.324 1 88.69 93 ALA B C 1
ATOM 2570 O O . ALA B 1 93 ? 0.088 -26.953 -4.48 1 88.69 93 ALA B O 1
ATOM 2571 N N . PRO B 1 94 ? 1.563 -25.688 -5.621 1 93.5 94 PRO B N 1
ATOM 2572 C CA . PRO B 1 94 ? 1.024 -24.484 -4.977 1 93.5 94 PRO B CA 1
ATOM 2573 C C . PRO B 1 94 ? -0.466 -24.281 -5.246 1 93.5 94 PRO B C 1
ATOM 2575 O O . PRO B 1 94 ? -0.919 -24.453 -6.383 1 93.5 94 PRO B O 1
ATOM 2578 N N . SER B 1 95 ? -1.23 -23.938 -4.281 1 92.69 95 SER B N 1
ATOM 2579 C CA . SER B 1 95 ? -2.652 -23.656 -4.434 1 92.69 95 SER B CA 1
ATOM 2580 C C . SER B 1 95 ? -2.875 -22.359 -5.191 1 92.69 95 SER B C 1
ATOM 2582 O O . SER B 1 95 ? -3.922 -22.156 -5.812 1 92.69 95 SER B O 1
ATOM 2584 N N . PHE B 1 96 ? -1.999 -21.578 -5.086 1 95.44 96 PHE B N 1
ATOM 2585 C CA . PHE B 1 96 ? -1.949 -20.297 -5.77 1 95.44 96 PHE B CA 1
ATOM 2586 C C . PHE B 1 96 ? -0.52 -19.953 -6.164 1 95.44 96 PHE B C 1
ATOM 2588 O O . PHE B 1 96 ? 0.418 -20.188 -5.406 1 95.44 96 PHE B O 1
ATOM 2595 N N . TYR B 1 97 ? -0.334 -19.422 -7.348 1 97.06 97 TYR B N 1
ATOM 2596 C CA . TYR B 1 97 ? 1.003 -19.031 -7.777 1 97.06 97 TYR B CA 1
ATOM 2597 C C . TYR B 1 97 ? 0.942 -17.859 -8.758 1 97.06 97 TYR B C 1
ATOM 2599 O O . TYR B 1 97 ? 0.32 -17.969 -9.82 1 97.06 97 TYR B O 1
ATOM 2607 N N . ALA B 1 98 ? 1.5 -16.828 -8.352 1 97.88 98 ALA B N 1
ATOM 2608 C CA . ALA B 1 98 ? 1.56 -15.641 -9.203 1 97.88 98 ALA B CA 1
ATOM 2609 C C . ALA B 1 98 ? 3.002 -15.195 -9.422 1 97.88 98 ALA B C 1
ATOM 2611 O O . ALA B 1 98 ? 3.816 -15.219 -8.492 1 97.88 98 ALA B O 1
ATOM 2612 N N . VAL B 1 99 ? 3.299 -14.875 -10.602 1 98.19 99 VAL B N 1
ATOM 2613 C CA . VAL B 1 99 ? 4.605 -14.328 -10.953 1 98.19 99 VAL B CA 1
ATOM 2614 C C . VAL B 1 99 ? 4.43 -12.961 -11.609 1 98.19 99 VAL B C 1
ATOM 2616 O O . VAL B 1 99 ? 3.664 -12.812 -12.562 1 98.19 99 VAL B O 1
ATOM 2619 N N . ALA B 1 100 ? 5.047 -11.969 -11.078 1 98.38 100 ALA B N 1
ATOM 2620 C CA . ALA B 1 100 ? 5.07 -10.617 -11.633 1 98.38 100 ALA B CA 1
ATOM 2621 C C . ALA B 1 100 ? 6.492 -10.188 -11.977 1 98.38 100 ALA B C 1
ATOM 2623 O O . ALA B 1 100 ? 7.43 -10.461 -11.219 1 98.38 100 ALA B O 1
ATOM 2624 N N . THR B 1 101 ? 6.656 -9.57 -13.125 1 98.5 101 THR B N 1
ATOM 2625 C CA . THR B 1 101 ? 7.996 -9.164 -13.539 1 98.5 101 THR B CA 1
ATOM 2626 C C . THR B 1 101 ? 8.016 -7.699 -13.953 1 98.5 101 THR B C 1
ATOM 2628 O O . THR B 1 101 ? 6.977 -7.145 -14.336 1 98.5 101 THR B O 1
ATOM 2631 N N . SER B 1 102 ? 9.172 -7.062 -13.859 1 98.19 102 SER B N 1
ATOM 2632 C CA . SER B 1 102 ? 9.328 -5.676 -14.281 1 98.19 102 SER B CA 1
ATOM 2633 C C . SER B 1 102 ? 9.633 -5.586 -15.773 1 98.19 102 SER B C 1
ATOM 2635 O O . SER B 1 102 ? 9.484 -4.52 -16.375 1 98.19 102 SER B O 1
ATOM 2637 N N . ALA B 1 103 ? 10.055 -6.641 -16.406 1 97.62 103 ALA B N 1
ATOM 2638 C CA . ALA B 1 103 ? 10.383 -6.793 -17.828 1 97.62 103 ALA B CA 1
ATOM 2639 C C . ALA B 1 103 ? 9.922 -8.148 -18.344 1 97.62 103 ALA B C 1
ATOM 2641 O O . ALA B 1 103 ? 9.492 -9.008 -17.578 1 97.62 103 ALA B O 1
ATOM 2642 N N . PRO B 1 104 ? 9.93 -8.289 -19.609 1 97.5 104 PRO B N 1
ATOM 2643 C CA . PRO B 1 104 ? 9.562 -9.609 -20.125 1 97.5 104 PRO B CA 1
ATOM 2644 C C . PRO B 1 104 ? 10.367 -10.734 -19.469 1 97.5 104 PRO B C 1
ATOM 2646 O O . PRO B 1 104 ? 11.562 -10.57 -19.219 1 97.5 104 PRO B O 1
ATOM 2649 N N . LEU B 1 105 ? 9.688 -11.773 -19.234 1 96.62 105 LEU B N 1
ATOM 2650 C CA . LEU B 1 105 ? 10.289 -12.867 -18.484 1 96.62 105 LEU B CA 1
ATOM 2651 C C . LEU B 1 105 ? 11.547 -13.375 -19.188 1 96.62 105 LEU B C 1
ATOM 2653 O O . LEU B 1 105 ? 12.547 -13.68 -18.531 1 96.62 105 LEU B O 1
ATOM 2657 N N . ASN B 1 106 ? 11.539 -13.453 -20.484 1 94.75 106 ASN B N 1
ATOM 2658 C CA . ASN B 1 106 ? 12.664 -13.984 -21.25 1 94.75 106 ASN B CA 1
ATOM 2659 C C . ASN B 1 106 ? 13.898 -13.102 -21.125 1 94.75 106 ASN B C 1
ATOM 2661 O O . ASN B 1 106 ? 15.023 -13.57 -21.312 1 94.75 106 ASN B O 1
ATOM 2665 N N . GLU B 1 107 ? 13.719 -11.844 -20.781 1 94.94 107 GLU B N 1
ATOM 2666 C CA . GLU B 1 107 ? 14.828 -10.914 -20.594 1 94.94 107 GLU B CA 1
ATOM 2667 C C . GLU B 1 107 ? 15.281 -10.883 -19.141 1 94.94 107 GLU B C 1
ATOM 2669 O O . GLU B 1 107 ? 16.438 -10.594 -18.844 1 94.94 107 GLU B O 1
ATOM 2674 N N . SER B 1 108 ? 14.375 -11.25 -18.297 1 96.75 108 SER B N 1
ATOM 2675 C CA . SER B 1 108 ? 14.648 -11.023 -16.891 1 96.75 108 SER B CA 1
ATOM 2676 C C . SER B 1 108 ? 15.109 -12.312 -16.203 1 96.75 108 SER B C 1
ATOM 2678 O O . SER B 1 108 ? 15.578 -12.273 -15.062 1 96.75 108 SER B O 1
ATOM 2680 N N . LEU B 1 109 ? 15.039 -13.461 -16.891 1 97.81 109 LEU B N 1
ATOM 2681 C CA . LEU B 1 109 ? 15.328 -14.727 -16.219 1 97.81 109 LEU B CA 1
ATOM 2682 C C . LEU B 1 109 ? 15.945 -15.727 -17.188 1 97.81 109 LEU B C 1
ATOM 2684 O O . LEU B 1 109 ? 15.328 -16.094 -18.203 1 97.81 109 LEU B O 1
ATOM 2688 N N . LEU B 1 110 ? 17.125 -16.172 -16.891 1 97.12 110 LEU B N 1
ATOM 2689 C CA . LEU B 1 110 ? 17.766 -17.25 -17.641 1 97.12 110 LEU B CA 1
ATOM 2690 C C . LEU B 1 110 ? 17.219 -18.609 -17.219 1 97.12 110 LEU B C 1
ATOM 2692 O O . LEU B 1 110 ? 16.828 -18.797 -16.062 1 97.12 110 LEU B O 1
ATOM 2696 N N . HIS B 1 111 ? 17.281 -19.516 -18.094 1 95.38 111 HIS B N 1
ATOM 2697 C CA . HIS B 1 111 ? 16.766 -20.859 -17.844 1 95.38 111 HIS B CA 1
ATOM 2698 C C . HIS B 1 111 ? 17.484 -21.516 -16.672 1 95.38 111 HIS B C 1
ATOM 2700 O O . HIS B 1 111 ? 16.844 -22.141 -15.82 1 95.38 111 HIS B O 1
ATOM 2706 N N . VAL B 1 112 ? 18.75 -21.344 -16.578 1 95.69 112 VAL B N 1
ATOM 2707 C CA . VAL B 1 112 ? 19.547 -21.969 -15.531 1 95.69 112 VAL B CA 1
ATOM 2708 C C . VAL B 1 112 ? 19.125 -21.422 -14.172 1 95.69 112 VAL B C 1
ATOM 2710 O O . VAL B 1 112 ? 19.109 -22.156 -13.172 1 95.69 112 VAL B O 1
ATOM 2713 N N . GLU B 1 113 ? 18.844 -20.109 -14.195 1 96.38 113 GLU B N 1
ATOM 2714 C CA . GLU B 1 113 ? 18.391 -19.484 -12.953 1 96.38 113 GLU B CA 1
ATOM 2715 C C . GLU B 1 113 ? 17.016 -20.016 -12.547 1 96.38 113 GLU B C 1
ATOM 2717 O O . GLU B 1 113 ? 16.734 -20.188 -11.359 1 96.38 113 GLU B O 1
ATOM 2722 N N . ASP B 1 114 ? 16.141 -20.203 -13.523 1 96.19 114 ASP B N 1
ATOM 2723 C CA . ASP B 1 114 ? 14.812 -20.75 -13.242 1 96.19 114 ASP B CA 1
ATOM 2724 C C . ASP B 1 114 ? 14.922 -22.172 -12.688 1 96.19 114 ASP B C 1
ATOM 2726 O O . ASP B 1 114 ? 14.141 -22.562 -11.812 1 96.19 114 ASP B O 1
ATOM 2730 N N . LEU B 1 115 ? 15.859 -22.969 -13.18 1 92.69 115 LEU B N 1
ATOM 2731 C CA . LEU B 1 115 ? 16.078 -24.312 -12.664 1 92.69 115 LEU B CA 1
ATOM 2732 C C . LEU B 1 115 ? 16.547 -24.266 -11.211 1 92.69 115 LEU B C 1
ATOM 2734 O O . LEU B 1 115 ? 16.141 -25.109 -10.398 1 92.69 115 LEU B O 1
ATOM 2738 N N . ARG B 1 116 ? 17.344 -23.281 -10.969 1 94.12 116 ARG B N 1
ATOM 2739 C CA . ARG B 1 116 ? 17.938 -23.156 -9.641 1 94.12 116 ARG B CA 1
ATOM 2740 C C . ARG B 1 116 ? 16.891 -22.688 -8.625 1 94.12 116 ARG B C 1
ATOM 2742 O O . ARG B 1 116 ? 16.828 -23.203 -7.508 1 94.12 116 ARG B O 1
ATOM 2749 N N . TYR B 1 117 ? 16.047 -21.703 -9.031 1 95.81 117 TYR B N 1
ATOM 2750 C CA . TYR B 1 117 ? 15.203 -21.031 -8.055 1 95.81 117 TYR B CA 1
ATOM 2751 C C . TYR B 1 117 ? 13.742 -21.422 -8.227 1 95.81 117 TYR B C 1
ATOM 2753 O O . TYR B 1 117 ? 12.891 -21.047 -7.414 1 95.81 117 TYR B O 1
ATOM 2761 N N . SER B 1 118 ? 13.352 -22.109 -9.305 1 94.75 118 SER B N 1
ATOM 2762 C CA . SER B 1 118 ? 11.992 -22.562 -9.555 1 94.75 118 SER B CA 1
ATOM 2763 C C . SER B 1 118 ? 11.008 -21.406 -9.516 1 94.75 118 SER B C 1
ATOM 2765 O O . SER B 1 118 ? 10.023 -21.438 -8.766 1 94.75 118 SER B O 1
ATOM 2767 N N . ILE B 1 119 ? 11.266 -20.5 -10.406 1 97.06 119 ILE B N 1
ATOM 2768 C CA . ILE B 1 119 ? 10.531 -19.25 -10.383 1 97.06 119 ILE B CA 1
ATOM 2769 C C . ILE B 1 119 ? 9.266 -19.375 -11.234 1 97.06 119 ILE B C 1
ATOM 2771 O O . ILE B 1 119 ? 8.18 -18.969 -10.805 1 97.06 119 ILE B O 1
ATOM 2775 N N . THR B 1 120 ? 9.391 -19.953 -12.414 1 95.62 120 THR B N 1
ATOM 2776 C CA . THR B 1 120 ? 8.25 -20.078 -13.312 1 95.62 120 THR B CA 1
ATOM 2777 C C . THR B 1 120 ? 7.266 -21.125 -12.789 1 95.62 120 THR B C 1
ATOM 2779 O O . THR B 1 120 ? 7.637 -22 -12.008 1 95.62 120 THR B O 1
ATOM 2782 N N . THR B 1 121 ? 6.074 -21.031 -13.234 1 93.56 121 THR B N 1
ATOM 2783 C CA . THR B 1 121 ? 4.992 -21.875 -12.742 1 93.56 121 THR B CA 1
ATOM 2784 C C . THR B 1 121 ? 5.328 -23.344 -12.938 1 93.56 121 THR B C 1
ATOM 2786 O O . THR B 1 121 ? 5.223 -24.141 -12 1 93.56 121 THR B O 1
ATOM 2789 N N . PRO B 1 122 ? 5.781 -23.781 -14.156 1 89.44 122 PRO B N 1
ATOM 2790 C CA . PRO B 1 122 ? 6.094 -25.203 -14.336 1 89.44 122 PRO B CA 1
ATOM 2791 C C . PRO B 1 122 ? 7.207 -25.672 -13.406 1 89.44 122 PRO B C 1
ATOM 2793 O O . PRO B 1 122 ? 7.133 -26.781 -12.859 1 89.44 122 PRO B O 1
ATOM 2796 N N . ARG B 1 123 ? 8.156 -24.797 -13.203 1 89.69 123 ARG B N 1
ATOM 2797 C CA . ARG B 1 123 ? 9.273 -25.172 -12.352 1 89.69 123 ARG B CA 1
ATOM 2798 C C . ARG B 1 123 ? 8.859 -25.219 -10.883 1 89.69 123 ARG B C 1
ATOM 2800 O O . ARG B 1 123 ? 9.352 -26.031 -10.109 1 89.69 123 ARG B O 1
ATOM 2807 N N . ALA B 1 124 ? 8.039 -24.281 -10.539 1 89.75 124 ALA B N 1
ATOM 2808 C CA . ALA B 1 124 ? 7.547 -24.266 -9.164 1 89.75 124 ALA B CA 1
ATOM 2809 C C . ALA B 1 124 ? 6.781 -25.531 -8.836 1 89.75 124 ALA B C 1
ATOM 2811 O O . ALA B 1 124 ? 6.859 -26.047 -7.707 1 89.75 124 ALA B O 1
ATOM 2812 N N . ILE B 1 125 ? 6.051 -26.031 -9.797 1 85.81 125 ILE B N 1
ATOM 2813 C CA . ILE B 1 125 ? 5.281 -27.25 -9.602 1 85.81 125 ILE B CA 1
ATOM 2814 C C . ILE B 1 125 ? 6.227 -28.453 -9.57 1 85.81 125 ILE B C 1
ATOM 2816 O O . ILE B 1 125 ? 6.102 -29.328 -8.711 1 85.81 125 ILE B O 1
ATOM 2820 N N . ARG B 1 126 ? 7.172 -28.469 -10.469 1 78.19 126 ARG B N 1
ATOM 2821 C CA . ARG B 1 126 ? 8.078 -29.609 -10.602 1 78.19 126 ARG B CA 1
ATOM 2822 C C . ARG B 1 126 ? 9.023 -29.703 -9.406 1 78.19 126 ARG B C 1
ATOM 2824 O O . ARG B 1 126 ? 9.477 -30.781 -9.047 1 78.19 126 ARG B O 1
ATOM 2831 N N . SER B 1 127 ? 9.336 -28.5 -8.883 1 70.69 127 SER B N 1
ATOM 2832 C CA . SER B 1 127 ? 10.289 -28.484 -7.781 1 70.69 127 SER B CA 1
ATOM 2833 C C . SER B 1 127 ? 9.734 -29.219 -6.562 1 70.69 127 SER B C 1
ATOM 2835 O O . SER B 1 127 ? 10.492 -29.703 -5.727 1 70.69 127 SER B O 1
ATOM 2837 N N . VAL B 1 128 ? 8.523 -29.219 -6.387 1 65.38 128 VAL B N 1
ATOM 2838 C CA . VAL B 1 128 ? 7.91 -29.844 -5.219 1 65.38 128 VAL B CA 1
ATOM 2839 C C . VAL B 1 128 ? 7.711 -31.328 -5.477 1 65.38 128 VAL B C 1
ATOM 2841 O O . VAL B 1 128 ? 7.859 -32.156 -4.566 1 65.38 128 VAL B O 1
ATOM 2844 N N . GLY B 1 129 ? 7.098 -31.703 -6.711 1 60.38 129 GLY B N 1
ATOM 2845 C CA . GLY B 1 129 ? 6.656 -33.062 -6.973 1 60.38 129 GLY B CA 1
ATOM 2846 C C . GLY B 1 129 ? 7.707 -33.906 -7.66 1 60.38 129 GLY B C 1
ATOM 2847 O O . GLY B 1 129 ? 8.594 -33.375 -8.336 1 60.38 129 GLY B O 1
ATOM 2848 N N . ASN B 1 130 ? 8.086 -35 -6.992 1 54.19 130 ASN B N 1
ATOM 2849 C CA . ASN B 1 130 ? 8.719 -36.125 -7.668 1 54.19 130 ASN B CA 1
ATOM 2850 C C . ASN B 1 130 ? 7.949 -36.531 -8.922 1 54.19 130 ASN B C 1
ATOM 2852 O O . ASN B 1 130 ? 7.012 -37.344 -8.852 1 54.19 130 ASN B O 1
ATOM 2856 N N . THR B 1 131 ? 7.77 -35.719 -9.828 1 51.56 131 THR B N 1
ATOM 2857 C CA . THR B 1 131 ? 6.938 -36.062 -10.977 1 51.56 131 THR B CA 1
ATOM 2858 C C . THR B 1 131 ? 7.371 -37.406 -11.586 1 51.56 131 THR B C 1
ATOM 2860 O O . THR B 1 131 ? 8.547 -37.594 -11.891 1 51.56 131 THR B O 1
ATOM 2863 N N . ILE B 1 132 ? 6.574 -38.438 -11.344 1 47.97 132 ILE B N 1
ATOM 2864 C CA . ILE B 1 132 ? 6.676 -39.75 -12.016 1 47.97 132 ILE B CA 1
ATOM 2865 C C . ILE B 1 132 ? 6.848 -39.531 -13.523 1 47.97 132 ILE B C 1
ATOM 2867 O O . ILE B 1 132 ? 6.391 -38.531 -14.07 1 47.97 132 ILE B O 1
ATOM 2871 N N . SER B 1 133 ? 7.137 -40.438 -14.273 1 45.31 133 SER B N 1
ATOM 2872 C CA . SER B 1 133 ? 7.289 -40.781 -15.672 1 45.31 133 SER B CA 1
ATOM 2873 C C . SER B 1 133 ? 6.004 -40.562 -16.453 1 45.31 133 SER B C 1
ATOM 2875 O O . SER B 1 133 ? 4.93 -41 -16.047 1 45.31 133 SER B O 1
ATOM 2877 N N . GLY B 1 134 ? 5.875 -39.531 -17.281 1 53.53 134 GLY B N 1
ATOM 2878 C CA . GLY B 1 134 ? 4.754 -39.156 -18.125 1 53.53 134 GLY B CA 1
ATOM 2879 C C . GLY B 1 134 ? 4.102 -37.844 -17.672 1 53.53 134 GLY B C 1
ATOM 2880 O O . GLY B 1 134 ? 3.076 -37.438 -18.219 1 53.53 134 GLY B O 1
ATOM 2881 N N . ALA B 1 135 ? 4.707 -37.156 -16.703 1 60.25 135 ALA B N 1
ATOM 2882 C CA . ALA B 1 135 ? 4.328 -36.125 -15.742 1 60.25 135 ALA B CA 1
ATOM 2883 C C . ALA B 1 135 ? 4.254 -34.75 -16.406 1 60.25 135 ALA B C 1
ATOM 2885 O O . ALA B 1 135 ? 3.48 -33.906 -15.984 1 60.25 135 ALA B O 1
ATOM 2886 N N . GLY B 1 136 ? 4.727 -34.656 -17.672 1 70.75 136 GLY B N 1
ATOM 2887 C CA . GLY B 1 136 ? 4.754 -33.344 -18.312 1 70.75 136 GLY B CA 1
ATOM 2888 C C . GLY B 1 136 ? 3.383 -32.875 -18.781 1 70.75 136 GLY B C 1
ATOM 2889 O O . GLY B 1 136 ? 2.979 -31.75 -18.5 1 70.75 136 GLY B O 1
ATOM 2890 N N . ALA B 1 137 ? 2.719 -33.812 -19.469 1 73.25 137 ALA B N 1
ATOM 2891 C CA . ALA B 1 137 ? 1.407 -33.469 -20 1 73.25 137 ALA B CA 1
ATOM 2892 C C . ALA B 1 137 ? 0.422 -33.156 -18.875 1 73.25 137 ALA B C 1
ATOM 2894 O O . ALA B 1 137 ? -0.413 -32.25 -19 1 73.25 137 ALA B O 1
ATOM 2895 N N . PHE B 1 138 ? 0.542 -33.844 -17.844 1 77.06 138 PHE B N 1
ATOM 2896 C CA . PHE B 1 138 ? -0.359 -33.656 -16.703 1 77.06 138 PHE B CA 1
ATOM 2897 C C . PHE B 1 138 ? -0.072 -32.344 -16.016 1 77.06 138 PHE B C 1
ATOM 2899 O O . PHE B 1 138 ? -0.996 -31.625 -15.594 1 77.06 138 PHE B O 1
ATOM 2906 N N . THR B 1 139 ? 1.227 -32.031 -15.938 1 81.25 139 THR B N 1
ATOM 2907 C CA . THR B 1 139 ? 1.592 -30.766 -15.328 1 81.25 139 THR B CA 1
ATOM 2908 C C . THR B 1 139 ? 1.023 -29.594 -16.141 1 81.25 139 THR B C 1
ATOM 2910 O O . THR B 1 139 ? 0.505 -28.641 -15.562 1 81.25 139 THR B O 1
ATOM 2913 N N . GLN B 1 140 ? 1.103 -29.766 -17.422 1 84.5 140 GLN B N 1
ATOM 2914 C CA . GLN B 1 140 ? 0.599 -28.703 -18.281 1 84.5 140 GLN B CA 1
ATOM 2915 C C . GLN B 1 140 ? -0.914 -28.547 -18.141 1 84.5 140 GLN B C 1
ATOM 2917 O O . GLN B 1 140 ? -1.438 -27.438 -18.172 1 84.5 140 GLN B O 1
ATOM 2922 N N . ALA B 1 141 ? -1.578 -29.703 -18.078 1 83.88 141 ALA B N 1
ATOM 2923 C CA . ALA B 1 141 ? -3.027 -29.656 -17.891 1 83.88 141 ALA B CA 1
ATOM 2924 C C . ALA B 1 141 ? -3.396 -29 -16.578 1 83.88 141 ALA B C 1
ATOM 2926 O O . ALA B 1 141 ? -4.34 -28.203 -16.516 1 83.88 141 ALA B O 1
ATOM 2927 N N . LEU B 1 142 ? -2.639 -29.344 -15.57 1 85.44 142 LEU B N 1
ATOM 2928 C CA . LEU B 1 142 ? -2.875 -28.75 -14.258 1 85.44 142 LEU B CA 1
ATOM 2929 C C . LEU B 1 142 ? -2.703 -27.234 -14.305 1 85.44 142 LEU B C 1
ATOM 2931 O O . LEU B 1 142 ? -3.531 -26.5 -13.773 1 85.44 142 LEU B O 1
ATOM 2935 N N . ILE B 1 143 ? -1.64 -26.797 -14.938 1 89.88 143 ILE B N 1
ATOM 2936 C CA . ILE B 1 143 ? -1.343 -25.375 -15.055 1 89.88 143 ILE B CA 1
ATOM 2937 C C . ILE B 1 143 ? -2.48 -24.656 -15.781 1 89.88 143 ILE B C 1
ATOM 2939 O O . ILE B 1 143 ? -2.943 -23.609 -15.352 1 89.88 143 ILE B O 1
ATOM 2943 N N . ARG B 1 144 ? -2.955 -25.266 -16.844 1 90.56 144 ARG B N 1
ATOM 2944 C CA . ARG B 1 144 ? -4.027 -24.672 -17.625 1 90.56 144 ARG B CA 1
ATOM 2945 C C . ARG B 1 144 ? -5.297 -24.516 -16.797 1 90.56 144 ARG B C 1
ATOM 2947 O O . ARG B 1 144 ? -5.949 -23.469 -16.844 1 90.56 144 ARG B O 1
ATOM 2954 N N . ILE B 1 145 ? -5.633 -25.578 -16.125 1 87.56 145 ILE B N 1
ATOM 2955 C CA . ILE B 1 145 ? -6.844 -25.562 -15.312 1 87.56 145 ILE B CA 1
ATOM 2956 C C . ILE B 1 145 ? -6.746 -24.484 -14.242 1 87.56 145 ILE B C 1
ATOM 2958 O O . ILE B 1 145 ? -7.691 -23.719 -14.031 1 87.56 145 ILE B O 1
ATOM 2962 N N . ARG B 1 146 ? -5.594 -24.391 -13.602 1 91.19 146 ARG B N 1
ATOM 2963 C CA . ARG B 1 146 ? -5.398 -23.422 -12.523 1 91.19 146 ARG B CA 1
ATOM 2964 C C . ARG B 1 146 ? -5.352 -22 -13.078 1 91.19 146 ARG B C 1
ATOM 2966 O O . ARG B 1 146 ? -5.793 -21.047 -12.414 1 91.19 146 ARG B O 1
ATOM 2973 N N . GLU B 1 147 ? -4.82 -21.844 -14.211 1 93.31 147 GLU B N 1
ATOM 2974 C CA . GLU B 1 147 ? -4.82 -20.531 -14.867 1 93.31 147 GLU B CA 1
ATOM 2975 C C . GLU B 1 147 ? -6.242 -20.078 -15.188 1 93.31 147 GLU B C 1
ATOM 2977 O O . GLU B 1 147 ? -6.586 -18.906 -14.992 1 93.31 147 GLU B O 1
ATOM 2982 N N . GLU B 1 148 ? -7.012 -21.016 -15.664 1 91.44 148 GLU B N 1
ATOM 2983 C CA . GLU B 1 148 ? -8.398 -20.703 -15.992 1 91.44 148 GLU B CA 1
ATOM 2984 C C . GLU B 1 148 ? -9.188 -20.312 -14.742 1 91.44 148 GLU B C 1
ATOM 2986 O O . GLU B 1 148 ? -10.094 -19.484 -14.805 1 91.44 148 GLU B O 1
ATOM 2991 N N . ALA B 1 149 ? -8.812 -20.859 -13.688 1 89.31 149 ALA B N 1
ATOM 2992 C CA . ALA B 1 149 ? -9.484 -20.594 -12.422 1 89.31 149 ALA B CA 1
ATOM 2993 C C . ALA B 1 149 ? -8.938 -19.312 -11.773 1 89.31 149 ALA B C 1
ATOM 2995 O O . ALA B 1 149 ? -9.422 -18.891 -10.727 1 89.31 149 ALA B O 1
ATOM 2996 N N . GLY B 1 150 ? -7.855 -18.766 -12.266 1 91.5 150 GLY B N 1
ATOM 2997 C CA . GLY B 1 150 ? -7.266 -17.547 -11.734 1 91.5 150 GLY B CA 1
ATOM 2998 C C . GLY B 1 150 ? -6.281 -17.797 -10.609 1 91.5 150 GLY B C 1
ATOM 2999 O O . GLY B 1 150 ? -5.793 -16.859 -9.984 1 91.5 150 GLY B O 1
ATOM 3000 N N . ALA B 1 151 ? -6.027 -19.016 -10.367 1 93.56 151 ALA B N 1
ATOM 3001 C CA . ALA B 1 151 ? -5.133 -19.391 -9.281 1 93.56 151 ALA B CA 1
ATOM 3002 C C . ALA B 1 151 ? -3.67 -19.266 -9.695 1 93.56 151 ALA B C 1
ATOM 3004 O O . ALA B 1 151 ? -2.795 -19.062 -8.852 1 93.56 151 ALA B O 1
ATOM 3005 N N . TYR B 1 152 ? -3.402 -19.531 -10.938 1 95.62 152 TYR B N 1
ATOM 3006 C CA . TYR B 1 152 ? -2.066 -19.328 -11.484 1 95.62 152 TYR B CA 1
ATOM 3007 C C . TYR B 1 152 ? -2.049 -18.141 -12.445 1 95.62 152 TYR B C 1
ATOM 3009 O O . TYR B 1 152 ? -2.9 -18.031 -13.328 1 95.62 152 TYR B O 1
ATOM 3017 N N . ARG B 1 153 ? -1.095 -17.281 -12.203 1 95.62 153 ARG B N 1
ATOM 3018 C CA . ARG B 1 153 ? -1.021 -16.078 -13.023 1 95.62 153 ARG B CA 1
ATOM 3019 C C . ARG B 1 153 ? 0.426 -15.719 -13.336 1 95.62 153 ARG B C 1
ATOM 3021 O O . ARG B 1 153 ? 1.309 -15.883 -12.492 1 95.62 153 ARG B O 1
ATOM 3028 N N . MET B 1 154 ? 0.626 -15.312 -14.523 1 95.19 154 MET B N 1
ATOM 3029 C CA . MET B 1 154 ? 1.88 -14.711 -14.969 1 95.19 154 MET B CA 1
ATOM 3030 C C . MET B 1 154 ? 1.646 -13.305 -15.508 1 95.19 154 MET B C 1
ATOM 3032 O O . MET B 1 154 ? 1.064 -13.133 -16.578 1 95.19 154 MET B O 1
ATOM 3036 N N . ASP B 1 155 ? 2.07 -12.352 -14.766 1 96.38 155 ASP B N 1
ATOM 3037 C CA . ASP B 1 155 ? 1.872 -10.961 -15.156 1 96.38 155 ASP B CA 1
ATOM 3038 C C . ASP B 1 155 ? 3.201 -10.289 -15.5 1 96.38 155 ASP B C 1
ATOM 3040 O O . ASP B 1 155 ? 3.828 -9.664 -14.641 1 96.38 155 ASP B O 1
ATOM 3044 N N . GLU B 1 156 ? 3.543 -10.336 -16.766 1 96.94 156 GLU B N 1
ATOM 3045 C CA . GLU B 1 156 ? 4.781 -9.695 -17.203 1 96.94 156 GLU B CA 1
ATOM 3046 C C . GLU B 1 156 ? 4.645 -8.18 -17.219 1 96.94 156 GLU B C 1
ATOM 3048 O O . GLU B 1 156 ? 3.576 -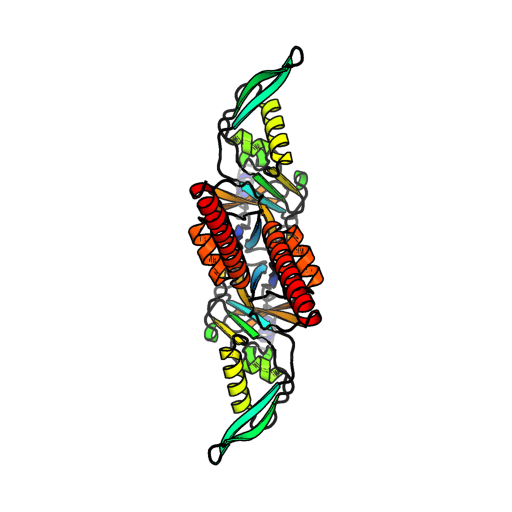7.652 -17.531 1 96.94 156 GLU B O 1
ATOM 3053 N N . GLU B 1 157 ? 5.711 -7.516 -16.859 1 97.25 157 GLU B N 1
ATOM 3054 C CA . GLU B 1 157 ? 5.789 -6.059 -16.875 1 97.25 157 GLU B CA 1
ATOM 3055 C C . GLU B 1 157 ? 4.727 -5.438 -15.977 1 97.25 157 GLU B C 1
ATOM 3057 O O . GLU B 1 157 ? 4.094 -4.445 -16.344 1 97.25 157 GLU B O 1
ATOM 3062 N N . SER B 1 158 ? 4.492 -6.156 -14.883 1 97.12 158 SER B N 1
ATOM 3063 C CA . SER B 1 158 ? 3.475 -5.691 -13.945 1 97.12 158 SER B CA 1
ATOM 3064 C C . SER B 1 158 ? 4.105 -5.137 -12.672 1 97.12 158 SER B C 1
ATOM 3066 O O . SER B 1 158 ? 3.4 -4.699 -11.766 1 97.12 158 SER B O 1
ATOM 3068 N N . VAL B 1 159 ? 5.363 -5.199 -12.664 1 97.62 159 VAL B N 1
ATOM 3069 C CA . VAL B 1 159 ? 6.09 -4.578 -11.562 1 97.62 159 VAL B CA 1
ATOM 3070 C C . VAL B 1 159 ? 6.605 -3.205 -11.992 1 97.62 159 VAL B C 1
ATOM 3072 O O . VAL B 1 159 ? 7.406 -3.1 -12.922 1 97.62 159 VAL B O 1
ATOM 3075 N N . ASP B 1 160 ? 6.102 -2.207 -11.336 1 96.62 160 ASP B N 1
ATOM 3076 C CA . ASP B 1 160 ? 6.641 -0.868 -11.555 1 96.62 160 ASP B CA 1
ATOM 3077 C C . ASP B 1 160 ? 7.988 -0.697 -10.859 1 96.62 160 ASP B C 1
ATOM 3079 O O . ASP B 1 160 ? 8.094 -0.882 -9.648 1 96.62 160 ASP B O 1
ATOM 3083 N N . PHE B 1 161 ? 8.914 -0.441 -11.625 1 96 161 PHE B N 1
ATOM 3084 C CA . PHE B 1 161 ? 10.266 -0.28 -11.117 1 96 161 PHE B CA 1
ATOM 3085 C C . PHE B 1 161 ? 10.797 1.121 -11.406 1 96 161 PHE B C 1
ATOM 3087 O O . PHE B 1 161 ? 11.383 1.36 -12.461 1 96 161 PHE B O 1
ATOM 3094 N N . GLU B 1 162 ? 10.68 2.02 -10.391 1 93 162 GLU B N 1
ATOM 3095 C CA . GLU B 1 162 ? 11.016 3.426 -10.586 1 93 162 GLU B CA 1
ATOM 3096 C C . GLU B 1 162 ? 12.5 3.676 -10.312 1 93 162 GLU B C 1
ATOM 3098 O O . GLU B 1 162 ? 12.984 3.414 -9.211 1 93 162 GLU B O 1
ATOM 3103 N N . GLN B 1 163 ? 13.234 4.113 -11.32 1 90.62 163 GLN B N 1
ATOM 3104 C CA . GLN B 1 163 ? 14.633 4.504 -11.25 1 90.62 163 GLN B CA 1
ATOM 3105 C C . GLN B 1 163 ? 15.508 3.348 -10.766 1 90.62 163 GLN B C 1
ATOM 3107 O O . GLN B 1 163 ? 16.5 3.561 -10.07 1 90.62 163 GLN B O 1
ATOM 3112 N N . GLN B 1 164 ? 14.984 2.139 -10.93 1 92.56 164 GLN B N 1
ATOM 3113 C CA . GLN B 1 164 ? 15.68 0.933 -10.492 1 92.56 164 GLN B CA 1
ATOM 3114 C C . GLN B 1 164 ? 15.984 0.988 -8.992 1 92.56 164 GLN B C 1
ATOM 3116 O O . GLN B 1 164 ? 17.078 0.601 -8.562 1 92.56 164 GLN B O 1
ATOM 3121 N N . THR B 1 165 ? 15.164 1.65 -8.297 1 93.69 165 THR B N 1
ATOM 3122 C CA . THR B 1 165 ? 15.375 1.828 -6.863 1 93.69 165 THR B CA 1
ATOM 3123 C C . THR B 1 165 ? 14.141 1.385 -6.078 1 93.69 165 THR B C 1
ATOM 3125 O O . THR B 1 165 ? 14.266 0.68 -5.074 1 93.69 165 THR B O 1
ATOM 3128 N N . LEU B 1 166 ? 13.016 1.763 -6.586 1 95.69 166 LEU B N 1
ATOM 3129 C CA . LEU B 1 166 ? 11.758 1.425 -5.93 1 95.69 166 LEU B CA 1
ATOM 3130 C C . LEU B 1 166 ? 10.883 0.567 -6.836 1 95.69 166 LEU B C 1
ATOM 3132 O O . LEU B 1 166 ? 10.625 0.937 -7.984 1 95.69 166 LEU B O 1
ATOM 3136 N N . PHE B 1 167 ? 10.453 -0.529 -6.348 1 96.94 167 PHE B N 1
ATOM 3137 C CA . PHE B 1 167 ? 9.531 -1.339 -7.137 1 96.94 167 PHE B CA 1
ATOM 3138 C C . PHE B 1 167 ? 8.234 -1.579 -6.379 1 96.94 167 PHE B C 1
ATOM 3140 O O . PHE B 1 167 ? 8.219 -1.591 -5.145 1 96.94 167 PHE B O 1
ATOM 3147 N N . ARG B 1 168 ? 7.223 -1.797 -7.117 1 96.81 168 ARG B N 1
ATOM 3148 C CA . ARG B 1 168 ? 5.922 -2.111 -6.543 1 96.81 168 ARG B CA 1
ATOM 3149 C C . ARG B 1 168 ? 5.082 -2.945 -7.508 1 96.81 168 ARG B C 1
ATOM 3151 O O . ARG B 1 168 ? 5.223 -2.82 -8.727 1 96.81 168 ARG B O 1
ATOM 3158 N N . THR B 1 169 ? 4.309 -3.77 -6.965 1 96.62 169 THR B N 1
ATOM 3159 C CA . THR B 1 169 ? 3.344 -4.535 -7.746 1 96.62 169 THR B CA 1
ATOM 3160 C C . THR B 1 169 ? 2.127 -4.891 -6.902 1 96.62 169 THR B C 1
ATOM 3162 O O . THR B 1 169 ? 2.234 -5.043 -5.684 1 96.62 169 THR B O 1
ATOM 3165 N N . ALA B 1 170 ? 1.03 -4.898 -7.543 1 94.94 170 ALA B N 1
ATOM 3166 C CA . ALA B 1 170 ? -0.204 -5.355 -6.906 1 94.94 170 ALA B CA 1
ATOM 3167 C C . ALA B 1 170 ? -0.594 -6.746 -7.402 1 94.94 170 ALA B C 1
ATOM 3169 O O . ALA B 1 170 ? -0.827 -6.945 -8.594 1 94.94 170 ALA B O 1
ATOM 3170 N N . VAL B 1 171 ? -0.64 -7.648 -6.488 1 94.31 171 VAL B N 1
ATOM 3171 C CA . VAL B 1 171 ? -1.021 -9.008 -6.84 1 94.31 171 VAL B CA 1
ATOM 3172 C C . VAL B 1 171 ? -2.49 -9.242 -6.5 1 94.31 171 VAL B C 1
ATOM 3174 O O . VAL B 1 171 ? -2.904 -9.062 -5.355 1 94.31 171 VAL B O 1
ATOM 3177 N N . GLU B 1 172 ? -3.217 -9.641 -7.465 1 93.38 172 GLU B N 1
ATOM 3178 C CA . GLU B 1 172 ? -4.625 -9.953 -7.25 1 93.38 172 GLU B CA 1
ATOM 3179 C C . GLU B 1 172 ? -4.801 -11.352 -6.668 1 93.38 172 GLU B C 1
ATOM 3181 O O . GLU B 1 172 ? -4.383 -12.344 -7.277 1 93.38 172 GLU B O 1
ATOM 3186 N N . LEU B 1 173 ? -5.355 -11.383 -5.531 1 92.38 173 LEU B N 1
ATOM 3187 C CA . LEU B 1 173 ? -5.688 -12.648 -4.895 1 92.38 173 LEU B CA 1
ATOM 3188 C C . LEU B 1 173 ? -7.137 -13.039 -5.18 1 92.38 173 LEU B C 1
ATOM 3190 O O . LEU B 1 173 ? -8.055 -12.266 -4.898 1 92.38 173 LEU B O 1
ATOM 3194 N N . PRO B 1 174 ? -7.297 -14.148 -5.668 1 90.44 174 PRO B N 1
ATOM 3195 C CA . PRO B 1 174 ? -8.664 -14.547 -6.02 1 90.44 174 PRO B CA 1
ATOM 3196 C C . PRO B 1 174 ? -9.5 -14.93 -4.801 1 90.44 174 PRO B C 1
ATOM 3198 O O . PRO B 1 174 ? -8.961 -15.102 -3.705 1 90.44 174 PRO B O 1
ATOM 3201 N N . ALA B 1 175 ? -10.773 -15.047 -4.988 1 88 175 ALA B N 1
ATOM 3202 C CA . ALA B 1 175 ? -11.727 -15.297 -3.91 1 88 175 ALA B CA 1
ATOM 3203 C C . ALA B 1 175 ? -11.594 -16.719 -3.391 1 88 175 ALA B C 1
ATOM 3205 O O . ALA B 1 175 ? -12.016 -17.031 -2.27 1 88 175 ALA B O 1
ATOM 3206 N N . ASN B 1 176 ? -11.023 -17.625 -4.16 1 86.31 176 ASN B N 1
ATOM 3207 C CA . ASN B 1 176 ? -10.992 -19.047 -3.791 1 86.31 176 ASN B CA 1
ATOM 3208 C C . ASN B 1 176 ? -9.664 -19.422 -3.145 1 86.31 176 ASN B C 1
ATOM 3210 O O . ASN B 1 176 ? -9.148 -20.516 -3.371 1 86.31 176 ASN B O 1
ATOM 3214 N N . LEU B 1 177 ? -9.156 -18.484 -2.379 1 90.5 177 LEU B N 1
ATOM 3215 C CA . LEU B 1 177 ? -7.91 -18.766 -1.674 1 90.5 177 LEU B CA 1
ATOM 3216 C C . LEU B 1 177 ? -8.133 -19.766 -0.543 1 90.5 177 LEU B C 1
ATOM 3218 O O . LEU B 1 177 ? -9.211 -19.812 0.045 1 90.5 177 LEU B O 1
ATOM 3222 N N . ILE B 1 178 ? -7.121 -20.5 -0.307 1 90.31 178 ILE B N 1
ATOM 3223 C CA . ILE B 1 178 ? -7.148 -21.375 0.867 1 90.31 178 ILE B CA 1
ATOM 3224 C C . ILE B 1 178 ? -6.312 -20.75 1.983 1 90.31 178 ILE B C 1
ATOM 3226 O O . ILE B 1 178 ? -5.383 -19.984 1.72 1 90.31 178 ILE B O 1
ATOM 3230 N N . GLU B 1 179 ? -6.758 -21.094 3.191 1 92.44 179 GLU B N 1
ATOM 3231 C CA . GLU B 1 179 ? -6.027 -20.578 4.344 1 92.44 179 GLU B CA 1
ATOM 3232 C C . GLU B 1 179 ? -4.625 -21.172 4.418 1 92.44 179 GLU B C 1
ATOM 3234 O O . GLU B 1 179 ? -4.402 -22.312 4.008 1 92.44 179 GLU B O 1
ATOM 3239 N N . GLY B 1 180 ? -3.684 -20.312 4.922 1 93.88 180 GLY B N 1
ATOM 3240 C CA . GLY B 1 180 ? -2.316 -20.766 5.113 1 93.88 180 GLY B CA 1
ATOM 3241 C C . GLY B 1 180 ? -1.287 -19.672 4.898 1 93.88 180 GLY B C 1
ATOM 3242 O O . GLY B 1 180 ? -1.638 -18.5 4.793 1 93.88 180 GLY B O 1
ATOM 3243 N N . ASN B 1 181 ? -0.093 -20.156 4.949 1 94.62 181 ASN B N 1
ATOM 3244 C CA . ASN B 1 181 ? 1.007 -19.219 4.723 1 94.62 181 ASN B CA 1
ATOM 3245 C C . ASN B 1 181 ? 1.344 -19.094 3.236 1 94.62 181 ASN B C 1
ATOM 3247 O O . ASN B 1 181 ? 1.482 -20.109 2.545 1 94.62 181 ASN B O 1
ATOM 3251 N N . TYR B 1 182 ? 1.395 -18 2.826 1 96 182 TYR B N 1
ATOM 3252 C CA . TYR B 1 182 ? 1.793 -17.703 1.454 1 96 182 TYR B CA 1
ATOM 3253 C C . TYR B 1 182 ? 3.217 -17.172 1.404 1 96 182 TYR B C 1
ATOM 3255 O O . TYR B 1 182 ? 3.561 -16.234 2.135 1 96 182 TYR B O 1
ATOM 3263 N N . THR B 1 183 ? 3.992 -17.719 0.55 1 96.31 183 THR B N 1
ATOM 3264 C CA . THR B 1 183 ? 5.391 -17.312 0.448 1 96.31 183 THR B CA 1
ATOM 3265 C C . THR B 1 183 ? 5.582 -16.281 -0.657 1 96.31 183 THR B C 1
ATOM 3267 O O . THR B 1 183 ? 5.148 -16.484 -1.792 1 96.31 183 THR B O 1
ATOM 3270 N N . ILE B 1 184 ? 6.184 -15.234 -0.32 1 97.12 184 ILE B N 1
ATOM 3271 C CA . ILE B 1 184 ? 6.531 -14.18 -1.27 1 97.12 184 ILE B CA 1
ATOM 3272 C C . ILE B 1 184 ? 8.039 -14.18 -1.506 1 97.12 184 ILE B C 1
ATOM 3274 O O . ILE B 1 184 ? 8.82 -14.102 -0.557 1 97.12 184 ILE B O 1
ATOM 3278 N N . ARG B 1 185 ? 8.414 -14.266 -2.729 1 97.94 185 ARG B N 1
ATOM 3279 C CA . ARG B 1 185 ? 9.828 -14.195 -3.074 1 97.94 185 ARG B CA 1
ATOM 3280 C C . ARG B 1 185 ? 10.094 -13.062 -4.059 1 97.94 185 ARG B C 1
ATOM 3282 O O . ARG B 1 185 ? 9.336 -12.867 -5.008 1 97.94 185 ARG B O 1
ATOM 3289 N N . ILE B 1 186 ? 11.109 -12.375 -3.777 1 97.88 186 ILE B N 1
ATOM 3290 C CA . ILE B 1 186 ? 11.562 -11.305 -4.66 1 97.88 186 ILE B CA 1
ATOM 3291 C C . ILE B 1 186 ? 12.945 -11.641 -5.211 1 97.88 186 ILE B C 1
ATOM 3293 O O . ILE B 1 186 ? 13.844 -12.031 -4.457 1 97.88 186 ILE B O 1
ATOM 3297 N N . PHE B 1 187 ? 13.094 -11.469 -6.496 1 97.81 187 PHE B N 1
ATOM 3298 C CA . PHE B 1 187 ? 14.375 -11.695 -7.152 1 97.81 187 PHE B CA 1
ATOM 3299 C C . PHE B 1 187 ? 14.828 -10.453 -7.902 1 97.81 187 PHE B C 1
ATOM 3301 O O . PHE B 1 187 ? 14.086 -9.906 -8.727 1 97.81 187 PHE B O 1
ATOM 3308 N N . LEU B 1 188 ? 16.016 -10.039 -7.594 1 97.25 188 LEU B N 1
ATOM 3309 C CA . LEU B 1 188 ? 16.688 -9.047 -8.422 1 97.25 188 LEU B CA 1
ATOM 3310 C C . LEU B 1 188 ? 17.531 -9.727 -9.492 1 97.25 188 LEU B C 1
ATOM 3312 O O . LEU B 1 188 ? 18.375 -10.578 -9.18 1 97.25 188 LEU B O 1
ATOM 3316 N N . THR B 1 189 ? 17.25 -9.328 -10.688 1 97.5 189 THR B N 1
ATOM 3317 C CA . THR B 1 189 ? 17.984 -9.992 -11.758 1 97.5 189 THR B CA 1
ATOM 3318 C C . THR B 1 189 ? 18.688 -8.969 -12.641 1 97.5 189 THR B C 1
ATOM 3320 O O . THR B 1 189 ? 18.219 -7.832 -12.781 1 97.5 189 THR B O 1
ATOM 3323 N N . ARG B 1 190 ? 19.797 -9.375 -13.172 1 95.88 190 ARG B N 1
ATOM 3324 C CA . ARG B 1 190 ? 20.531 -8.641 -14.195 1 95.88 190 ARG B CA 1
ATOM 3325 C C . ARG B 1 190 ? 21.016 -9.578 -15.297 1 95.88 190 ARG B C 1
ATOM 3327 O O . ARG B 1 190 ? 21.688 -10.578 -15.031 1 95.88 190 ARG B O 1
ATOM 3334 N N . GLU B 1 191 ? 20.609 -9.203 -16.516 1 95.19 191 GLU B N 1
ATOM 3335 C CA . GLU B 1 191 ? 20.922 -10.07 -17.656 1 95.19 191 GLU B CA 1
ATOM 3336 C C . GLU B 1 191 ? 20.453 -11.5 -17.406 1 95.19 191 GLU B C 1
ATOM 3338 O O . GLU B 1 191 ? 21.141 -12.461 -17.734 1 95.19 191 GLU B O 1
ATOM 3343 N N . GLY B 1 192 ? 19.359 -11.484 -16.688 1 96.38 192 GLY B N 1
ATOM 3344 C CA . GLY B 1 192 ? 18.703 -12.766 -16.484 1 96.38 192 GLY B CA 1
ATOM 3345 C C . GLY B 1 192 ? 19.266 -13.547 -15.305 1 96.38 192 GLY B C 1
ATOM 3346 O O . GLY B 1 192 ? 18.75 -14.609 -14.953 1 96.38 192 GLY B O 1
ATOM 3347 N N . ARG B 1 193 ? 20.328 -13.086 -14.641 1 96.44 193 ARG B N 1
ATOM 3348 C CA . ARG B 1 193 ? 20.922 -13.758 -13.492 1 96.44 193 ARG B CA 1
ATOM 3349 C C . ARG B 1 193 ? 20.406 -13.164 -12.188 1 96.44 193 ARG B C 1
ATOM 3351 O O . ARG B 1 193 ? 20.281 -11.945 -12.062 1 96.44 193 ARG B O 1
ATOM 3358 N N . VAL B 1 194 ? 20.219 -14.023 -11.211 1 96.25 194 VAL B N 1
ATOM 3359 C CA . VAL B 1 194 ? 19.734 -13.547 -9.914 1 96.25 194 VAL B CA 1
ATOM 3360 C C . VAL B 1 194 ? 20.891 -12.945 -9.125 1 96.25 194 VAL B C 1
ATOM 3362 O O . VAL B 1 194 ? 21.875 -13.641 -8.836 1 96.25 194 VAL B O 1
ATOM 3365 N N . ILE B 1 195 ? 20.766 -11.703 -8.797 1 94.12 195 ILE B N 1
ATOM 3366 C CA . ILE B 1 195 ? 21.812 -10.984 -8.062 1 94.12 195 ILE B CA 1
ATOM 3367 C C . ILE B 1 195 ? 21.516 -11.031 -6.57 1 94.12 195 ILE B C 1
ATOM 3369 O O . ILE B 1 195 ? 22.438 -11.055 -5.746 1 94.12 195 ILE B O 1
ATOM 3373 N N . ASP B 1 196 ? 20.281 -10.898 -6.211 1 95.12 196 ASP B N 1
ATOM 3374 C CA . ASP B 1 196 ? 19.797 -10.977 -4.836 1 95.12 196 ASP B CA 1
ATOM 3375 C C . ASP B 1 196 ? 18.375 -11.523 -4.773 1 95.12 196 ASP B C 1
ATOM 3377 O O . ASP B 1 196 ? 17.641 -11.461 -5.758 1 95.12 196 ASP B O 1
ATOM 3381 N N . SER B 1 197 ? 18.078 -12.125 -3.705 1 96.69 197 SER B N 1
ATOM 3382 C CA . SER B 1 197 ? 16.719 -12.633 -3.494 1 96.69 197 SER B CA 1
ATOM 3383 C C . SER B 1 197 ? 16.297 -12.492 -2.037 1 96.69 197 SER B C 1
ATOM 3385 O O . SER B 1 197 ? 17.141 -12.484 -1.138 1 96.69 197 SER B O 1
ATOM 3387 N N . LEU B 1 198 ? 15.055 -12.312 -1.838 1 96.12 198 LEU B N 1
ATOM 3388 C CA . LEU B 1 198 ? 14.469 -12.18 -0.509 1 96.12 198 LEU B CA 1
ATOM 3389 C C . LEU B 1 198 ? 13.148 -12.938 -0.415 1 96.12 198 LEU B C 1
ATOM 3391 O O . LEU B 1 198 ? 12.344 -12.898 -1.345 1 96.12 198 LEU B O 1
ATOM 3395 N N . GLU B 1 199 ? 12.992 -13.664 0.678 1 95.44 199 GLU B N 1
ATOM 3396 C CA . GLU B 1 199 ? 11.766 -14.43 0.902 1 95.44 199 GLU B CA 1
ATOM 3397 C C . GLU B 1 199 ? 11.07 -13.992 2.184 1 95.44 199 GLU B C 1
ATOM 3399 O O . GLU B 1 199 ? 11.719 -13.719 3.193 1 95.44 199 GLU B O 1
ATOM 3404 N N . THR B 1 200 ? 9.82 -13.812 2.121 1 94.69 200 THR B N 1
ATOM 3405 C CA . THR B 1 200 ? 8.992 -13.547 3.293 1 94.69 200 THR B CA 1
ATOM 3406 C C . THR B 1 200 ? 7.668 -14.305 3.203 1 94.69 200 THR B C 1
ATOM 3408 O O . THR B 1 200 ? 7.441 -15.055 2.25 1 94.69 200 THR B O 1
ATOM 3411 N N . MET B 1 201 ? 6.902 -14.258 4.285 1 94.88 201 MET B N 1
ATOM 3412 C CA . MET B 1 201 ? 5.621 -14.953 4.312 1 94.88 201 MET B CA 1
ATOM 3413 C C . MET B 1 201 ? 4.5 -14.023 4.773 1 94.88 201 MET B C 1
ATOM 3415 O O . MET B 1 201 ? 4.738 -13.102 5.551 1 94.88 201 MET B O 1
ATOM 3419 N N . ILE B 1 202 ? 3.4 -14.258 4.219 1 93.62 202 ILE B N 1
ATOM 3420 C CA . ILE B 1 202 ? 2.193 -13.578 4.676 1 93.62 202 ILE B CA 1
ATOM 3421 C C . ILE B 1 202 ? 1.126 -14.609 5.039 1 93.62 202 ILE B C 1
ATOM 3423 O O . ILE B 1 202 ? 0.966 -15.617 4.348 1 93.62 202 ILE B O 1
ATOM 3427 N N . GLY B 1 203 ? 0.489 -14.367 6.125 1 93.62 203 GLY B N 1
ATOM 3428 C CA . GLY B 1 203 ? -0.569 -15.273 6.547 1 93.62 203 GLY B CA 1
ATOM 3429 C C . GLY B 1 203 ? -1.918 -14.938 5.938 1 93.62 203 GLY B C 1
ATOM 3430 O O . GLY B 1 203 ? -2.301 -13.766 5.871 1 93.62 203 GLY B O 1
ATOM 3431 N N . VAL B 1 204 ? -2.541 -15.953 5.441 1 93 204 VAL B N 1
ATOM 3432 C CA . VAL B 1 204 ? -3.926 -15.852 4.996 1 93 204 VAL B CA 1
ATOM 3433 C C . VAL B 1 204 ? -4.832 -16.656 5.922 1 93 204 VAL B C 1
ATOM 3435 O O . VAL B 1 204 ? -4.676 -17.875 6.051 1 93 204 VAL B O 1
ATOM 3438 N N . GLN B 1 205 ? -5.77 -15.945 6.59 1 91.31 205 GLN B N 1
ATOM 3439 C CA . GLN B 1 205 ? -6.605 -16.609 7.582 1 91.31 205 GLN B CA 1
ATOM 3440 C C . GLN B 1 205 ? -8.078 -16.281 7.375 1 91.31 205 GLN B C 1
ATOM 3442 O O . GLN B 1 205 ? -8.414 -15.172 6.941 1 91.31 205 GLN B O 1
ATOM 3447 N N . LYS B 1 206 ? -8.945 -17.203 7.707 1 86.38 206 LYS B N 1
ATOM 3448 C CA . LYS B 1 206 ? -10.383 -16.969 7.688 1 86.38 206 LYS B CA 1
ATOM 3449 C C . LYS B 1 206 ? -10.828 -16.188 8.922 1 86.38 206 LYS B C 1
ATOM 3451 O O . LYS B 1 206 ? -10.359 -16.453 10.031 1 86.38 206 LYS B O 1
ATOM 3456 N N . VAL B 1 207 ? -11.438 -15.172 8.734 1 81.75 207 VAL B N 1
ATOM 3457 C CA . VAL B 1 207 ? -12.086 -14.492 9.852 1 81.75 207 VAL B CA 1
ATOM 3458 C C . VAL B 1 207 ? -13.523 -14.977 9.992 1 81.75 207 VAL B C 1
ATOM 3460 O O . VAL B 1 207 ? -14.312 -14.883 9.047 1 81.75 207 VAL B O 1
ATOM 3463 N N . GLY B 1 208 ? -13.805 -15.586 11.086 1 74.44 208 GLY B N 1
ATOM 3464 C CA . GLY B 1 208 ? -15.102 -16.188 11.352 1 74.44 208 GLY B CA 1
ATOM 3465 C C . GLY B 1 208 ? -16.25 -15.188 11.266 1 74.44 208 GLY B C 1
ATOM 3466 O O . GLY B 1 208 ? -16.031 -13.977 11.336 1 74.44 208 GLY B O 1
ATOM 3467 N N . LEU B 1 209 ? -17.406 -15.727 10.969 1 73.25 209 LEU B N 1
ATOM 3468 C CA . LEU B 1 209 ? -18.641 -14.969 10.82 1 73.25 209 LEU B CA 1
ATOM 3469 C C . LEU B 1 209 ? -18.875 -14.07 12.031 1 73.25 209 LEU B C 1
ATOM 3471 O O . LEU B 1 209 ? -19.297 -12.922 11.883 1 73.25 209 LEU B O 1
ATOM 3475 N N . GLU B 1 210 ? -18.594 -14.641 13.102 1 70.88 210 GLU B N 1
ATOM 3476 C CA . GLU B 1 210 ? -18.844 -13.891 14.328 1 70.88 210 GLU B CA 1
ATOM 3477 C C . GLU B 1 210 ? -17.984 -12.633 14.391 1 70.88 210 GLU B C 1
ATOM 3479 O O . GLU B 1 210 ? -18.484 -11.547 14.688 1 70.88 210 GLU B O 1
ATOM 3484 N N . ARG B 1 211 ? -16.844 -12.805 14.133 1 71.44 211 ARG B N 1
ATOM 3485 C CA . ARG B 1 211 ? -15.922 -11.672 14.18 1 71.44 211 ARG B CA 1
ATOM 3486 C C . ARG B 1 211 ? -16.219 -10.688 13.055 1 71.44 211 ARG B C 1
ATOM 3488 O O . ARG B 1 211 ? -16.109 -9.477 13.234 1 71.44 211 ARG B O 1
ATOM 3495 N N . TRP B 1 212 ? -16.625 -11.281 12.008 1 70.56 212 TRP B N 1
ATOM 3496 C CA . TRP B 1 212 ? -16.953 -10.438 10.859 1 70.56 212 TRP B CA 1
ATOM 3497 C C . TRP B 1 212 ? -18.188 -9.578 11.156 1 70.56 212 TRP B C 1
ATOM 3499 O O . TRP B 1 212 ? -18.203 -8.391 10.82 1 70.56 212 TRP B O 1
ATOM 3509 N N . LEU B 1 213 ? -19.094 -10.25 11.734 1 69.75 213 LEU B N 1
ATOM 3510 C CA . LEU B 1 213 ? -20.281 -9.523 12.125 1 69.75 213 LEU B CA 1
ATOM 3511 C C . LEU B 1 213 ? -19.953 -8.422 13.125 1 69.75 213 LEU B C 1
ATOM 3513 O O . LEU B 1 213 ? -20.484 -7.312 13.039 1 69.75 213 LEU B O 1
ATOM 3517 N N . PHE B 1 214 ? -19.203 -8.758 13.961 1 69.44 214 PHE B N 1
ATOM 3518 C CA . PHE B 1 214 ? -18.797 -7.793 14.977 1 69.44 214 PHE B CA 1
ATOM 3519 C C . PHE B 1 214 ? -18.078 -6.609 14.344 1 69.44 214 PHE B C 1
ATOM 3521 O O . PHE B 1 214 ? -18.344 -5.457 14.688 1 69.44 214 PHE B O 1
ATOM 3528 N N . ASN B 1 215 ? -17.312 -6.906 13.359 1 68.25 215 ASN B N 1
ATOM 3529 C CA . ASN B 1 215 ? -16.578 -5.836 12.688 1 68.25 215 ASN B CA 1
ATOM 3530 C C . ASN B 1 215 ? -17.5 -4.984 11.82 1 68.25 215 ASN B C 1
ATOM 3532 O O . ASN B 1 215 ? -17.328 -3.77 11.727 1 68.25 215 ASN B O 1
ATOM 3536 N N . LEU B 1 216 ? -18.375 -5.57 11.234 1 69.19 216 LEU B N 1
ATOM 3537 C CA . LEU B 1 216 ? -19.375 -4.871 10.43 1 69.19 216 LEU B CA 1
ATOM 3538 C C . LEU B 1 216 ? -20.172 -3.885 11.273 1 69.19 216 LEU B C 1
ATOM 3540 O O . LEU B 1 216 ? -20.516 -2.797 10.805 1 69.19 216 LEU B O 1
ATOM 3544 N N . SER B 1 217 ? -20.406 -4.223 12.406 1 69.31 217 SER B N 1
ATOM 3545 C CA . SER B 1 217 ? -21.172 -3.373 13.312 1 69.31 217 SER B CA 1
ATOM 3546 C C . SER B 1 217 ? -20.422 -2.096 13.648 1 69.31 217 SER B C 1
ATOM 3548 O O . SER B 1 217 ? -21.031 -1.05 13.891 1 69.31 217 SER B O 1
ATOM 3550 N N . ARG B 1 218 ? -19.266 -2.271 13.648 1 67.62 218 ARG B N 1
ATOM 3551 C CA . ARG B 1 218 ? -18.438 -1.137 14.039 1 67.62 218 ARG B CA 1
ATOM 3552 C C . ARG B 1 218 ? -18.109 -0.263 12.836 1 67.62 218 ARG B C 1
ATOM 3554 O O . ARG B 1 218 ? -18.094 0.965 12.938 1 67.62 218 ARG B O 1
ATOM 3561 N N . GLU B 1 219 ? -17.938 -0.928 11.703 1 65.88 219 GLU B N 1
ATOM 3562 C CA . GLU B 1 219 ? -17.453 -0.22 10.523 1 65.88 219 GLU B CA 1
ATOM 3563 C C . GLU B 1 219 ? -18.609 0.315 9.688 1 65.88 219 GLU B C 1
ATOM 3565 O O . GLU B 1 219 ? -18.531 1.42 9.141 1 65.88 219 GLU B O 1
ATOM 3570 N N . TYR B 1 220 ? -19.562 -0.513 9.547 1 65.69 220 TYR B N 1
ATOM 3571 C CA . TYR B 1 220 ? -20.703 -0.091 8.734 1 65.69 220 TYR B CA 1
ATOM 3572 C C . TYR B 1 220 ? -22.016 -0.279 9.484 1 65.69 220 TYR B C 1
ATOM 3574 O O . TYR B 1 220 ? -22.812 -1.157 9.148 1 65.69 220 TYR B O 1
ATOM 3582 N N . PRO B 1 221 ? -22.281 0.626 10.375 1 67.44 221 PRO B N 1
ATOM 3583 C CA . PRO B 1 221 ? -23.469 0.477 11.227 1 67.44 221 PRO B CA 1
ATOM 3584 C C . PRO B 1 221 ? -24.766 0.447 10.438 1 67.44 221 PRO B C 1
ATOM 3586 O O . PRO B 1 221 ? -25.656 -0.345 10.742 1 67.44 221 PRO B O 1
ATOM 3589 N N . PRO B 1 222 ? -24.734 1.183 9.359 1 63.5 222 PRO B N 1
ATOM 3590 C CA . PRO B 1 222 ? -26.016 1.104 8.625 1 63.5 222 PRO B CA 1
ATOM 3591 C C . PRO B 1 222 ? -26.234 -0.264 7.992 1 63.5 222 PRO B C 1
ATOM 3593 O O . PRO B 1 222 ? -27.375 -0.759 7.973 1 63.5 222 PRO B O 1
ATOM 3596 N N . VAL B 1 223 ? -25.156 -0.747 7.469 1 66.12 223 VAL B N 1
ATOM 3597 C CA . VAL B 1 223 ? -25.281 -2.061 6.844 1 66.12 223 VAL B CA 1
ATOM 3598 C C . VAL B 1 223 ? -25.625 -3.105 7.902 1 66.12 223 VAL B C 1
ATOM 3600 O O . VAL B 1 223 ? -26.469 -3.975 7.672 1 66.12 223 VAL B O 1
ATOM 3603 N N . TYR B 1 224 ? -25.016 -2.871 8.977 1 67.25 224 TYR B N 1
ATOM 3604 C CA . TYR B 1 224 ? -25.328 -3.746 10.102 1 67.25 224 TYR B CA 1
ATOM 3605 C C . TYR B 1 224 ? -26.812 -3.627 10.484 1 67.25 224 TYR B C 1
ATOM 3607 O O . TYR B 1 224 ? -27.469 -4.633 10.734 1 67.25 224 TYR B O 1
ATOM 3615 N N . GLY B 1 225 ? -27.156 -2.49 10.523 1 65.81 225 GLY B N 1
ATOM 3616 C CA . GLY B 1 225 ? -28.562 -2.258 10.844 1 65.81 225 GLY B CA 1
ATOM 3617 C C . GLY B 1 225 ? -29.516 -2.885 9.836 1 65.81 225 GLY B C 1
ATOM 3618 O O . GLY B 1 225 ? -30.5 -3.514 10.219 1 65.81 225 GLY B O 1
ATOM 3619 N N . LEU B 1 226 ? -29.203 -2.758 8.641 1 69.06 226 LEU B N 1
ATOM 3620 C CA . LEU B 1 226 ? -30.047 -3.334 7.594 1 69.06 226 LEU B CA 1
ATOM 3621 C C . LEU B 1 226 ? -30.031 -4.855 7.664 1 69.06 226 LEU B C 1
ATOM 3623 O O . LEU B 1 226 ? -31.062 -5.5 7.48 1 69.06 226 LEU B O 1
ATOM 3627 N N . LEU B 1 227 ? -28.875 -5.309 7.926 1 69.12 227 LEU B N 1
ATOM 3628 C CA . LEU B 1 227 ? -28.781 -6.758 8.062 1 69.12 227 LEU B CA 1
ATOM 3629 C C . LEU B 1 227 ? -29.562 -7.242 9.273 1 69.12 227 LEU B C 1
ATOM 3631 O O . LEU B 1 227 ? -30.234 -8.273 9.211 1 69.12 227 LEU B O 1
ATOM 3635 N N . ALA B 1 228 ? -29.438 -6.465 10.297 1 69 228 ALA B N 1
ATOM 3636 C CA . ALA B 1 228 ? -30.203 -6.785 11.492 1 69 228 ALA B CA 1
ATOM 3637 C C . ALA B 1 228 ? -31.703 -6.734 11.219 1 69 228 ALA B C 1
ATOM 3639 O O . ALA B 1 228 ? -32.469 -7.582 11.695 1 69 228 ALA B O 1
ATOM 3640 N N . LEU B 1 229 ? -32.094 -5.875 10.438 1 70.12 229 LEU B N 1
ATOM 3641 C CA . LEU B 1 229 ? -33.5 -5.746 10.062 1 70.12 229 LEU B CA 1
ATOM 3642 C C . LEU B 1 229 ? -33.938 -6.922 9.195 1 70.12 229 LEU B C 1
ATOM 3644 O O . LEU B 1 229 ? -35.031 -7.48 9.398 1 70.12 229 LEU B O 1
ATOM 3648 N N . ALA B 1 230 ? -33.156 -7.23 8.281 1 71.12 230 ALA B N 1
ATOM 3649 C CA . ALA B 1 230 ? -33.438 -8.359 7.406 1 71.12 230 ALA B CA 1
ATOM 3650 C C . ALA B 1 230 ? -33.594 -9.648 8.203 1 71.12 230 ALA B C 1
ATOM 3652 O O . ALA B 1 230 ? -34.5 -10.445 7.965 1 71.12 230 ALA B O 1
ATOM 3653 N N . LEU B 1 231 ? -32.625 -9.742 9.102 1 70.62 231 LEU B N 1
ATOM 3654 C CA . LEU B 1 231 ? -32.688 -10.922 9.953 1 70.62 231 LEU B CA 1
ATOM 3655 C C . LEU B 1 231 ? -33.938 -10.922 10.812 1 70.62 231 LEU B C 1
ATOM 3657 O O . LEU B 1 231 ? -34.562 -11.969 11.023 1 70.62 231 LEU B O 1
ATOM 3661 N N . ALA B 1 232 ? -34.219 -9.789 11.242 1 70.94 232 ALA B N 1
ATOM 3662 C CA . ALA B 1 232 ? -35.438 -9.641 12.039 1 70.94 232 ALA B CA 1
ATOM 3663 C C . ALA B 1 232 ? -36.688 -10 11.219 1 70.94 232 ALA B C 1
ATOM 3665 O O . ALA B 1 232 ? -37.562 -10.703 11.695 1 70.94 232 ALA B O 1
ATOM 3666 N N . VAL B 1 233 ? -36.75 -9.547 10.094 1 72.56 233 VAL B N 1
ATOM 3667 C CA . VAL B 1 233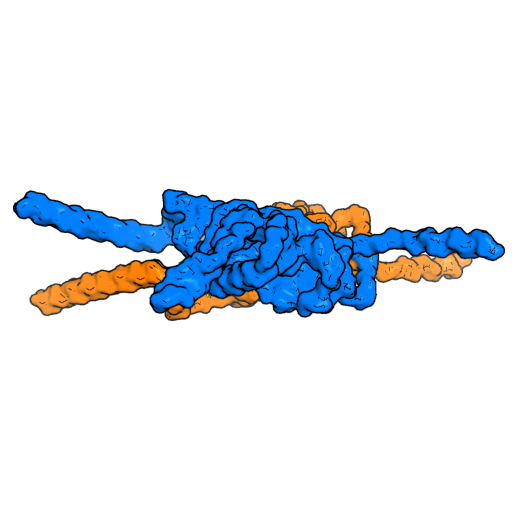 ? -37.844 -9.82 9.203 1 72.56 233 VAL B CA 1
ATOM 3668 C C . VAL B 1 233 ? -37.906 -11.312 8.875 1 72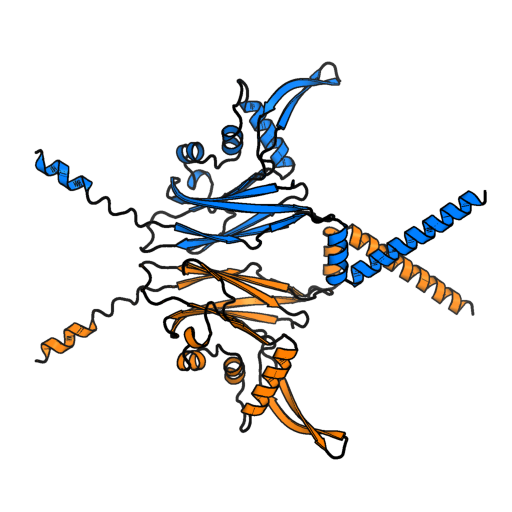.56 233 VAL B C 1
ATOM 3670 O O . VAL B 1 233 ? -38.969 -11.93 8.906 1 72.56 233 VAL B O 1
ATOM 3673 N N . ALA B 1 234 ? -36.781 -11.805 8.609 1 74.56 234 ALA B N 1
ATOM 3674 C CA . ALA B 1 234 ? -36.688 -13.227 8.305 1 74.56 234 ALA B CA 1
ATOM 3675 C C . ALA B 1 234 ? -37.125 -14.07 9.5 1 74.56 234 ALA B C 1
ATOM 3677 O O . ALA B 1 234 ? -37.844 -15.047 9.352 1 74.56 234 ALA B O 1
ATOM 3678 N N . ALA B 1 235 ? -36.625 -13.609 10.57 1 75.88 235 ALA B N 1
ATOM 3679 C CA . ALA B 1 235 ? -37 -14.312 11.797 1 75.88 235 ALA B CA 1
ATOM 3680 C C . ALA B 1 235 ? -38.5 -14.188 12.062 1 75.88 235 ALA B C 1
ATOM 3682 O O . ALA B 1 235 ? -39.156 -15.148 12.484 1 75.88 235 ALA B O 1
ATOM 3683 N N . GLY B 1 236 ? -39.031 -13.07 11.844 1 73.12 236 GLY B N 1
ATOM 3684 C CA . GLY B 1 236 ? -40.469 -12.852 11.984 1 73.12 236 GLY B CA 1
ATOM 3685 C C . GLY B 1 236 ? -41.281 -13.68 11.016 1 73.12 236 GLY B C 1
ATOM 3686 O O . GLY B 1 236 ? -42.25 -14.32 11.422 1 73.12 236 GLY B O 1
ATOM 3687 N N . TRP B 1 237 ? -40.938 -13.688 9.828 1 74.69 237 TRP B N 1
ATOM 3688 C CA . TRP B 1 237 ? -41.625 -14.469 8.812 1 74.69 237 TRP B CA 1
ATOM 3689 C C . TRP B 1 237 ? -41.531 -15.961 9.109 1 74.69 237 TRP B C 1
ATOM 3691 O O . TRP B 1 237 ? -42.5 -16.688 9 1 74.69 237 TRP B O 1
ATOM 3701 N N . GLY B 1 238 ? -40.375 -16.281 9.461 1 77.06 238 GLY B N 1
ATOM 3702 C CA . GLY B 1 238 ? -40.188 -17.672 9.859 1 77.06 238 GLY B CA 1
ATOM 3703 C C . GLY B 1 238 ? -41.062 -18.078 11.031 1 77.06 238 GLY B C 1
ATOM 3704 O O . GLY B 1 238 ? -41.625 -19.156 11.039 1 77.06 238 GLY B O 1
ATOM 3705 N N . ALA B 1 239 ? -41.031 -17.141 11.93 1 76.12 239 ALA B N 1
ATOM 3706 C CA . ALA B 1 239 ? -41.875 -17.391 13.094 1 76.12 239 ALA B CA 1
ATOM 3707 C C . ALA B 1 239 ? -43.344 -17.469 12.695 1 76.12 239 ALA B C 1
ATOM 3709 O O . ALA B 1 239 ? -44.062 -18.359 13.172 1 76.12 239 ALA B O 1
ATOM 3710 N N . SER B 1 240 ? -43.75 -16.672 11.805 1 76.94 240 SER B N 1
ATOM 3711 C CA . SER B 1 240 ? -45.125 -16.672 11.352 1 76.94 240 SER B CA 1
ATOM 3712 C C . SER B 1 240 ? -45.438 -17.938 10.562 1 76.94 240 SER B C 1
ATOM 3714 O O . SER B 1 240 ? -46.5 -18.516 10.734 1 76.94 240 SER B O 1
ATOM 3716 N N . ALA B 1 241 ? -44.562 -18.297 9.828 1 77.81 241 ALA B N 1
ATOM 3717 C CA . ALA B 1 241 ? -44.75 -19.5 9.039 1 77.81 241 ALA B CA 1
ATOM 3718 C C . ALA B 1 241 ? -44.781 -20.75 9.93 1 77.81 241 ALA B C 1
ATOM 3720 O O . ALA B 1 241 ? -45.594 -21.641 9.727 1 77.81 241 ALA B O 1
ATOM 3721 N N . ALA B 1 242 ? -43.969 -20.719 10.805 1 80.44 242 ALA B N 1
ATOM 3722 C CA . ALA B 1 242 ? -43.938 -21.844 11.742 1 80.44 242 ALA B CA 1
ATOM 3723 C C . ALA B 1 242 ? -45.188 -21.906 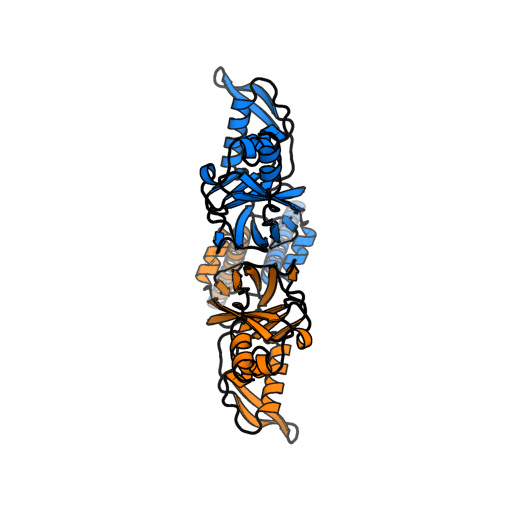12.578 1 80.44 242 ALA B C 1
ATOM 3725 O O . ALA B 1 242 ? -45.75 -22.984 12.797 1 80.44 242 ALA B O 1
ATOM 3726 N N . PHE B 1 243 ? -45.688 -20.781 13.023 1 76.88 243 PHE B N 1
ATOM 3727 C CA . PHE B 1 243 ? -46.938 -20.734 13.797 1 76.88 243 PHE B CA 1
ATOM 3728 C C . PHE B 1 243 ? -48.125 -21.125 12.938 1 76.88 243 PHE B C 1
ATOM 3730 O O . PHE B 1 243 ? -49.031 -21.797 13.406 1 76.88 243 PHE B O 1
ATOM 3737 N N . ALA B 1 244 ? -48 -20.812 11.734 1 77.25 244 ALA B N 1
ATOM 3738 C CA . ALA B 1 244 ? -49.062 -21.188 10.812 1 77.25 244 ALA B CA 1
ATOM 3739 C C . ALA B 1 244 ? -49.094 -22.688 10.57 1 77.25 244 ALA B C 1
ATOM 3741 O O . ALA B 1 244 ? -50.156 -23.297 10.453 1 77.25 244 ALA B O 1
ATOM 3742 N N . PHE B 1 245 ? -48.062 -23.172 10.609 1 73.38 245 PHE B N 1
ATOM 3743 C CA . PHE B 1 245 ? -47.938 -24.609 10.398 1 73.38 245 PHE B CA 1
ATOM 3744 C C . PHE B 1 245 ? -48.375 -25.375 11.633 1 73.38 245 PHE B C 1
ATOM 3746 O O . PHE B 1 245 ? -49 -26.438 11.516 1 73.38 245 PHE B O 1
ATOM 3753 N N . LEU B 1 246 ? -48.156 -24.797 12.711 1 72 246 LEU B N 1
ATOM 3754 C CA . LEU B 1 246 ? -48.562 -25.469 13.945 1 72 246 LEU B CA 1
ATOM 3755 C C . LEU B 1 246 ? -50.062 -25.391 14.156 1 72 246 LEU B C 1
ATOM 3757 O O . LEU B 1 246 ? -50.656 -26.281 14.781 1 72 246 LEU B O 1
ATOM 3761 N N . ARG B 1 247 ? -50.562 -24.422 13.578 1 70.75 247 ARG B N 1
ATOM 3762 C CA . ARG B 1 247 ? -52 -24.281 13.727 1 70.75 247 ARG B CA 1
ATOM 3763 C C . ARG B 1 247 ? -52.75 -25.141 12.711 1 70.75 247 ARG B C 1
ATOM 3765 O O . ARG B 1 247 ? -53.938 -25.406 12.875 1 70.75 247 ARG B O 1
ATOM 3772 N N . ARG B 1 248 ? -52.062 -25.766 11.945 1 56.69 248 ARG B N 1
ATOM 3773 C CA . ARG B 1 248 ? -52.75 -26.734 11.078 1 56.69 248 ARG B CA 1
ATOM 3774 C C . ARG B 1 248 ? -52.531 -28.156 11.594 1 56.69 248 ARG B C 1
ATOM 3776 O O . ARG B 1 248 ? -51.5 -28.469 12.188 1 56.69 248 ARG B O 1
#

Solvent-accessible surface area (backbone atoms only — not comparable to full-atom values): 26913 Å² total; per-residue (Å²): 127,74,74,68,65,65,66,71,65,65,73,64,60,75,77,83,63,56,40,82,42,81,47,64,78,59,76,58,44,74,39,43,89,80,45,74,41,49,74,47,46,39,34,34,15,42,39,42,52,40,64,77,67,88,67,63,70,35,44,38,38,35,40,31,34,46,69,36,70,40,78,48,64,40,71,39,74,52,95,91,38,81,36,75,73,43,73,50,75,44,64,28,30,56,64,25,36,36,37,33,17,43,39,55,58,82,60,42,42,34,69,70,47,33,70,72,66,31,66,50,70,69,37,42,32,49,71,62,17,80,70,60,92,78,43,62,65,54,50,51,51,51,50,52,54,32,34,75,70,55,35,35,46,78,38,62,54,49,26,49,59,53,88,73,24,30,35,37,32,71,47,76,40,55,51,84,66,72,73,39,57,27,40,36,37,39,34,35,17,44,87,12,38,76,73,32,73,48,76,50,72,36,42,29,41,72,44,52,67,67,60,46,52,56,46,37,47,71,74,36,45,67,58,36,47,50,49,51,46,51,49,48,51,50,49,48,50,48,49,50,51,50,52,53,54,66,73,94,125,73,76,70,65,64,68,69,65,66,72,62,60,73,78,80,63,56,40,82,41,80,46,61,77,60,74,57,44,73,39,42,89,80,45,72,43,50,73,48,45,39,34,34,16,42,38,42,53,39,62,75,69,89,67,65,72,34,45,38,38,34,39,30,33,46,70,37,70,38,77,48,62,42,70,39,76,52,95,91,40,81,36,75,73,43,72,50,75,44,64,28,32,55,63,24,36,38,37,32,16,42,41,54,57,83,62,42,42,34,68,69,46,33,70,73,66,30,66,50,68,70,39,42,32,50,70,64,19,83,67,58,94,78,42,63,65,56,48,51,51,49,49,51,55,33,36,73,70,54,33,36,46,76,39,62,54,49,26,48,60,52,88,73,25,30,36,36,33,71,47,77,40,56,52,84,66,72,74,38,56,25,41,35,38,39,34,33,16,45,88,13,38,75,72,34,72,51,76,51,73,35,42,30,41,71,44,51,66,67,59,47,51,55,46,36,47,71,74,37,45,66,59,37,47,50,50,52,47,50,48,48,49,49,49,50,50,49,51,49,50,51,52,54,53,65,73,96

Sequence (496 aa):
MRALVVLLLLICGPARAESIVLGLSAEEVAITVTFDGSELLIFGAVDRDAPPPPEPLEVIVTVSGPLTPVKVRRAARMAGIWVNTAAVEVDAAPSFYAVATSAPLNESLLHVEDLRYSITTPRAIRSVGNTISGAGAFTQALIRIREEAGAYRMDEESVDFEQQTLFRTAVELPANLIEGNYTIRIFLTREGRVIDSLETMIGVQKVGLERWLFNLSREYPPVYGLLALALAVAAGWGASAAFAFLRRMRALVVLLLLICGPARAESIVLGLSAEEVAITVTFDGSELLIFGAVDRDAPPPPEPLEVIVTVSGPLTPVKVRRAARMAGIWVNTAAVEVDAAPSFYAVATSAPLNESLLHVEDLRYSITTPRAIRSVGNTISGAGAFTQALIRIREEAGAYRMDEESVDFEQQTLFRTAVELPANLIEGNYTIRIFLTREGRVIDSLETMIGVQKVGLERWLFNLSREYPPVYGLLALALAVAAGWGASAAFAFLRR

Organism: NCBI:txid1123501

Secondary structure (DSSP, 8-state):
--SSSGGGGS--------EEEEEES-SEEEE-TT---EEEEEEEEEE-SSPPPSSPEEEEEEEE--EEEEEEEEEEEETTEEEEEEEEEEEEEESSEEEEESS-HHHH--HHHHHHH--SHHHHHHHHS---TTHHHHHHHHHHHHHHTTSEEEETT-SEEETTTEEEEEEEEPTTPPSEEEEEEEEEEETTEEEEEEEEEEEEEEPPHHHHHHHHHHH-HHHHHHHHHHHHHHHHHHHHHHHHHHH-/--HHHHGGGS--------EEEEEES-SEEEE-TT---EEEEEEEEEE-SSPPPSSPEEEEEEEE--EEEEEEEEEEEETTEEEEEEEEEEEEEESSEEEEESS-HHHH--HHHHHHH--SHHHHHHHHS---TTHHHHHHHHHHHHHHTTSEEEETT-SEEETTTEEEEEEEEPTTPPSEEEEEEEEEEETTEEEEEEEEEEEEEEPPHHHHHHHHHHH-HHHHHHHHHHHHHHHHHHHHHHHHHHH-

Foldseek 3Di:
DVVVVPPPPPPPPPPQAWEKDWDWPDQAAAQEPPQFWDKIKIKIWIDGDDDDDPFDKKKKKKKFADWDKDKQFDFDDDPNDTDRDDIDIFGIATQAMEMEMQAPLPQFADPVQCCVPVRDRLSRSCVVGPQDDPNVVRSVVVQVVCVVVVRYYYHYSQWDQPPVTMIMHMDIGGSPGDWDKMKMKMFMGTRNHTRYMDIDIHGYYYDDPVVVLVVCCVPPVVVNVVVVVVVVVVVVVVVVVVVVVVVD/DVVVVPPVPPPPPPPQAWEKDWDWPDQAAAQEPPQFWDKIKIKIWIDGDDDDDPFDKKKKKKKFADWDKDKQFDFDDDPNDTDRDDIDIFGIATQAMEMEMLAPLPQFADPVQCCVPVRDRLSRSVVVGPQPDPRVVRSVVVQVVCVVVVRYYYHYSQWDQPPVTMIMHMDIGGSPGDWDKMKMKMFMGTRNHTRYMDIDIHGYYYDDPVVVLVVCCVPPVVVNVVVVVVVVVVVVVVVVVVVVVVVD